Protein AF-A0A7Y5FSD4-F1 (afdb_monomer)

Solvent-accessible surface area (backbone atoms only — not comparable to full-atom values): 26285 Å² total; per-residue (Å²): 136,80,90,86,87,80,88,82,82,87,78,87,91,80,83,97,75,71,78,54,71,58,59,50,54,55,53,53,50,22,48,54,35,43,71,71,60,61,68,80,78,76,93,83,67,94,63,73,66,70,61,39,38,68,50,95,47,48,45,49,39,47,47,38,42,70,96,48,51,89,77,59,47,48,62,44,46,48,51,26,45,54,50,54,48,52,54,46,52,57,46,55,56,41,38,75,76,70,50,58,56,30,84,76,51,87,65,46,49,67,67,57,45,52,48,47,40,50,54,27,46,70,47,45,45,40,69,66,50,31,52,51,47,51,55,52,47,54,50,51,51,49,53,49,32,53,60,59,40,45,66,57,50,53,63,48,50,67,80,33,44,36,44,45,70,55,52,49,50,49,40,45,52,24,45,76,51,72,37,54,55,72,61,33,50,53,50,51,54,53,47,45,63,71,72,46,85,53,44,76,57,43,58,78,79,72,89,78,77,90,82,86,89,82,93,77,93,77,91,80,74,100,80,83,74,90,49,76,62,64,44,49,79,57,56,80,45,69,84,69,78,71,68,91,66,93,72,52,72,64,55,58,49,47,51,54,45,54,63,52,70,77,54,84,87,86,63,67,77,62,55,47,55,64,44,68,78,63,72,78,82,90,85,80,95,86,74,97,84,81,84,88,84,73,78,83,70,91,66,67,64,39,82,44,64,44,48,75,46,76,44,66,32,96,84,59,58,80,88,30,47,75,54,42,76,45,76,46,69,71,47,71,44,64,73,59,73,63,24,38,47,61,44,30,77,73,73,73,51,79,70,42,81,82,74,89,56,54,79,39,58,58,41,82,69,53,74,65,55,52,51,50,48,22,30,52,53,9,53,76,72,74,35,42,57,19,67,50,74,58,87,95,48,76,46,74,47,88,83,40,79,30,42,68,82,73,52,72,66,55,46,52,38,53,60,30,44,42,86,70,41,70,82,52,82,119

pLDDT: mean 70.37, std 24.55, range [22.91, 97.69]

Mean predicted aligned error: 17.43 Å

Sequence (426 aa):
MSINDFELTSEDSGSSTGQTNDNLWYKEKIREVTAEGNLKIPTDEVWGYWKVLNSEEYFERLFLDIDQAEKITNETVANHYEEIKRYLERWRERESTGISFAQTHGGYSVTELAGKLNEAYAELKGKRSREEYINAYLRRRKNKSLKSLDPVIKAVLADKVLTYEEKMMVYEAGVKLGLNITETDRYLQEEMVREGDIRDVSSSGNTVKSAENSTATASYKDDERLTIEDLKDSGMIEEYLEGGGKLTGEAWVEFYKKIRQSFAITGISELKKLTEEKGIKQENETGEKRAASRTKSVLEMVFVKGGIFLMGSTNGEYNEEPVHVVTVSDFMIGKYEVTQELWKSLMGNNPSWFTGDDNLPVERVSWYDAVEFCNKLSEKEGLQKVYCVSGDEIKMDTNANGYRLPTEAEWEYAAKGGSKSKGYKY

Foldseek 3Di:
DDDDDDDDPDDDDDDDDPDPVVVVVLVVVLVVCVVVLADADDDPDPDLLLVQLVDPDLCSLLSHDLVCLVVHDLVSLVRSLVNVVVVLVSVVVVVVVPDDPCVSNVNDDSVVSNVSSVVSSVQCNDNVSVVVSSVVVVVVLLVLLLVLLVVLLCLQCVVLEHALQSLLVQQQSSVVSVHHSVSSVVSSVVVNVVVPNRHYPSAVDDDDDDDDDDDDDDDDDPPDDDDPVNCVVSVVCVVPVPPPDDPDVVVVVVVVVVVVVVDDDDDVVVVVVVVVVVDDDDDDDDDDPDDPDDDPQPFDKDKFAWGKDWFFDPPDPPVSDDTGIDTDHIDIDGPDAAFQLNCCVQVVDQPDPDDDDRRDHGDPDDLVNQLVSQQSSCVVRVWDRQWDDDPPDIDGDPPTPTGDDDDPVRVVCVQCVHPPHNRDDD

Nearest PDB structures (foldseek):
  1y4j-assembly1_A  TM=6.110E-01  e=1.463E-03  Homo sapiens
  1y4j-assembly1_B  TM=6.068E-01  e=2.107E-03  Homo sapiens
  2rn7-assembly1_A  TM=3.816E-01  e=7.490E+00  Shigella flexneri
  8zf0-assembly1_B  TM=4.031E-01  e=7.490E+00  Oryza sativa Japonica Group

Structure (mmCIF, N/CA/C/O backbone):
data_AF-A0A7Y5FSD4-F1
#
_entry.id   AF-A0A7Y5FSD4-F1
#
loop_
_atom_site.group_PDB
_atom_site.id
_atom_site.type_symbol
_atom_site.label_atom_id
_atom_site.label_alt_id
_atom_site.label_comp_id
_atom_site.label_asym_id
_atom_site.label_entity_id
_atom_site.label_seq_id
_atom_site.pdbx_PDB_ins_code
_atom_site.Cartn_x
_atom_site.Cartn_y
_atom_site.Cartn_z
_atom_site.occupancy
_atom_site.B_iso_or_equiv
_atom_site.auth_seq_id
_atom_site.auth_comp_id
_atom_site.auth_asym_id
_atom_site.auth_atom_id
_atom_site.pdbx_PDB_model_num
ATOM 1 N N . MET A 1 1 ? 62.906 -9.315 10.769 1.00 32.06 1 MET A N 1
ATOM 2 C CA . MET A 1 1 ? 62.360 -9.476 12.132 1.00 32.06 1 MET A CA 1
ATOM 3 C C . MET A 1 1 ? 60.853 -9.427 12.017 1.00 32.06 1 MET A C 1
ATOM 5 O O . MET A 1 1 ? 60.355 -8.667 11.201 1.00 32.06 1 MET A O 1
ATOM 9 N N . SER A 1 2 ? 60.195 -10.318 12.743 1.00 23.98 2 SER A N 1
ATOM 10 C CA . SER A 1 2 ? 58.778 -10.674 12.674 1.00 23.98 2 SER A CA 1
ATOM 11 C C . SER A 1 2 ? 57.794 -9.600 13.165 1.00 23.98 2 SER A C 1
ATOM 13 O O . SER A 1 2 ? 58.211 -8.748 13.942 1.00 23.98 2 SER A O 1
ATOM 15 N N . ILE A 1 3 ? 56.500 -9.840 12.870 1.00 23.52 3 ILE A N 1
ATOM 16 C CA . ILE A 1 3 ? 55.326 -9.646 13.764 1.00 23.52 3 ILE A CA 1
ATOM 17 C C . ILE A 1 3 ? 54.916 -8.180 14.048 1.00 23.52 3 ILE A C 1
ATOM 19 O O . ILE A 1 3 ? 55.771 -7.365 14.361 1.00 23.52 3 ILE A O 1
ATOM 23 N N . ASN A 1 4 ? 53.653 -7.729 14.036 1.00 26.17 4 ASN A N 1
ATOM 24 C CA . ASN A 1 4 ? 52.313 -8.215 13.619 1.00 26.17 4 ASN A CA 1
ATOM 25 C C . ASN A 1 4 ? 51.383 -6.950 13.600 1.00 26.17 4 ASN A C 1
ATOM 27 O O . ASN A 1 4 ? 51.872 -5.865 13.914 1.00 26.17 4 ASN A O 1
ATOM 31 N N . ASP A 1 5 ? 50.084 -6.925 13.272 1.00 25.91 5 ASP A N 1
ATOM 32 C CA . ASP A 1 5 ? 49.076 -7.923 12.852 1.00 25.91 5 ASP A CA 1
ATOM 33 C C . ASP A 1 5 ? 47.985 -7.218 12.008 1.00 25.91 5 ASP A C 1
ATOM 35 O O . ASP A 1 5 ? 47.830 -6.001 12.126 1.00 25.91 5 ASP A O 1
ATOM 39 N N . PHE A 1 6 ? 47.187 -7.967 11.232 1.00 24.62 6 PHE A N 1
ATOM 40 C CA . PHE A 1 6 ? 45.804 -7.598 10.860 1.00 24.62 6 PHE A CA 1
ATOM 41 C C . PHE A 1 6 ? 45.067 -8.853 10.362 1.00 24.62 6 PHE A C 1
ATOM 43 O O . PHE A 1 6 ? 45.443 -9.435 9.344 1.00 24.62 6 PHE A O 1
ATOM 50 N N . GLU A 1 7 ? 44.055 -9.307 11.103 1.00 22.91 7 GLU A N 1
ATOM 51 C CA . GLU A 1 7 ? 43.384 -10.584 10.838 1.00 22.91 7 GLU A CA 1
ATOM 52 C C . GLU A 1 7 ? 42.505 -10.525 9.580 1.00 22.91 7 GLU A C 1
ATOM 54 O O . GLU A 1 7 ? 41.536 -9.773 9.498 1.00 22.91 7 GLU A O 1
ATOM 59 N N . LEU A 1 8 ? 42.822 -11.388 8.612 1.00 24.81 8 LEU A N 1
ATOM 60 C CA . LEU A 1 8 ? 41.884 -11.825 7.582 1.00 24.81 8 LEU A CA 1
ATOM 61 C C . LEU A 1 8 ? 40.967 -12.890 8.192 1.00 24.81 8 LEU A C 1
ATOM 63 O O . LEU A 1 8 ? 41.328 -14.065 8.241 1.00 24.81 8 LEU A O 1
ATOM 67 N N . THR A 1 9 ? 39.770 -12.501 8.625 1.00 23.86 9 THR A N 1
ATOM 68 C CA . THR A 1 9 ? 38.694 -13.463 8.892 1.00 23.86 9 THR A CA 1
ATOM 69 C C . THR A 1 9 ? 38.097 -13.925 7.563 1.00 23.86 9 THR A C 1
ATOM 71 O O . THR A 1 9 ? 37.366 -13.185 6.905 1.00 23.86 9 THR A O 1
ATOM 74 N N . SER A 1 10 ? 38.442 -15.144 7.154 1.00 30.23 10 SER A N 1
ATOM 75 C CA . SER A 1 10 ? 37.942 -15.795 5.944 1.00 30.23 10 SER A CA 1
ATOM 76 C C . SER A 1 10 ? 36.748 -16.708 6.250 1.00 30.23 10 SER A C 1
ATOM 78 O O . SER A 1 10 ? 36.936 -17.904 6.464 1.00 30.23 10 SER A O 1
ATOM 80 N N . GLU A 1 11 ? 35.538 -16.155 6.222 1.00 26.77 11 GLU A N 1
ATOM 81 C CA . GLU A 1 11 ? 34.258 -16.870 6.071 1.00 26.77 11 GLU A CA 1
ATOM 82 C C . GLU A 1 11 ? 33.408 -15.978 5.136 1.00 26.77 11 GLU A C 1
ATOM 84 O O . GLU A 1 11 ? 33.302 -14.780 5.366 1.00 26.77 11 GLU A O 1
ATOM 89 N N . ASP A 1 12 ? 32.877 -16.420 3.998 1.00 24.72 12 ASP A N 1
ATOM 90 C CA . ASP A 1 12 ? 32.261 -17.720 3.773 1.00 24.72 12 ASP A CA 1
ATOM 91 C C . ASP A 1 12 ? 32.350 -18.153 2.294 1.00 24.72 12 ASP A C 1
ATOM 93 O O . ASP A 1 12 ? 32.270 -17.338 1.371 1.00 24.72 12 ASP A O 1
ATOM 97 N N . SER A 1 13 ? 32.487 -19.456 2.056 1.00 30.91 13 SER A N 1
ATOM 98 C CA . SER A 1 13 ? 32.487 -20.046 0.713 1.00 30.91 13 SER A CA 1
ATOM 99 C C . SER A 1 13 ? 31.515 -21.217 0.676 1.00 30.91 13 SER A C 1
ATOM 101 O O . SER A 1 13 ? 31.910 -22.366 0.885 1.00 30.91 13 SER A O 1
ATOM 103 N N . GLY A 1 14 ? 30.239 -20.938 0.399 1.00 24.41 14 GLY A N 1
ATOM 104 C CA . GLY A 1 14 ? 29.227 -21.987 0.352 1.00 24.41 14 GLY A CA 1
ATOM 105 C C . GLY A 1 14 ? 27.834 -21.543 -0.094 1.00 24.41 14 GLY A C 1
ATOM 106 O O . GLY A 1 14 ? 27.233 -20.653 0.489 1.00 24.41 14 GLY A O 1
ATOM 107 N N . SER A 1 15 ? 27.285 -22.305 -1.044 1.00 25.31 15 SER A N 1
ATOM 108 C CA . SER A 1 15 ? 25.858 -22.398 -1.391 1.00 25.31 15 SER A CA 1
ATOM 109 C C . SER A 1 15 ? 25.207 -21.265 -2.205 1.00 25.31 15 SER A C 1
ATOM 111 O O . SER A 1 15 ? 25.482 -20.077 -2.075 1.00 25.31 15 SER A O 1
ATOM 113 N N . SER A 1 16 ? 24.308 -21.681 -3.096 1.00 32.62 16 SER A N 1
ATOM 114 C CA . SER A 1 16 ? 23.697 -20.883 -4.159 1.00 32.62 16 SER A CA 1
ATOM 115 C C . SER A 1 16 ? 22.340 -20.288 -3.753 1.00 32.62 16 SER A C 1
ATOM 117 O O . SER A 1 16 ? 21.299 -20.784 -4.181 1.00 32.62 16 SER A O 1
ATOM 119 N N . THR A 1 17 ? 22.346 -19.225 -2.944 1.00 27.30 17 THR A N 1
ATOM 120 C CA . THR A 1 17 ? 21.125 -18.483 -2.539 1.00 27.30 17 THR A CA 1
ATOM 121 C C . THR A 1 17 ? 21.282 -16.953 -2.608 1.00 27.30 17 THR A C 1
ATOM 123 O O . THR A 1 17 ? 20.529 -16.219 -1.983 1.00 27.30 17 THR A O 1
ATOM 126 N N . GLY A 1 18 ? 22.288 -16.443 -3.328 1.00 27.31 18 GLY A N 1
ATOM 127 C CA . GLY A 1 18 ? 22.730 -15.041 -3.220 1.00 27.31 18 GLY A CA 1
ATOM 128 C C . GLY A 1 18 ? 22.039 -13.989 -4.104 1.00 27.31 18 GLY A C 1
ATOM 129 O O . GLY A 1 18 ? 22.472 -12.844 -4.081 1.00 27.31 18 GLY A O 1
ATOM 130 N N . GLN A 1 19 ? 21.025 -14.325 -4.911 1.00 30.83 19 GLN A N 1
ATOM 131 C CA . GLN A 1 19 ? 20.515 -13.402 -5.947 1.00 30.83 19 GLN A CA 1
ATOM 132 C C . GLN A 1 19 ? 19.596 -12.272 -5.449 1.00 30.83 19 GLN A C 1
ATOM 134 O O . GLN A 1 19 ? 19.311 -11.350 -6.211 1.00 30.83 19 GLN A O 1
ATOM 139 N N . THR A 1 20 ? 19.122 -12.316 -4.207 1.00 31.86 20 THR A N 1
ATOM 140 C CA . THR A 1 20 ? 17.939 -11.546 -3.786 1.00 31.86 20 THR A CA 1
ATOM 141 C C . THR A 1 20 ? 18.219 -10.459 -2.754 1.00 31.86 20 THR A C 1
ATOM 143 O O . THR A 1 20 ? 17.771 -9.328 -2.943 1.00 31.86 20 THR A O 1
ATOM 146 N N . ASN A 1 21 ? 19.076 -10.715 -1.761 1.00 35.34 21 ASN A N 1
ATOM 147 C CA . ASN A 1 21 ? 19.629 -9.647 -0.911 1.00 35.34 21 ASN A CA 1
ATOM 148 C C . ASN A 1 21 ? 20.403 -8.598 -1.736 1.00 35.34 21 ASN A C 1
ATOM 150 O O . ASN A 1 21 ? 20.337 -7.405 -1.440 1.00 35.34 21 ASN A O 1
ATOM 154 N N . ASP A 1 22 ? 21.072 -9.027 -2.814 1.00 46.41 22 ASP A N 1
ATOM 155 C CA . ASP A 1 22 ? 21.711 -8.132 -3.787 1.00 46.41 22 ASP A CA 1
ATOM 156 C C . ASP A 1 22 ? 20.706 -7.138 -4.407 1.00 46.41 22 ASP A C 1
ATOM 158 O O . ASP A 1 22 ? 21.026 -5.958 -4.561 1.00 46.41 22 ASP A O 1
ATOM 162 N N . ASN A 1 23 ? 19.486 -7.596 -4.728 1.00 50.53 23 ASN A N 1
ATOM 163 C CA . ASN A 1 23 ? 18.456 -6.798 -5.403 1.00 50.53 23 ASN A CA 1
ATOM 164 C C . ASN A 1 23 ? 17.832 -5.710 -4.521 1.00 50.53 23 ASN A C 1
ATOM 166 O O . ASN A 1 23 ? 17.399 -4.681 -5.040 1.00 50.53 23 ASN A O 1
ATOM 170 N N . LEU A 1 24 ? 17.758 -5.922 -3.206 1.00 55.91 24 LEU A N 1
ATOM 171 C CA . LEU A 1 24 ? 17.240 -4.926 -2.264 1.00 55.91 24 LEU A CA 1
ATOM 172 C C . LEU A 1 24 ? 18.273 -3.825 -1.999 1.00 55.91 24 LEU A C 1
ATOM 174 O O . LEU A 1 24 ? 17.956 -2.640 -2.116 1.00 55.91 24 LEU A O 1
ATOM 178 N N . TRP A 1 25 ? 19.524 -4.217 -1.740 1.00 66.56 25 TRP A N 1
ATOM 179 C CA . TRP A 1 25 ? 20.604 -3.296 -1.382 1.00 66.56 25 TRP A CA 1
ATOM 180 C C . TRP A 1 25 ? 20.858 -2.217 -2.446 1.00 66.56 25 TRP A C 1
ATOM 182 O O . TRP A 1 25 ? 20.934 -1.029 -2.122 1.00 66.56 25 TRP A O 1
ATOM 192 N N . TYR A 1 26 ? 20.950 -2.583 -3.734 1.00 67.44 26 TYR A N 1
ATOM 193 C CA . TYR A 1 26 ? 21.217 -1.565 -4.757 1.00 67.44 26 TYR A CA 1
ATOM 194 C C . TYR A 1 26 ? 20.008 -0.652 -5.005 1.00 67.44 26 TYR A C 1
ATOM 196 O O . TYR A 1 26 ? 20.202 0.513 -5.344 1.00 67.44 26 TYR A O 1
ATOM 204 N N . LYS A 1 27 ? 18.768 -1.133 -4.821 1.00 68.31 27 LYS A N 1
ATOM 205 C CA . LYS A 1 27 ? 17.555 -0.308 -4.976 1.00 68.31 27 LYS A CA 1
ATOM 206 C C . LYS A 1 27 ? 17.466 0.763 -3.895 1.00 68.31 27 LYS A C 1
ATOM 208 O O . LYS A 1 27 ? 17.142 1.910 -4.198 1.00 68.31 27 LYS A O 1
ATOM 213 N N . GLU A 1 28 ? 17.816 0.415 -2.660 1.00 72.19 28 GLU A N 1
ATOM 214 C CA . GLU A 1 28 ? 17.959 1.379 -1.568 1.00 72.19 28 GLU A CA 1
ATOM 215 C C . GLU A 1 28 ? 19.050 2.414 -1.894 1.00 72.19 28 GLU A C 1
ATOM 217 O O . GLU A 1 28 ? 18.795 3.619 -1.844 1.00 72.19 28 GLU A O 1
ATOM 222 N N . LYS A 1 29 ? 20.211 1.971 -2.400 1.00 72.88 29 LYS A N 1
ATOM 223 C CA . LYS A 1 29 ? 21.293 2.878 -2.817 1.00 72.88 29 LYS A CA 1
ATOM 224 C C . LYS A 1 29 ? 20.912 3.814 -3.977 1.00 72.88 29 LYS A C 1
ATOM 226 O O . LYS A 1 29 ? 21.313 4.977 -3.972 1.00 72.88 29 LYS A O 1
ATOM 231 N N . ILE A 1 30 ? 20.128 3.351 -4.957 1.00 76.19 30 ILE A N 1
ATOM 232 C CA . ILE A 1 30 ? 19.598 4.196 -6.047 1.00 76.19 30 ILE A CA 1
ATOM 233 C C . ILE A 1 30 ? 18.683 5.295 -5.487 1.00 76.19 30 ILE A C 1
ATOM 235 O O . ILE A 1 30 ? 18.773 6.445 -5.927 1.00 76.19 30 ILE A O 1
ATOM 239 N N . ARG A 1 31 ? 17.836 4.969 -4.500 1.00 76.50 31 ARG A N 1
ATOM 240 C CA . ARG A 1 31 ? 16.949 5.939 -3.838 1.00 76.50 31 ARG A CA 1
ATOM 241 C C . ARG A 1 31 ? 17.731 7.002 -3.072 1.00 76.50 31 ARG A C 1
ATOM 243 O O . ARG A 1 31 ? 17.445 8.183 -3.260 1.00 76.50 31 ARG A O 1
ATOM 250 N N . GLU A 1 32 ? 18.734 6.606 -2.285 1.00 75.06 32 GLU A N 1
ATOM 251 C CA . GLU A 1 32 ? 19.634 7.538 -1.585 1.00 75.06 32 GLU A CA 1
ATOM 252 C C . GLU A 1 32 ? 20.310 8.511 -2.565 1.00 75.06 32 GLU A C 1
ATOM 254 O O . GLU A 1 32 ? 20.178 9.729 -2.438 1.00 75.06 32 GLU A O 1
ATOM 259 N N . VAL A 1 33 ? 20.973 7.978 -3.598 1.00 73.19 33 VAL A N 1
ATOM 260 C CA . VAL A 1 33 ? 21.689 8.780 -4.604 1.00 73.19 33 VAL A CA 1
ATOM 261 C C . VAL A 1 33 ? 20.747 9.729 -5.350 1.00 73.19 33 VAL A C 1
ATOM 263 O O . VAL A 1 33 ? 21.093 10.890 -5.579 1.00 73.19 33 VAL A O 1
ATOM 266 N N . THR A 1 34 ? 19.548 9.266 -5.719 1.00 71.44 34 THR A N 1
ATOM 267 C CA . THR A 1 34 ? 18.579 10.107 -6.440 1.00 71.44 34 THR A CA 1
ATOM 268 C C . THR A 1 34 ? 17.994 11.201 -5.541 1.00 71.44 34 THR A C 1
ATOM 270 O O . THR A 1 34 ? 17.716 12.296 -6.030 1.00 71.44 34 THR A O 1
ATOM 273 N N . ALA A 1 35 ? 17.856 10.955 -4.233 1.00 72.38 35 ALA A N 1
ATOM 274 C CA . ALA A 1 35 ? 17.400 11.956 -3.268 1.00 72.38 35 ALA A CA 1
ATOM 275 C C . ALA A 1 35 ? 18.436 13.074 -3.029 1.00 72.38 35 ALA A C 1
ATOM 277 O O . ALA A 1 35 ? 18.054 14.237 -2.903 1.00 72.38 35 ALA A O 1
ATOM 278 N N . GLU A 1 36 ? 19.734 12.749 -3.016 1.00 70.38 36 GLU A N 1
ATOM 279 C CA . GLU A 1 36 ? 20.826 13.736 -2.915 1.00 70.38 36 GLU A CA 1
ATOM 280 C C . GLU A 1 36 ? 21.095 14.489 -4.236 1.00 70.38 36 GLU A C 1
ATOM 282 O O . GLU A 1 36 ? 21.743 15.540 -4.250 1.00 70.38 36 GLU A O 1
ATOM 287 N N . GLY A 1 37 ? 20.598 13.964 -5.361 1.00 67.62 37 GLY A N 1
ATOM 288 C CA . GLY A 1 37 ? 20.619 14.607 -6.678 1.00 67.62 37 GLY A CA 1
ATOM 289 C C . GLY A 1 37 ? 21.982 14.652 -7.382 1.00 67.62 37 GLY A C 1
ATOM 290 O O . GLY A 1 37 ? 22.060 15.180 -8.491 1.00 67.62 37 GLY A O 1
ATOM 291 N N . ASN A 1 38 ? 23.045 14.119 -6.768 1.00 73.75 38 ASN A N 1
ATOM 292 C CA . ASN A 1 38 ? 24.377 14.003 -7.367 1.00 73.75 38 ASN A CA 1
ATOM 293 C C . ASN A 1 38 ? 25.076 12.700 -6.949 1.00 73.75 38 ASN A C 1
ATOM 295 O O . ASN A 1 38 ? 25.615 12.604 -5.847 1.00 73.75 38 ASN A O 1
ATOM 299 N N . LEU A 1 39 ? 25.164 11.742 -7.872 1.00 82.44 39 LEU A N 1
ATOM 300 C CA . LEU A 1 39 ? 26.030 10.571 -7.734 1.00 82.44 39 LEU A CA 1
ATOM 301 C C . LEU A 1 39 ? 27.511 10.965 -7.564 1.00 82.44 39 LEU A C 1
ATOM 303 O O . LEU A 1 39 ? 28.040 11.797 -8.302 1.00 82.44 39 LEU A O 1
ATOM 307 N N . LYS A 1 40 ? 28.192 10.306 -6.621 1.00 81.12 40 LYS A N 1
ATOM 308 C CA . LYS A 1 40 ? 29.653 10.319 -6.446 1.00 81.12 40 LYS A CA 1
ATOM 309 C C . LYS A 1 40 ? 30.117 8.893 -6.182 1.00 81.12 40 LYS A C 1
ATOM 311 O O . LYS A 1 40 ? 29.628 8.273 -5.241 1.00 81.12 40 LYS A O 1
ATOM 316 N N . ILE A 1 41 ? 31.046 8.374 -6.983 1.00 78.81 41 ILE A N 1
ATOM 317 C CA . ILE A 1 41 ? 31.529 6.994 -6.835 1.00 78.81 41 ILE A CA 1
ATOM 318 C C . ILE A 1 41 ? 32.926 7.019 -6.196 1.00 78.81 41 ILE A C 1
ATOM 320 O O . ILE A 1 41 ? 33.854 7.541 -6.824 1.00 78.81 41 ILE A O 1
ATOM 324 N N . PRO A 1 42 ? 33.114 6.437 -4.990 1.00 69.12 42 PRO A N 1
ATOM 325 C CA . PRO A 1 42 ? 34.417 6.351 -4.334 1.00 69.12 42 PRO A CA 1
ATOM 326 C C . PRO A 1 42 ? 35.533 5.806 -5.240 1.00 69.12 42 PRO A C 1
ATOM 328 O O . PRO A 1 42 ? 35.314 5.006 -6.154 1.00 69.12 42 PRO A O 1
ATOM 331 N N . THR A 1 43 ? 36.763 6.249 -4.992 1.00 62.91 43 THR A N 1
ATOM 332 C CA . THR A 1 43 ? 37.946 5.873 -5.782 1.00 62.91 43 THR A CA 1
ATOM 333 C C . THR A 1 43 ? 38.464 4.468 -5.475 1.00 62.91 43 THR A C 1
ATOM 335 O O . THR A 1 43 ? 39.005 3.805 -6.367 1.00 62.91 43 THR A O 1
ATOM 338 N N . ASP A 1 44 ? 38.279 4.003 -4.238 1.00 56.28 44 ASP A N 1
ATOM 339 C CA . ASP A 1 44 ? 39.101 2.928 -3.669 1.00 56.28 44 ASP A CA 1
ATOM 340 C C . ASP A 1 44 ? 38.314 1.713 -3.162 1.00 56.28 44 ASP A C 1
ATOM 342 O O . ASP A 1 44 ? 38.917 0.697 -2.824 1.00 56.28 44 ASP A O 1
ATOM 346 N N . GLU A 1 45 ? 36.980 1.757 -3.184 1.00 56.06 45 GLU A N 1
ATOM 347 C CA . GLU A 1 45 ? 36.142 0.661 -2.693 1.00 56.06 45 GLU A CA 1
ATOM 348 C C . GLU A 1 45 ? 35.475 -0.116 -3.839 1.00 56.06 45 GLU A C 1
ATOM 350 O O . GLU A 1 45 ? 34.766 0.446 -4.678 1.00 56.06 45 GLU A O 1
ATOM 355 N N . VAL A 1 46 ? 35.675 -1.439 -3.864 1.00 54.50 46 VAL A N 1
ATOM 356 C CA . VAL A 1 46 ? 35.032 -2.357 -4.823 1.00 54.50 46 VAL A CA 1
ATOM 357 C C . VAL A 1 46 ? 33.613 -2.681 -4.346 1.00 54.50 46 VAL A C 1
ATOM 359 O O . VAL A 1 46 ? 33.306 -3.794 -3.928 1.00 54.50 46 VAL A O 1
ATOM 362 N N . TRP A 1 47 ? 32.738 -1.679 -4.376 1.00 61.56 47 TRP A N 1
ATOM 363 C CA . TRP A 1 47 ? 31.305 -1.872 -4.148 1.00 61.56 47 TRP A CA 1
ATOM 364 C C . TRP A 1 47 ? 30.637 -2.435 -5.406 1.00 61.56 47 TRP A C 1
ATOM 366 O O . TRP A 1 47 ? 31.090 -2.212 -6.533 1.00 61.56 47 TRP A O 1
ATOM 376 N N . GLY A 1 48 ? 29.507 -3.120 -5.223 1.00 68.56 48 GLY A N 1
ATOM 377 C CA . GLY A 1 48 ? 28.730 -3.766 -6.287 1.00 68.56 48 GLY A CA 1
ATOM 378 C C . GLY A 1 48 ? 28.073 -2.829 -7.311 1.00 68.56 48 GLY A C 1
ATOM 379 O O . GLY A 1 48 ? 27.165 -3.266 -8.010 1.00 68.56 48 GLY A O 1
ATOM 380 N N . TYR A 1 49 ? 28.504 -1.566 -7.431 1.00 73.31 49 TYR A N 1
ATOM 381 C CA . TYR A 1 49 ? 27.930 -0.557 -8.333 1.00 73.31 49 TYR A CA 1
ATOM 382 C C . TYR A 1 49 ? 27.820 -1.034 -9.787 1.00 73.31 49 TYR A C 1
ATOM 384 O O . TYR A 1 49 ? 26.859 -0.723 -10.485 1.00 73.31 49 TYR A O 1
ATOM 392 N N . TRP A 1 50 ? 28.782 -1.835 -10.240 1.00 77.75 50 TRP A N 1
ATOM 393 C CA . TRP A 1 50 ? 28.786 -2.424 -11.576 1.00 77.75 50 TRP A CA 1
ATOM 394 C C . TRP A 1 50 ? 27.588 -3.350 -11.848 1.00 77.75 50 TRP A C 1
ATOM 396 O O . TRP A 1 50 ? 27.176 -3.454 -13.001 1.00 77.75 50 TRP A O 1
ATOM 406 N N . LYS A 1 51 ? 27.001 -3.993 -10.822 1.00 81.62 51 LYS A N 1
ATOM 407 C CA . LYS A 1 51 ? 25.834 -4.885 -10.977 1.00 81.62 51 LYS A CA 1
ATOM 408 C C . LYS A 1 51 ? 24.638 -4.122 -11.549 1.00 81.62 51 LYS A C 1
ATOM 410 O O . LYS A 1 51 ? 23.916 -4.641 -12.393 1.00 81.62 51 LYS A O 1
ATOM 415 N N . VAL A 1 52 ? 24.490 -2.859 -11.153 1.00 80.62 52 VAL A N 1
ATOM 416 C CA . VAL A 1 52 ? 23.408 -1.964 -11.578 1.00 80.62 52 VAL A CA 1
ATOM 417 C C . VAL A 1 52 ? 23.463 -1.668 -13.087 1.00 80.62 52 VAL A C 1
ATOM 419 O O . VAL A 1 52 ? 22.427 -1.572 -13.743 1.00 80.62 52 VAL A O 1
ATOM 422 N N . LEU A 1 53 ? 24.661 -1.634 -13.686 1.00 87.12 53 LEU A N 1
ATOM 423 C CA . LEU A 1 53 ? 24.832 -1.490 -15.141 1.00 87.12 53 LEU A CA 1
ATOM 424 C C . LEU A 1 53 ? 24.310 -2.689 -15.944 1.00 87.12 53 LEU A C 1
ATOM 426 O O . LEU A 1 53 ? 24.138 -2.580 -17.159 1.00 87.12 53 LEU A O 1
ATOM 430 N N . ASN A 1 54 ? 24.044 -3.817 -15.283 1.00 85.56 54 ASN A N 1
ATOM 431 C CA . ASN A 1 54 ? 23.464 -4.998 -15.905 1.00 85.56 54 ASN A CA 1
ATOM 432 C C . ASN A 1 54 ? 21.924 -4.997 -15.924 1.00 85.56 54 ASN A C 1
ATOM 434 O O . ASN A 1 54 ? 21.351 -5.885 -16.549 1.00 85.56 54 ASN A O 1
ATOM 438 N N . SER A 1 55 ? 21.260 -4.027 -15.279 1.00 85.62 55 SER A N 1
ATOM 439 C CA . SER A 1 55 ? 19.794 -3.945 -15.251 1.00 85.62 55 SER A CA 1
ATOM 440 C C . SER A 1 55 ? 19.184 -3.900 -16.659 1.00 85.62 55 SER A C 1
ATOM 442 O O . SER A 1 55 ? 19.759 -3.333 -17.597 1.00 85.62 55 SER A O 1
ATOM 444 N N . GLU A 1 56 ? 17.990 -4.467 -16.821 1.00 84.31 56 GLU A N 1
ATOM 445 C CA . GLU A 1 56 ? 17.203 -4.302 -18.048 1.00 84.31 56 GLU A CA 1
ATOM 446 C C . GLU A 1 56 ? 16.702 -2.855 -18.213 1.00 84.31 56 GLU A C 1
ATOM 448 O O . GLU A 1 56 ? 16.470 -2.412 -19.337 1.00 84.31 56 GLU A O 1
ATOM 453 N N . GLU A 1 57 ? 16.619 -2.091 -17.117 1.00 88.12 57 GLU A N 1
ATOM 454 C CA . GLU A 1 57 ? 16.056 -0.743 -17.086 1.00 88.12 57 GLU A CA 1
ATOM 455 C C . GLU A 1 57 ? 17.131 0.352 -17.129 1.00 88.12 57 GLU A C 1
ATOM 457 O O . GLU A 1 57 ? 18.030 0.422 -16.289 1.00 88.12 57 GLU A O 1
ATOM 462 N N . TYR A 1 58 ? 17.024 1.272 -18.094 1.00 92.88 58 TYR A N 1
ATOM 463 C CA . TYR A 1 58 ? 18.036 2.317 -18.306 1.00 92.88 58 TYR A CA 1
ATOM 464 C C . TYR A 1 58 ? 18.166 3.313 -17.145 1.00 92.88 58 TYR A C 1
ATOM 466 O O . TYR A 1 58 ? 19.240 3.880 -16.952 1.00 92.88 58 TYR A O 1
ATOM 474 N N . PHE A 1 59 ? 17.093 3.533 -16.379 1.00 91.06 59 PHE A N 1
ATOM 475 C CA . PHE A 1 59 ? 17.114 4.408 -15.203 1.00 91.06 59 PHE A CA 1
ATOM 476 C C . PHE A 1 59 ? 18.054 3.855 -14.131 1.00 91.06 59 PHE A C 1
ATOM 478 O O . PHE A 1 59 ? 18.960 4.558 -13.680 1.00 91.06 59 PHE A O 1
ATOM 485 N N . GLU A 1 60 ? 17.912 2.567 -13.811 1.00 89.06 60 GLU A N 1
ATOM 486 C CA . GLU A 1 60 ? 18.773 1.899 -12.839 1.00 89.06 60 GLU A CA 1
ATOM 487 C C . GLU A 1 60 ? 20.239 1.998 -13.273 1.00 89.06 60 GLU A C 1
ATOM 489 O O . GLU A 1 60 ? 21.056 2.464 -12.486 1.00 89.06 60 GLU A O 1
ATOM 494 N N . ARG A 1 61 ? 20.564 1.722 -14.549 1.00 91.88 61 ARG A N 1
ATOM 495 C CA . ARG A 1 61 ? 21.937 1.829 -15.097 1.00 91.88 61 ARG A CA 1
ATOM 496 C C . ARG A 1 61 ? 22.611 3.200 -14.906 1.00 91.88 61 ARG A C 1
ATOM 498 O O . ARG A 1 61 ? 23.832 3.278 -15.001 1.00 91.88 61 ARG A O 1
ATOM 505 N N . LEU A 1 62 ? 21.858 4.274 -14.655 1.00 91.50 62 LEU A N 1
ATOM 506 C CA . LEU A 1 62 ? 22.387 5.613 -14.356 1.00 91.50 62 LEU A CA 1
ATOM 507 C C . LEU A 1 62 ? 22.260 6.009 -12.874 1.00 91.50 62 LEU A C 1
ATOM 509 O O . LEU A 1 62 ? 22.455 7.174 -12.537 1.00 91.50 62 LEU A O 1
ATOM 513 N N . PHE A 1 63 ? 21.941 5.069 -11.981 1.00 88.69 63 PHE A N 1
ATOM 514 C CA . PHE A 1 63 ? 21.580 5.332 -10.583 1.00 88.69 63 PHE A CA 1
ATOM 515 C C . PHE A 1 63 ? 20.484 6.400 -10.470 1.00 88.69 63 PHE A C 1
ATOM 517 O O . PHE A 1 63 ? 20.620 7.380 -9.738 1.00 88.69 63 PHE A O 1
ATOM 524 N N . LEU A 1 64 ? 19.420 6.225 -11.256 1.00 87.25 64 LEU A N 1
ATOM 525 C CA . LEU A 1 64 ? 18.254 7.096 -11.285 1.00 87.25 64 LEU A CA 1
ATOM 526 C C . LEU A 1 64 ? 17.011 6.323 -10.847 1.00 87.25 64 LEU A C 1
ATOM 528 O O . LEU A 1 64 ? 16.712 5.257 -11.380 1.00 87.25 64 LEU A O 1
ATOM 532 N N . ASP A 1 65 ? 16.257 6.896 -9.918 1.00 84.81 65 ASP A N 1
ATOM 533 C CA . ASP A 1 65 ? 14.956 6.387 -9.493 1.00 84.81 65 ASP A CA 1
ATOM 534 C C . ASP A 1 65 ? 13.842 6.864 -10.444 1.00 84.81 65 ASP A C 1
ATOM 536 O O . ASP A 1 65 ? 13.609 8.067 -10.605 1.00 84.81 65 ASP A O 1
ATOM 540 N N . ILE A 1 66 ? 13.147 5.922 -11.091 1.00 81.12 66 ILE A N 1
ATOM 541 C CA . ILE A 1 66 ? 12.049 6.229 -12.017 1.00 81.12 66 ILE A CA 1
ATOM 542 C C . ILE A 1 66 ? 10.811 6.776 -11.295 1.00 81.12 66 ILE A C 1
ATOM 544 O O . ILE A 1 66 ? 10.102 7.604 -11.869 1.00 81.12 66 ILE A O 1
ATOM 548 N N . ASP A 1 67 ? 10.605 6.421 -10.023 1.00 76.69 67 ASP A N 1
ATOM 549 C CA . ASP A 1 67 ? 9.518 6.966 -9.199 1.00 76.69 67 ASP A CA 1
ATOM 550 C C . ASP A 1 67 ? 9.756 8.462 -8.886 1.00 76.69 67 ASP A C 1
ATOM 552 O O . ASP A 1 67 ? 8.847 9.190 -8.492 1.00 76.69 67 ASP A O 1
ATOM 556 N N . GLN A 1 68 ? 10.979 8.958 -9.124 1.00 80.06 68 GLN A N 1
ATOM 557 C CA . GLN A 1 68 ? 11.380 10.360 -8.973 1.00 80.06 68 GLN A CA 1
ATOM 558 C C . GLN A 1 68 ? 11.680 11.052 -10.315 1.00 80.06 68 GLN A C 1
ATOM 560 O O . GLN A 1 68 ? 12.273 12.135 -10.337 1.00 80.06 68 GLN A O 1
ATOM 565 N N . ALA A 1 69 ? 11.246 10.473 -11.441 1.00 82.50 69 ALA A N 1
ATOM 566 C CA . ALA A 1 69 ? 11.563 10.945 -12.791 1.00 82.50 69 ALA A CA 1
ATOM 567 C C . ALA A 1 69 ? 11.220 12.419 -13.080 1.00 82.50 69 ALA A C 1
ATOM 569 O O . ALA A 1 69 ? 11.890 13.049 -13.904 1.00 82.50 69 ALA A O 1
ATOM 570 N N . GLU A 1 70 ? 10.225 12.987 -12.394 1.00 81.31 70 GLU A N 1
ATOM 571 C CA . GLU A 1 70 ? 9.857 14.405 -12.503 1.00 81.31 70 GLU A CA 1
ATOM 572 C C . GLU A 1 70 ? 10.945 15.354 -11.973 1.00 81.31 70 GLU A C 1
ATOM 574 O O . GLU A 1 70 ? 11.115 16.455 -12.500 1.00 81.31 70 GLU A O 1
ATOM 579 N N . LYS A 1 71 ? 11.712 14.920 -10.962 1.00 84.00 71 LYS A N 1
ATOM 580 C CA . LYS A 1 71 ? 12.807 15.692 -10.348 1.00 84.00 71 LYS A CA 1
ATOM 581 C C . LYS A 1 71 ? 14.106 15.609 -11.151 1.00 84.00 71 LYS A C 1
ATOM 583 O O . LYS A 1 71 ? 14.951 16.497 -11.061 1.00 84.00 71 LYS A O 1
ATOM 588 N N . ILE A 1 72 ? 14.289 14.537 -11.923 1.00 87.06 72 ILE A N 1
ATOM 589 C CA . ILE A 1 72 ? 15.526 14.277 -12.664 1.00 87.06 72 ILE A CA 1
ATOM 590 C C . ILE A 1 72 ? 15.641 15.286 -13.814 1.00 87.06 72 ILE A C 1
ATOM 592 O O . ILE A 1 72 ? 14.733 15.443 -14.627 1.00 87.06 72 ILE A O 1
ATOM 596 N N . THR A 1 73 ? 16.781 15.959 -13.958 1.00 90.81 73 THR A N 1
ATOM 597 C CA . THR A 1 73 ? 17.022 16.922 -15.052 1.00 90.81 73 THR A CA 1
ATOM 598 C C . THR A 1 73 ? 17.913 16.317 -16.145 1.00 90.81 73 THR A C 1
ATOM 600 O O . THR A 1 73 ? 18.444 15.221 -15.973 1.00 90.81 73 THR A O 1
ATOM 603 N N . ASN A 1 74 ? 18.084 16.993 -17.288 1.00 93.56 74 ASN A N 1
ATOM 604 C CA . ASN A 1 74 ? 19.089 16.574 -18.282 1.00 93.56 74 ASN A CA 1
ATOM 605 C C . ASN A 1 74 ? 20.514 16.638 -17.688 1.00 93.56 74 ASN A C 1
ATOM 607 O O . ASN A 1 74 ? 21.368 15.830 -18.038 1.00 93.56 74 ASN A O 1
ATOM 611 N N . GLU A 1 75 ? 20.757 17.590 -16.780 1.00 92.38 75 GLU A N 1
ATOM 612 C CA . GLU A 1 75 ? 22.030 17.767 -16.076 1.00 92.38 75 GLU A CA 1
ATOM 613 C C . GLU A 1 75 ? 22.290 16.613 -15.100 1.00 92.38 75 GLU A C 1
ATOM 615 O O . GLU A 1 75 ? 23.364 16.024 -15.141 1.00 92.38 75 GLU A O 1
ATOM 620 N N . THR A 1 76 ? 21.287 16.196 -14.318 1.00 91.44 76 THR A N 1
ATOM 621 C CA . THR A 1 76 ? 21.368 15.013 -13.439 1.00 91.44 76 THR A CA 1
ATOM 622 C C . THR A 1 76 ? 21.782 13.766 -14.229 1.00 91.44 76 THR A C 1
ATOM 624 O O . THR A 1 76 ? 22.719 13.067 -13.848 1.00 91.44 76 THR A O 1
ATOM 627 N N . VAL A 1 77 ? 21.135 13.527 -15.378 1.00 93.62 77 VAL A N 1
ATOM 628 C CA . VAL A 1 77 ? 21.435 12.397 -16.274 1.00 93.62 77 VAL A CA 1
ATOM 629 C C . VAL A 1 77 ? 22.875 12.460 -16.803 1.00 93.62 77 VAL A C 1
ATOM 631 O O . VAL A 1 77 ? 23.570 11.445 -16.809 1.00 93.62 77 VAL A O 1
ATOM 634 N N . ALA A 1 78 ? 23.341 13.640 -17.226 1.00 94.81 78 ALA A N 1
ATOM 635 C CA . ALA A 1 78 ? 24.703 13.832 -17.726 1.00 94.81 78 ALA A CA 1
ATOM 636 C C . ALA A 1 78 ? 25.771 13.677 -16.628 1.00 94.81 78 ALA A C 1
ATOM 638 O O . ALA A 1 78 ? 26.791 13.028 -16.860 1.00 94.81 78 ALA A O 1
ATOM 639 N N . ASN A 1 79 ? 25.523 14.216 -15.431 1.00 92.75 79 ASN A N 1
ATOM 640 C CA . ASN A 1 79 ? 26.435 14.128 -14.290 1.00 92.75 79 ASN A CA 1
ATOM 641 C C . ASN A 1 79 ? 26.619 12.672 -13.841 1.00 92.75 79 ASN A C 1
ATOM 643 O O . ASN A 1 79 ? 27.751 12.223 -13.664 1.00 92.75 79 ASN A O 1
ATOM 647 N N . HIS A 1 80 ? 25.522 11.916 -13.721 1.00 92.50 80 HIS A N 1
ATOM 648 C CA . HIS A 1 80 ? 25.575 10.499 -13.356 1.00 92.50 80 HIS A CA 1
ATOM 649 C C . HIS A 1 80 ? 26.299 9.669 -14.426 1.00 92.50 80 HIS A C 1
ATOM 651 O O . HIS A 1 80 ? 27.173 8.869 -14.096 1.00 92.50 80 HIS A O 1
ATOM 657 N N . TYR A 1 81 ? 25.998 9.900 -15.709 1.00 95.00 81 TYR A N 1
ATOM 658 C CA . TYR A 1 81 ? 26.686 9.237 -16.819 1.00 95.00 81 TYR A CA 1
ATOM 659 C C . TYR A 1 81 ? 28.205 9.470 -16.792 1.00 95.00 81 TYR A C 1
ATOM 661 O O . TYR A 1 81 ? 28.967 8.505 -16.862 1.00 95.00 81 TYR A O 1
ATOM 669 N N . GLU A 1 82 ? 28.663 10.720 -16.652 1.00 94.69 82 GLU A N 1
ATOM 670 C CA . GLU A 1 82 ? 30.099 11.028 -16.620 1.00 94.69 82 GLU A CA 1
ATOM 671 C C . GLU A 1 82 ? 30.798 10.460 -15.373 1.00 94.69 82 GLU A C 1
ATOM 673 O O . GLU A 1 82 ? 31.935 10.000 -15.471 1.00 94.69 82 GLU A O 1
ATOM 678 N N . GLU A 1 83 ? 30.135 10.412 -14.215 1.00 91.75 83 GLU A N 1
ATOM 679 C CA . GLU A 1 83 ? 30.720 9.830 -13.001 1.00 91.75 83 GLU A CA 1
ATOM 680 C C . GLU A 1 83 ? 30.892 8.302 -13.106 1.00 91.75 83 GLU A C 1
ATOM 682 O O . GLU A 1 83 ? 31.960 7.768 -12.784 1.00 91.75 83 GLU A O 1
ATOM 687 N N . ILE A 1 84 ? 29.896 7.590 -13.646 1.00 91.31 84 ILE A N 1
ATOM 688 C CA . ILE A 1 84 ? 29.990 6.139 -13.891 1.00 91.31 84 ILE A CA 1
ATOM 689 C C . ILE A 1 84 ? 31.015 5.838 -14.992 1.00 91.31 84 ILE A C 1
ATOM 691 O O . ILE A 1 84 ? 31.811 4.904 -14.875 1.00 91.31 84 ILE A O 1
ATOM 695 N N . LYS A 1 85 ? 31.054 6.658 -16.046 1.00 93.19 85 LYS A N 1
ATOM 696 C CA . LYS A 1 85 ? 32.039 6.553 -17.126 1.00 93.19 85 LYS A CA 1
ATOM 697 C C . LYS A 1 85 ? 33.467 6.694 -16.596 1.00 93.19 85 LYS A C 1
ATOM 699 O O . LYS A 1 85 ? 34.295 5.837 -16.896 1.00 93.19 85 LYS A O 1
ATOM 704 N N . ARG A 1 86 ? 33.735 7.677 -15.727 1.00 91.38 86 ARG A N 1
ATOM 705 C CA . ARG A 1 86 ? 35.031 7.821 -15.036 1.00 91.38 86 ARG A CA 1
ATOM 706 C C . ARG A 1 86 ? 35.380 6.600 -14.190 1.00 91.38 86 ARG A C 1
ATOM 708 O O . ARG A 1 86 ? 36.541 6.206 -14.155 1.00 91.38 86 ARG A O 1
ATOM 715 N N . TYR A 1 87 ? 34.413 5.998 -13.495 1.00 88.56 87 TYR A N 1
ATOM 716 C CA . TYR A 1 87 ? 34.639 4.756 -12.746 1.00 88.56 87 TYR A CA 1
ATOM 717 C C . TYR A 1 87 ? 35.077 3.606 -13.671 1.00 88.56 87 TYR A C 1
ATOM 719 O O . TYR A 1 87 ? 36.056 2.921 -13.369 1.00 88.56 87 TYR A O 1
ATOM 727 N N . LEU A 1 88 ? 34.424 3.436 -14.825 1.00 89.31 88 LEU A N 1
ATOM 728 C CA . LEU A 1 88 ? 34.816 2.430 -15.820 1.00 89.31 88 LEU A CA 1
ATOM 729 C C . LEU A 1 88 ? 36.185 2.743 -16.453 1.00 89.31 88 LEU A C 1
ATOM 731 O O . LEU A 1 88 ? 36.986 1.835 -16.658 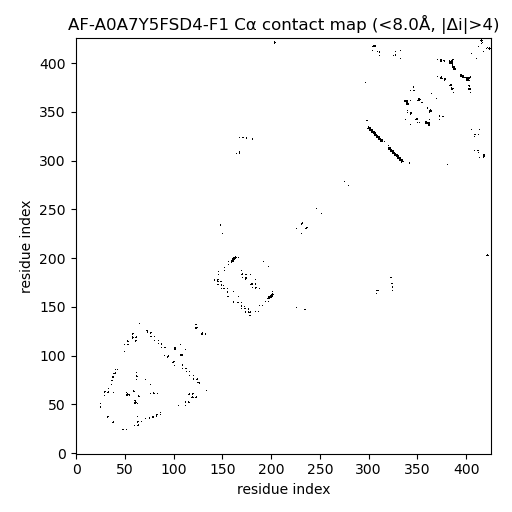1.00 89.31 88 LEU A O 1
ATOM 735 N N . GLU A 1 89 ? 36.499 4.012 -16.724 1.00 89.69 89 GLU A N 1
ATOM 736 C CA . GLU A 1 89 ? 37.810 4.441 -17.238 1.00 89.69 89 GLU A CA 1
ATOM 737 C C . GLU A 1 89 ? 38.948 4.114 -16.253 1.00 89.69 89 GLU A C 1
ATOM 739 O O . GLU A 1 89 ? 39.916 3.465 -16.655 1.00 89.69 89 GLU A O 1
ATOM 744 N N . ARG A 1 90 ? 38.784 4.420 -14.953 1.00 87.56 90 ARG A N 1
ATOM 745 C CA . ARG A 1 90 ? 39.732 4.015 -13.888 1.00 87.56 90 ARG A CA 1
ATOM 746 C C . ARG A 1 90 ? 39.961 2.499 -13.855 1.00 87.56 90 ARG A C 1
ATOM 748 O O . ARG A 1 90 ? 41.063 2.043 -13.555 1.00 87.56 90 ARG A O 1
ATOM 755 N N . TRP A 1 91 ? 38.940 1.701 -14.171 1.00 85.81 91 TRP A N 1
ATOM 756 C CA . TRP A 1 91 ? 39.085 0.248 -14.259 1.00 85.81 91 TRP A CA 1
ATOM 757 C C . TRP A 1 91 ? 39.867 -0.217 -15.488 1.00 85.81 91 TRP A C 1
ATOM 759 O O . TRP A 1 91 ? 40.693 -1.114 -15.340 1.00 85.81 91 TRP A O 1
ATOM 769 N N . ARG A 1 92 ? 39.719 0.420 -16.661 1.00 85.50 92 ARG A N 1
ATOM 770 C CA . ARG A 1 92 ? 40.573 0.116 -17.833 1.00 85.50 92 ARG A CA 1
ATOM 771 C C . ARG A 1 92 ? 42.056 0.355 -17.535 1.00 85.50 92 ARG A C 1
ATOM 773 O O . ARG A 1 92 ? 42.906 -0.420 -17.967 1.00 85.50 92 ARG A O 1
ATOM 780 N N . GLU A 1 93 ? 42.368 1.406 -16.778 1.00 84.81 93 GLU A N 1
ATOM 781 C CA . GLU A 1 93 ? 43.737 1.690 -16.332 1.00 84.81 93 GLU A CA 1
ATOM 782 C C . GLU A 1 93 ? 44.268 0.584 -15.403 1.00 84.81 93 GLU A C 1
ATOM 784 O O . GLU A 1 93 ? 45.388 0.112 -15.599 1.00 84.81 93 GLU A O 1
ATOM 789 N N . ARG A 1 94 ? 43.453 0.091 -14.457 1.00 82.19 94 ARG A N 1
ATOM 790 C CA . ARG A 1 94 ? 43.800 -1.046 -13.576 1.00 82.19 94 ARG A CA 1
ATOM 791 C C . ARG A 1 94 ? 43.941 -2.380 -14.327 1.00 82.19 94 ARG A C 1
ATOM 793 O O . ARG A 1 94 ? 44.804 -3.183 -13.979 1.00 82.19 94 ARG A O 1
ATOM 800 N N . GLU A 1 95 ? 43.179 -2.606 -15.397 1.00 81.69 95 GLU A N 1
ATOM 801 C CA . GLU A 1 95 ? 43.391 -3.775 -16.266 1.00 81.69 95 GLU A CA 1
ATOM 802 C C . GLU A 1 95 ? 44.761 -3.721 -16.962 1.00 81.69 95 GLU A C 1
ATOM 804 O O . GLU A 1 95 ? 45.436 -4.746 -17.073 1.00 81.69 95 GLU A O 1
ATOM 809 N N . SER A 1 96 ? 45.237 -2.528 -17.343 1.00 76.94 96 SER A N 1
ATOM 810 C CA . SER A 1 96 ? 46.574 -2.356 -17.934 1.00 76.94 96 SER A CA 1
ATOM 811 C C . SER A 1 96 ? 47.733 -2.640 -16.963 1.00 76.94 96 SER A C 1
ATOM 813 O O . SER A 1 96 ? 48.837 -2.951 -17.410 1.00 76.94 96 SER A O 1
ATOM 815 N N . THR A 1 97 ? 47.488 -2.601 -15.645 1.00 80.25 97 THR A N 1
ATOM 816 C CA . THR A 1 97 ? 48.465 -2.988 -14.610 1.00 80.25 97 THR A CA 1
ATOM 817 C C . THR A 1 97 ? 48.350 -4.456 -14.178 1.00 80.25 97 THR A C 1
ATOM 819 O O . THR A 1 97 ? 49.078 -4.891 -13.285 1.00 80.25 97 THR A O 1
ATOM 822 N N . GLY A 1 98 ? 47.493 -5.245 -14.841 1.00 79.25 98 GLY A N 1
ATOM 823 C CA . GLY A 1 98 ? 47.369 -6.694 -14.651 1.00 79.25 98 GLY A CA 1
ATOM 824 C C . GLY A 1 98 ? 46.236 -7.144 -13.722 1.00 79.25 98 GLY A C 1
ATOM 825 O O . GLY A 1 98 ? 46.116 -8.341 -13.469 1.00 79.25 98 GLY A O 1
ATOM 826 N N . ILE A 1 99 ? 45.394 -6.230 -13.228 1.00 77.69 99 ILE A N 1
ATOM 827 C CA . ILE A 1 99 ? 44.239 -6.564 -12.379 1.00 77.69 99 ILE A CA 1
ATOM 828 C C . ILE A 1 99 ? 43.001 -6.730 -13.267 1.00 77.69 99 ILE A C 1
ATOM 830 O O . ILE A 1 99 ? 42.430 -5.744 -13.721 1.00 77.69 99 ILE A O 1
ATOM 834 N N . SER A 1 100 ? 42.567 -7.968 -13.518 1.00 80.62 100 SER A N 1
ATOM 835 C CA . SER A 1 100 ? 41.405 -8.226 -14.381 1.00 80.62 100 SER A CA 1
ATOM 836 C C . SER A 1 100 ? 40.088 -7.776 -13.737 1.00 80.62 100 SER A C 1
ATOM 838 O O . SER A 1 100 ? 39.733 -8.215 -12.636 1.00 80.62 100 SER A O 1
ATOM 840 N N . PHE A 1 101 ? 39.314 -6.966 -14.466 1.00 80.19 101 PHE A N 1
ATOM 841 C CA . PHE A 1 101 ? 37.961 -6.588 -14.060 1.00 80.19 101 PHE A CA 1
ATOM 842 C C . PHE A 1 101 ? 37.044 -7.816 -14.047 1.00 80.19 101 PHE A C 1
ATOM 844 O O . PHE A 1 101 ? 36.399 -8.094 -13.042 1.00 80.19 101 PHE A O 1
ATOM 851 N N . ALA A 1 102 ? 37.073 -8.632 -15.106 1.00 80.75 102 ALA A N 1
ATOM 852 C CA . ALA A 1 102 ? 36.233 -9.826 -15.229 1.00 80.75 102 ALA A CA 1
ATOM 853 C C . ALA A 1 102 ? 36.422 -10.834 -14.077 1.00 80.75 102 ALA A C 1
ATOM 855 O O . ALA A 1 102 ? 35.444 -11.409 -13.604 1.00 80.75 102 ALA A O 1
ATOM 856 N N . GLN A 1 103 ? 37.651 -11.015 -13.577 1.00 77.12 103 GLN A N 1
ATOM 857 C CA . GLN A 1 103 ? 37.922 -11.898 -12.430 1.00 77.12 103 GLN A CA 1
ATOM 858 C C . GLN A 1 103 ? 37.350 -11.375 -11.104 1.00 77.12 103 GLN A C 1
ATOM 860 O O . GLN A 1 103 ? 37.082 -12.165 -10.204 1.00 77.12 103 GLN A O 1
ATOM 865 N N . THR A 1 104 ? 37.168 -10.060 -10.976 1.00 72.94 104 THR A N 1
ATOM 866 C CA . THR A 1 104 ? 36.683 -9.405 -9.750 1.00 72.94 104 THR A CA 1
ATOM 867 C C . THR A 1 104 ? 35.208 -8.985 -9.831 1.00 72.94 104 THR A C 1
ATOM 869 O O . THR A 1 104 ? 34.585 -8.743 -8.803 1.00 72.94 104 THR A O 1
ATOM 872 N N . HIS A 1 105 ? 34.635 -8.929 -11.038 1.00 76.94 105 HIS A N 1
ATOM 873 C CA . HIS A 1 105 ? 33.303 -8.391 -11.345 1.00 76.94 105 HIS A CA 1
ATOM 874 C C . HIS A 1 105 ? 32.453 -9.418 -12.117 1.00 76.94 105 HIS A C 1
ATOM 876 O O . HIS A 1 105 ? 31.858 -9.115 -13.148 1.00 76.94 105 HIS A O 1
ATOM 882 N N . GLY A 1 106 ? 32.427 -10.671 -11.647 1.00 74.69 106 GLY A N 1
ATOM 883 C CA . GLY A 1 106 ? 31.469 -11.693 -12.100 1.00 74.69 106 GLY A CA 1
ATOM 884 C C . GLY A 1 106 ? 31.546 -12.098 -13.580 1.00 74.69 106 GLY A C 1
ATOM 885 O O . GLY A 1 106 ? 30.548 -12.559 -14.123 1.00 74.69 106 GLY A O 1
ATOM 886 N N . GLY A 1 107 ? 32.694 -11.924 -14.239 1.00 80.25 107 GLY A N 1
ATOM 887 C CA . GLY A 1 107 ? 32.907 -12.279 -15.648 1.00 80.25 107 GLY A CA 1
ATOM 888 C C . GLY A 1 107 ? 32.590 -11.179 -16.670 1.00 80.25 107 GLY A C 1
ATOM 889 O O . GLY A 1 107 ? 32.920 -11.351 -17.842 1.00 80.25 107 GLY A O 1
ATOM 890 N N . TYR A 1 108 ? 32.013 -10.047 -16.255 1.00 81.62 108 TYR A N 1
ATOM 891 C CA . TYR A 1 108 ? 31.710 -8.926 -17.153 1.00 81.62 108 TYR A CA 1
ATOM 892 C C . TYR A 1 108 ? 32.979 -8.200 -17.616 1.00 81.62 108 TYR A C 1
ATOM 894 O O . TYR A 1 108 ? 33.990 -8.176 -16.916 1.00 81.62 108 TYR A O 1
ATOM 902 N N . SER A 1 109 ? 32.923 -7.554 -18.785 1.00 87.81 109 SER A N 1
ATOM 903 C CA . SER A 1 109 ? 34.017 -6.700 -19.273 1.00 87.81 109 SER A CA 1
ATOM 904 C C . SER A 1 109 ? 33.693 -5.211 -19.134 1.00 87.81 109 SER A C 1
ATOM 906 O O . SER A 1 109 ? 32.553 -4.786 -19.326 1.00 87.81 109 SER A O 1
ATOM 908 N N . VAL A 1 110 ? 34.715 -4.382 -18.892 1.00 88.31 110 VAL A N 1
ATOM 909 C CA . VAL A 1 110 ? 34.558 -2.915 -18.822 1.00 88.31 110 VAL A CA 1
ATOM 910 C C . VAL A 1 110 ? 33.984 -2.341 -20.128 1.00 88.31 110 VAL A C 1
ATOM 912 O O . VAL A 1 110 ? 33.239 -1.363 -20.120 1.00 88.31 110 VAL A O 1
ATOM 915 N N . THR A 1 111 ? 34.300 -2.961 -21.270 1.00 90.31 111 THR A N 1
ATOM 916 C CA . THR A 1 111 ? 33.766 -2.573 -22.585 1.00 90.31 111 THR A CA 1
ATOM 917 C C . THR A 1 111 ? 32.275 -2.865 -22.725 1.00 90.31 111 THR A C 1
ATOM 919 O O . THR A 1 111 ? 31.555 -2.018 -23.247 1.00 90.31 111 THR A O 1
ATOM 922 N N . GLU A 1 112 ? 31.801 -4.009 -22.234 1.00 90.94 112 GLU A N 1
ATOM 923 C CA . GLU A 1 112 ? 30.376 -4.356 -22.241 1.00 90.94 112 GLU A CA 1
ATOM 924 C C . GLU A 1 112 ? 29.565 -3.403 -21.355 1.00 90.94 112 GLU A C 1
ATOM 926 O O . GLU A 1 112 ? 28.583 -2.818 -21.814 1.00 90.94 112 GLU A O 1
ATOM 931 N N . LEU A 1 113 ? 30.013 -3.177 -20.114 1.00 91.56 113 LEU A N 1
ATOM 932 C CA . LEU A 1 113 ? 29.328 -2.277 -19.182 1.00 91.56 113 LEU A CA 1
ATOM 933 C C . LEU A 1 113 ? 29.314 -0.825 -19.685 1.00 91.56 113 LEU A C 1
ATOM 935 O O . LEU A 1 113 ? 28.302 -0.139 -19.553 1.00 91.56 113 LEU A O 1
ATOM 939 N N . ALA A 1 114 ? 30.390 -0.370 -20.339 1.00 93.50 114 ALA A N 1
ATOM 940 C CA . ALA A 1 114 ? 30.413 0.931 -21.008 1.00 93.50 114 ALA A CA 1
ATOM 941 C C . ALA A 1 114 ? 29.414 1.005 -22.180 1.00 93.50 114 ALA A C 1
ATOM 943 O O . ALA A 1 114 ? 28.820 2.055 -22.408 1.00 93.50 114 ALA A O 1
ATOM 944 N N . GLY A 1 115 ? 29.184 -0.100 -22.899 1.00 95.56 115 GLY A N 1
ATOM 945 C CA . GLY A 1 115 ? 28.116 -0.205 -23.898 1.00 95.56 115 GLY A CA 1
ATOM 946 C C . GLY A 1 115 ? 26.732 0.006 -23.278 1.00 95.56 115 GLY A C 1
ATOM 947 O O . GLY A 1 115 ? 26.011 0.916 -23.689 1.00 95.56 115 GLY A O 1
ATOM 948 N N . LYS A 1 116 ? 26.407 -0.753 -22.222 1.00 95.62 116 LYS A N 1
ATOM 949 C CA . LYS A 1 116 ? 25.121 -0.656 -21.503 1.00 95.62 116 LYS A CA 1
ATOM 950 C C . LYS A 1 116 ? 24.872 0.729 -20.891 1.00 95.62 116 LYS A C 1
ATOM 952 O O . LYS A 1 116 ? 23.725 1.181 -20.868 1.00 95.62 116 LYS A O 1
ATOM 957 N N . LEU A 1 117 ? 25.934 1.401 -20.434 1.00 96.06 117 LEU A N 1
ATOM 958 C CA . LEU A 1 117 ? 25.917 2.787 -19.954 1.00 96.06 117 LEU A CA 1
ATOM 959 C C . LEU A 1 117 ? 25.612 3.787 -21.086 1.00 96.06 117 LEU A C 1
ATOM 961 O O . LEU A 1 117 ? 24.774 4.674 -20.923 1.00 96.06 117 LEU A O 1
ATOM 965 N N . ASN A 1 118 ? 26.269 3.633 -22.240 1.00 97.25 118 ASN A N 1
ATOM 966 C CA . ASN A 1 118 ? 26.065 4.496 -23.406 1.00 97.25 118 ASN A CA 1
ATOM 967 C C . ASN A 1 118 ? 24.640 4.383 -23.968 1.00 97.25 118 ASN A C 1
ATOM 969 O O . ASN A 1 118 ? 24.065 5.399 -24.354 1.00 97.25 118 ASN A O 1
ATOM 973 N N . GLU A 1 119 ? 24.062 3.176 -23.990 1.00 96.88 119 GLU A N 1
ATOM 974 C CA . GLU A 1 119 ? 22.652 2.943 -24.341 1.00 96.88 119 GLU A CA 1
ATOM 975 C C . GLU A 1 119 ? 21.709 3.726 -23.419 1.00 96.88 119 GLU A C 1
ATOM 977 O O . GLU A 1 119 ? 20.884 4.507 -23.894 1.00 96.88 119 GLU A O 1
ATOM 982 N N . ALA A 1 120 ? 21.876 3.574 -22.100 1.00 96.38 120 ALA A N 1
ATOM 983 C CA . ALA A 1 120 ? 21.038 4.248 -21.113 1.00 96.38 120 ALA A CA 1
ATOM 984 C C . ALA A 1 120 ? 21.122 5.774 -21.225 1.00 96.38 120 ALA A C 1
ATOM 986 O O . ALA A 1 120 ? 20.104 6.464 -21.225 1.00 96.38 120 ALA A O 1
ATOM 987 N N . TYR A 1 121 ? 22.331 6.318 -21.385 1.00 97.31 121 TYR A N 1
ATOM 988 C CA . TYR A 1 121 ? 22.501 7.750 -21.605 1.00 97.31 121 TYR A CA 1
ATOM 989 C C . TYR A 1 121 ? 21.898 8.210 -22.938 1.00 97.31 121 TYR A C 1
ATOM 991 O O . TYR A 1 121 ? 21.270 9.268 -22.995 1.00 97.31 121 TYR A O 1
ATOM 999 N N . ALA A 1 122 ? 22.033 7.427 -24.013 1.00 96.50 122 ALA A N 1
ATOM 1000 C CA . ALA A 1 122 ? 21.455 7.770 -25.309 1.00 96.50 122 ALA A CA 1
ATOM 1001 C C . ALA A 1 122 ? 19.927 7.916 -25.249 1.00 96.50 122 ALA A C 1
ATOM 1003 O O . ALA A 1 122 ? 19.413 8.871 -25.839 1.00 96.50 122 ALA A O 1
ATOM 1004 N N . GLU A 1 123 ? 19.245 7.042 -24.505 1.00 96.19 123 GLU A N 1
ATOM 1005 C CA . GLU A 1 123 ? 17.795 7.097 -24.299 1.00 96.19 123 GLU A CA 1
ATOM 1006 C C . GLU A 1 123 ? 17.385 8.234 -23.344 1.00 96.19 123 GLU A C 1
ATOM 1008 O O . GLU A 1 123 ? 16.464 9.000 -23.631 1.00 96.19 123 GLU A O 1
ATOM 1013 N N . LEU A 1 124 ? 18.079 8.397 -22.210 1.00 95.31 124 LEU A N 1
ATOM 1014 C CA . LEU A 1 124 ? 17.599 9.233 -21.101 1.00 95.31 124 LEU A CA 1
ATOM 1015 C C . LEU A 1 124 ? 18.112 10.687 -21.097 1.00 95.31 124 LEU A C 1
ATOM 1017 O O . LEU A 1 124 ? 17.557 11.519 -20.375 1.00 95.31 124 LEU A O 1
ATOM 1021 N N . LYS A 1 125 ? 19.136 11.033 -21.895 1.00 94.56 125 LYS A N 1
ATOM 1022 C CA . LYS A 1 125 ? 19.765 12.380 -21.933 1.00 94.56 125 LYS A CA 1
ATOM 1023 C C . LYS A 1 125 ? 18.817 13.541 -22.244 1.00 94.56 125 LYS A C 1
ATOM 1025 O O . LYS A 1 125 ? 19.099 14.682 -21.884 1.00 94.56 125 LYS A O 1
ATOM 1030 N N . GLY A 1 126 ? 17.737 13.282 -22.980 1.00 92.88 126 GLY A N 1
ATOM 1031 C CA . GLY A 1 126 ? 16.772 14.295 -23.384 1.00 92.88 126 GLY A CA 1
ATOM 1032 C C . GLY A 1 126 ? 15.473 14.144 -22.610 1.00 92.88 126 GLY A C 1
ATOM 1033 O O . GLY A 1 126 ? 14.873 13.076 -22.647 1.00 92.88 126 GLY A O 1
ATOM 1034 N N . LYS A 1 127 ? 14.980 15.227 -21.993 1.00 91.69 127 LYS A N 1
ATOM 1035 C CA . LYS A 1 127 ? 13.669 15.257 -21.317 1.00 91.69 127 LYS A CA 1
ATOM 1036 C C . LYS A 1 127 ? 12.570 14.520 -22.100 1.00 91.69 127 LYS A C 1
ATOM 1038 O O . LYS A 1 127 ? 11.914 13.658 -21.532 1.00 91.69 127 LYS A O 1
ATOM 1043 N N . ARG A 1 128 ? 12.433 14.796 -23.404 1.00 91.75 128 ARG A N 1
ATOM 1044 C CA . ARG A 1 128 ? 11.425 14.156 -24.264 1.00 91.75 128 ARG A CA 1
ATOM 1045 C C . ARG A 1 128 ? 11.645 12.648 -24.452 1.00 91.75 128 ARG A C 1
ATOM 1047 O O . ARG A 1 128 ? 10.691 11.896 -24.317 1.00 91.75 128 ARG A O 1
ATOM 1054 N N . SER A 1 129 ? 12.862 12.200 -24.773 1.00 91.50 129 SER A N 1
ATOM 1055 C CA . SER A 1 129 ? 13.126 10.766 -24.983 1.00 91.50 129 SER A CA 1
ATOM 1056 C C . SER A 1 129 ? 12.982 9.986 -23.675 1.00 91.50 129 SER A C 1
ATOM 1058 O O . SER A 1 129 ? 12.423 8.897 -23.657 1.00 91.50 129 SER A O 1
ATOM 1060 N N . ARG A 1 130 ? 13.359 10.602 -22.550 1.00 92.62 130 ARG A N 1
ATOM 1061 C CA . ARG A 1 130 ? 13.108 10.081 -21.207 1.00 92.62 130 ARG A CA 1
ATOM 1062 C C . ARG A 1 130 ? 11.614 9.988 -20.877 1.00 92.62 130 ARG A C 1
ATOM 1064 O O . ARG A 1 130 ? 11.184 8.970 -20.353 1.00 92.62 130 ARG A O 1
ATOM 1071 N N . GLU A 1 131 ? 10.814 11.008 -21.192 1.00 90.69 131 GLU A N 1
ATOM 1072 C CA . GLU A 1 131 ? 9.346 10.962 -21.061 1.00 90.69 131 GLU A CA 1
ATOM 1073 C C . GLU A 1 131 ? 8.735 9.855 -21.936 1.00 90.69 131 GLU A C 1
ATOM 1075 O O . GLU A 1 131 ? 7.875 9.107 -21.472 1.00 90.69 131 GLU A O 1
ATOM 1080 N N . GLU A 1 132 ? 9.195 9.707 -23.180 1.00 90.56 132 GLU A N 1
ATOM 1081 C CA . GLU A 1 132 ? 8.775 8.633 -24.089 1.00 90.56 132 GLU A CA 1
ATOM 1082 C C . GLU A 1 132 ? 9.152 7.244 -23.525 1.00 90.56 132 GLU A C 1
ATOM 1084 O O . GLU A 1 132 ? 8.293 6.356 -23.493 1.00 90.56 132 GLU A O 1
ATOM 1089 N N . TYR A 1 133 ? 10.361 7.082 -22.965 1.00 90.56 133 TYR A N 1
ATOM 1090 C CA . TYR A 1 133 ? 10.801 5.863 -22.276 1.00 90.56 133 TYR A CA 1
ATOM 1091 C C . TYR A 1 133 ? 9.941 5.529 -21.057 1.00 90.56 133 TYR A C 1
ATOM 1093 O O . TYR A 1 133 ? 9.445 4.409 -20.963 1.00 90.56 133 TYR A O 1
ATOM 1101 N N . ILE A 1 134 ? 9.727 6.479 -20.134 1.00 87.31 134 ILE A N 1
ATOM 1102 C CA . ILE A 1 134 ? 8.914 6.264 -18.922 1.00 87.31 134 ILE A CA 1
ATOM 1103 C C . ILE A 1 134 ? 7.518 5.783 -19.323 1.00 87.31 134 ILE A C 1
ATOM 1105 O O . ILE A 1 134 ? 7.034 4.771 -18.820 1.00 87.31 134 ILE A O 1
ATOM 1109 N N . ASN A 1 135 ? 6.892 6.455 -20.292 1.00 84.31 135 ASN A N 1
ATOM 1110 C CA . ASN A 1 135 ? 5.581 6.066 -20.802 1.00 84.31 135 ASN A CA 1
ATOM 1111 C C . ASN A 1 135 ? 5.587 4.656 -21.419 1.00 84.31 135 ASN A C 1
ATOM 1113 O O . ASN A 1 135 ? 4.645 3.890 -21.207 1.00 84.31 135 ASN A O 1
ATOM 1117 N N . ALA A 1 136 ? 6.626 4.286 -22.172 1.00 83.88 136 ALA A N 1
ATOM 1118 C CA . ALA A 1 136 ? 6.764 2.947 -22.742 1.00 83.88 136 ALA A CA 1
ATOM 1119 C C . ALA A 1 136 ? 7.019 1.871 -21.669 1.00 83.88 136 ALA A C 1
ATOM 1121 O O . ALA A 1 136 ? 6.418 0.797 -21.722 1.00 83.88 136 ALA A O 1
ATOM 1122 N N . TYR A 1 137 ? 7.860 2.154 -20.673 1.00 82.81 137 TYR A N 1
ATOM 1123 C CA . TYR A 1 137 ? 8.130 1.278 -19.534 1.00 82.81 137 TYR A CA 1
ATOM 1124 C C . TYR A 1 137 ? 6.875 1.043 -18.691 1.00 82.81 137 TYR A C 1
ATOM 1126 O O . TYR A 1 137 ? 6.480 -0.108 -18.521 1.00 82.81 137 TYR A O 1
ATOM 1134 N N . LEU A 1 138 ? 6.189 2.102 -18.248 1.00 77.94 138 LEU A N 1
ATOM 1135 C CA . LEU A 1 138 ? 4.968 1.983 -17.446 1.00 77.94 138 LEU A CA 1
ATOM 1136 C C . LEU A 1 138 ? 3.881 1.190 -18.189 1.00 77.94 138 LEU A C 1
ATOM 1138 O O . LEU A 1 138 ? 3.221 0.345 -17.589 1.00 77.94 138 LEU A O 1
ATOM 1142 N N . ARG A 1 139 ? 3.753 1.365 -19.515 1.00 79.88 139 ARG A N 1
ATOM 1143 C CA . ARG A 1 139 ? 2.875 0.527 -20.357 1.00 79.88 139 ARG A CA 1
ATOM 1144 C C . ARG A 1 139 ? 3.310 -0.941 -20.391 1.00 79.88 139 ARG A C 1
ATOM 1146 O O . ARG A 1 139 ? 2.453 -1.813 -20.282 1.00 79.88 139 ARG A O 1
ATOM 1153 N N . ARG A 1 140 ? 4.609 -1.238 -20.538 1.00 81.69 140 ARG A N 1
ATOM 1154 C CA . ARG A 1 140 ? 5.136 -2.619 -20.510 1.00 81.69 140 ARG A CA 1
ATOM 1155 C C . ARG A 1 140 ? 4.900 -3.279 -19.150 1.00 81.69 140 ARG A C 1
ATOM 1157 O O . ARG A 1 140 ? 4.353 -4.378 -19.121 1.00 81.69 140 ARG A O 1
ATOM 1164 N N . ARG A 1 141 ? 5.231 -2.589 -18.050 1.00 74.12 141 ARG A N 1
ATOM 1165 C CA . ARG A 1 141 ? 4.985 -3.029 -16.667 1.00 74.12 141 ARG A CA 1
ATOM 1166 C C . ARG A 1 141 ? 3.505 -3.327 -16.452 1.00 74.12 141 ARG A C 1
ATOM 1168 O O . ARG A 1 141 ? 3.168 -4.465 -16.157 1.00 74.12 141 ARG A O 1
ATOM 1175 N N . LYS A 1 142 ? 2.625 -2.360 -16.729 1.00 76.50 142 LYS A N 1
ATOM 1176 C CA . LYS A 1 142 ? 1.166 -2.525 -16.660 1.00 76.50 142 LYS A CA 1
ATOM 1177 C C . LYS A 1 142 ? 0.677 -3.730 -17.462 1.00 76.50 142 LYS A C 1
ATOM 1179 O O . LYS A 1 142 ? -0.081 -4.536 -16.942 1.00 76.50 142 LYS A O 1
ATOM 1184 N N . ASN A 1 143 ? 1.127 -3.894 -18.706 1.00 76.00 143 ASN A N 1
ATOM 1185 C CA . ASN A 1 143 ? 0.725 -5.032 -19.536 1.00 76.00 143 ASN A CA 1
ATOM 1186 C C . ASN A 1 143 ? 1.237 -6.380 -18.993 1.00 76.00 143 ASN A C 1
ATOM 1188 O O . ASN A 1 143 ? 0.547 -7.382 -19.160 1.00 76.00 143 ASN A O 1
ATOM 1192 N N . LYS A 1 144 ? 2.411 -6.425 -18.343 1.00 73.69 144 LYS A N 1
ATOM 1193 C CA . LYS A 1 144 ? 2.893 -7.618 -17.623 1.00 73.69 144 LYS A CA 1
ATOM 1194 C C . LYS A 1 144 ? 1.987 -7.911 -16.423 1.00 73.69 144 LYS A C 1
ATOM 1196 O O . LYS A 1 144 ? 1.471 -9.016 -16.327 1.00 73.69 144 LYS A O 1
ATOM 1201 N N . SER A 1 145 ? 1.712 -6.910 -15.588 1.00 74.38 145 SER A N 1
ATOM 1202 C CA . SER A 1 145 ? 0.828 -7.028 -14.423 1.00 74.38 145 SER A CA 1
ATOM 1203 C C . SER A 1 145 ? -0.590 -7.481 -14.792 1.00 74.38 145 SER A C 1
ATOM 1205 O O . SER A 1 145 ? -1.128 -8.373 -14.149 1.00 74.38 145 SER A O 1
ATOM 1207 N N . LEU A 1 146 ? -1.182 -6.936 -15.861 1.00 77.12 146 LEU A N 1
ATOM 1208 C CA . LEU A 1 146 ? -2.507 -7.349 -16.343 1.00 77.12 146 LEU A CA 1
ATOM 1209 C C . LEU A 1 146 ? -2.518 -8.807 -16.832 1.00 77.12 146 LEU A C 1
ATOM 1211 O O . LEU A 1 146 ? -3.448 -9.542 -16.519 1.00 77.12 146 LEU A O 1
ATOM 1215 N N . LYS A 1 147 ? -1.461 -9.260 -17.522 1.00 74.62 147 LYS A N 1
ATOM 1216 C CA . LYS A 1 147 ? -1.308 -10.676 -17.898 1.00 74.62 147 LYS A CA 1
ATOM 1217 C C . LYS A 1 147 ? -1.158 -11.596 -16.684 1.00 74.62 147 LYS A C 1
ATOM 1219 O O . LYS A 1 147 ? -1.750 -12.666 -16.680 1.00 74.62 147 LYS A O 1
ATOM 1224 N N . SER A 1 148 ? -0.409 -11.187 -15.659 1.00 70.75 148 SER A N 1
ATOM 1225 C CA . SER A 1 148 ? -0.290 -11.954 -14.408 1.00 70.75 148 SER A CA 1
ATOM 1226 C C . SER A 1 148 ? -1.590 -11.972 -13.588 1.00 70.75 148 SER A C 1
ATOM 1228 O O . SER A 1 148 ? -1.774 -12.865 -12.767 1.00 70.75 148 SER A O 1
ATOM 1230 N N . LEU A 1 149 ? -2.502 -11.018 -13.810 1.00 76.38 149 LEU A N 1
ATOM 1231 C CA . LEU A 1 149 ? -3.821 -10.964 -13.168 1.00 76.38 149 LEU A CA 1
ATOM 1232 C C . LEU A 1 149 ? -4.872 -11.842 -13.875 1.00 76.38 149 LEU A C 1
ATOM 1234 O O . LEU A 1 149 ? -5.826 -12.296 -13.242 1.00 76.38 149 LEU A O 1
ATOM 1238 N N . ASP A 1 150 ? -4.689 -12.104 -15.170 1.00 76.56 150 ASP A N 1
ATOM 1239 C CA . ASP A 1 150 ? -5.596 -12.875 -16.029 1.00 76.56 150 ASP A CA 1
ATOM 1240 C C . ASP A 1 150 ? -6.047 -14.236 -15.435 1.00 76.56 150 ASP A C 1
ATOM 1242 O O . ASP A 1 150 ? -7.252 -14.506 -15.436 1.00 76.56 150 ASP A O 1
ATOM 1246 N N . PRO A 1 151 ? -5.163 -15.057 -14.819 1.00 70.75 151 PRO A N 1
ATOM 1247 C CA . PRO A 1 151 ? -5.558 -16.294 -14.135 1.00 70.75 151 PRO A CA 1
ATOM 1248 C C . PRO A 1 151 ? -6.556 -16.088 -12.989 1.00 70.75 151 PRO A C 1
ATOM 1250 O O . PRO A 1 151 ? -7.452 -16.907 -12.790 1.00 70.75 151 PRO A O 1
ATOM 1253 N N . VAL A 1 152 ? -6.401 -14.999 -12.227 1.00 73.75 152 VAL A N 1
ATOM 1254 C CA . VAL A 1 152 ? -7.239 -14.684 -11.059 1.00 73.75 152 VAL A CA 1
ATOM 1255 C C . VAL A 1 152 ? -8.629 -14.257 -11.514 1.00 73.75 152 VAL A C 1
ATOM 1257 O O . VAL A 1 152 ? -9.626 -14.725 -10.969 1.00 73.75 152 VAL A O 1
ATOM 1260 N N . ILE A 1 153 ? -8.701 -13.417 -12.550 1.00 79.50 153 ILE A N 1
ATOM 1261 C CA . ILE A 1 153 ? -9.973 -12.970 -13.126 1.00 79.50 153 ILE A CA 1
ATOM 1262 C C . ILE A 1 153 ? -10.725 -14.149 -13.745 1.00 79.50 153 ILE A C 1
ATOM 1264 O O . ILE A 1 153 ? -11.899 -14.331 -13.442 1.00 79.50 153 ILE A O 1
ATOM 1268 N N . LYS A 1 154 ? -10.058 -15.003 -14.530 1.00 75.75 154 LYS A N 1
ATOM 1269 C CA . LYS A 1 154 ? -10.682 -16.209 -15.100 1.00 75.75 154 LYS A CA 1
ATOM 1270 C C . LYS A 1 154 ? -11.229 -17.156 -14.034 1.00 75.75 154 LYS A C 1
ATOM 1272 O O . LYS A 1 154 ? -12.326 -17.677 -14.202 1.00 75.75 154 LYS A O 1
ATOM 1277 N N . ALA A 1 155 ? -10.503 -17.349 -12.930 1.00 70.94 155 ALA A N 1
ATOM 1278 C CA . ALA A 1 155 ? -10.980 -18.162 -11.813 1.00 70.94 155 ALA A CA 1
ATOM 1279 C C . ALA A 1 155 ? -12.237 -17.567 -11.152 1.00 70.94 155 ALA A C 1
ATOM 1281 O O . ALA A 1 155 ? -13.173 -18.302 -10.864 1.00 70.94 155 ALA A O 1
ATOM 1282 N N . VAL A 1 156 ? -12.274 -16.246 -10.958 1.00 74.31 156 VAL A N 1
ATOM 1283 C CA . VAL A 1 156 ? -13.411 -15.519 -10.366 1.00 74.31 156 VAL A CA 1
ATOM 1284 C C . VAL A 1 156 ? -14.630 -15.447 -11.297 1.00 74.31 156 VAL A C 1
ATOM 1286 O O . VAL A 1 156 ? -15.765 -15.487 -10.835 1.00 74.31 156 VAL A O 1
ATOM 1289 N N . LEU A 1 157 ? -14.429 -15.348 -12.612 1.00 80.31 157 LEU A N 1
ATOM 1290 C CA . LEU A 1 157 ? -15.524 -15.263 -13.586 1.00 80.31 157 LEU A CA 1
ATOM 1291 C C . LEU A 1 157 ? -16.075 -16.634 -14.022 1.00 80.31 157 LEU A C 1
ATOM 1293 O O . LEU A 1 157 ? -17.100 -16.677 -14.707 1.00 80.31 157 LEU A O 1
ATOM 1297 N N . ALA A 1 158 ? -15.440 -17.740 -13.615 1.00 74.19 158 ALA A N 1
ATOM 1298 C CA . ALA A 1 158 ? -15.779 -19.101 -14.038 1.00 74.19 158 ALA A CA 1
ATOM 1299 C C . ALA A 1 158 ? -17.248 -19.478 -13.767 1.00 74.19 158 ALA A C 1
ATOM 1301 O O . ALA A 1 158 ? -17.922 -20.016 -14.645 1.00 74.19 158 ALA A O 1
ATOM 1302 N N . ASP A 1 159 ? -17.768 -19.134 -12.587 1.00 76.56 159 ASP A N 1
ATOM 1303 C CA . ASP A 1 159 ? -19.146 -19.431 -12.173 1.00 76.56 159 ASP A CA 1
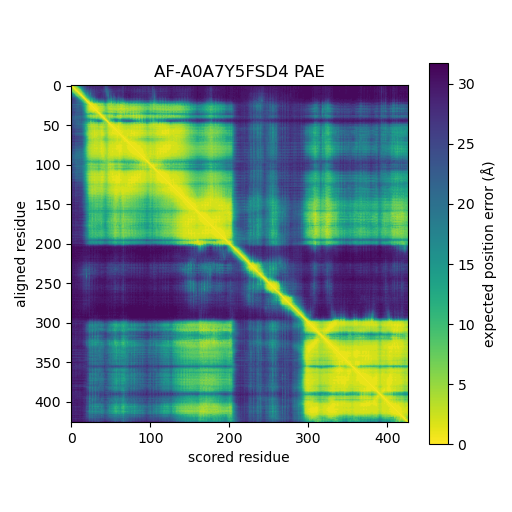ATOM 1304 C C . ASP A 1 159 ? -20.181 -18.405 -12.682 1.00 76.56 159 ASP A C 1
ATOM 1306 O O . ASP A 1 159 ? -21.355 -18.444 -12.306 1.00 76.56 159 ASP A O 1
ATOM 1310 N N . LYS A 1 160 ? -19.757 -17.478 -13.558 1.00 81.75 160 LYS A N 1
ATOM 1311 C CA . LYS A 1 160 ? -20.567 -16.413 -14.181 1.00 81.75 160 LYS A CA 1
ATOM 1312 C C . LYS A 1 160 ? -21.308 -15.499 -13.187 1.00 81.75 160 LYS A C 1
ATOM 1314 O O . LYS A 1 160 ? -22.216 -14.760 -13.570 1.00 81.75 160 LYS A O 1
ATOM 1319 N N . VAL A 1 161 ? -20.902 -15.488 -11.919 1.00 80.00 161 VAL A N 1
ATOM 1320 C CA . VAL A 1 161 ? -21.405 -14.595 -10.868 1.00 80.00 161 VAL A CA 1
ATOM 1321 C C . VAL A 1 161 ? -20.207 -13.975 -10.163 1.00 80.00 161 VAL A C 1
ATOM 1323 O O . VAL A 1 161 ? -19.392 -14.705 -9.623 1.00 80.00 161 VAL A O 1
ATOM 1326 N N . LEU A 1 162 ? -20.113 -12.644 -10.149 1.00 79.69 162 LEU A N 1
ATOM 1327 C CA . LEU A 1 162 ? -19.042 -11.926 -9.452 1.00 79.69 162 LEU A CA 1
ATOM 1328 C C . LEU A 1 162 ? -19.553 -11.426 -8.097 1.00 79.69 162 LEU A C 1
ATOM 1330 O O . LEU A 1 162 ? -20.397 -10.525 -8.053 1.00 79.69 162 LEU A O 1
ATOM 1334 N N . THR A 1 163 ? -19.050 -11.989 -6.998 1.00 78.38 163 THR A N 1
ATOM 1335 C CA . THR A 1 163 ? -19.355 -11.531 -5.631 1.00 78.38 163 THR A CA 1
ATOM 1336 C C . THR A 1 163 ? -18.496 -10.338 -5.200 1.00 78.38 163 THR A C 1
ATOM 1338 O O . THR A 1 163 ? -17.543 -9.940 -5.875 1.00 78.38 163 THR A O 1
ATOM 1341 N N . TYR A 1 164 ? -18.844 -9.727 -4.063 1.00 71.81 164 TYR A N 1
ATOM 1342 C CA . TYR A 1 164 ? -18.083 -8.608 -3.501 1.00 71.81 164 TYR A CA 1
ATOM 1343 C C . TYR A 1 164 ? -16.694 -9.055 -3.044 1.00 71.81 164 TYR A C 1
ATOM 1345 O O . TYR A 1 164 ? -15.698 -8.417 -3.375 1.00 71.81 164 TYR A O 1
ATOM 1353 N N . GLU A 1 165 ? -16.629 -10.187 -2.349 1.00 67.06 165 GLU A N 1
ATOM 1354 C CA . GLU A 1 165 ? -15.405 -10.802 -1.855 1.00 67.06 165 GLU A CA 1
ATOM 1355 C C . GLU A 1 165 ? -14.445 -11.130 -3.006 1.00 67.06 165 GLU A C 1
ATOM 1357 O O . GLU A 1 165 ? -13.280 -10.742 -2.959 1.00 67.06 165 GLU A O 1
ATOM 1362 N N . GLU A 1 166 ? -14.933 -11.760 -4.076 1.00 75.38 166 GLU A N 1
ATOM 1363 C CA . GLU A 1 166 ? -14.129 -12.071 -5.266 1.00 75.38 166 GLU A CA 1
ATOM 1364 C C . GLU A 1 166 ? -13.648 -10.808 -5.991 1.00 75.38 166 GLU A C 1
ATOM 1366 O O . GLU A 1 166 ? -12.488 -10.731 -6.401 1.00 75.38 166 GLU A O 1
ATOM 1371 N N . LYS A 1 167 ? -14.494 -9.773 -6.093 1.00 80.00 167 LYS A N 1
ATOM 1372 C CA . LYS A 1 167 ? -14.085 -8.479 -6.653 1.00 80.00 167 LYS A CA 1
ATOM 1373 C C . LYS A 1 167 ? -12.975 -7.825 -5.821 1.00 80.00 167 LYS A C 1
ATOM 1375 O O . LYS A 1 167 ? -12.018 -7.303 -6.393 1.00 80.00 167 LYS A O 1
ATOM 1380 N N . MET A 1 168 ? -13.054 -7.897 -4.489 1.00 74.00 168 MET A N 1
ATOM 1381 C CA . MET A 1 168 ? -11.975 -7.432 -3.609 1.00 74.00 168 MET A CA 1
ATOM 1382 C C . MET A 1 168 ? -10.696 -8.274 -3.765 1.00 74.00 168 MET A C 1
ATOM 1384 O O . MET A 1 168 ? -9.609 -7.703 -3.748 1.00 74.00 168 MET A O 1
ATOM 1388 N N . MET A 1 169 ? -10.790 -9.592 -3.991 1.00 68.88 169 MET A N 1
ATOM 1389 C CA . MET A 1 169 ? -9.616 -10.437 -4.275 1.00 68.88 169 MET A CA 1
ATOM 1390 C C . MET A 1 169 ? -8.922 -10.049 -5.588 1.00 68.88 169 MET A C 1
ATOM 1392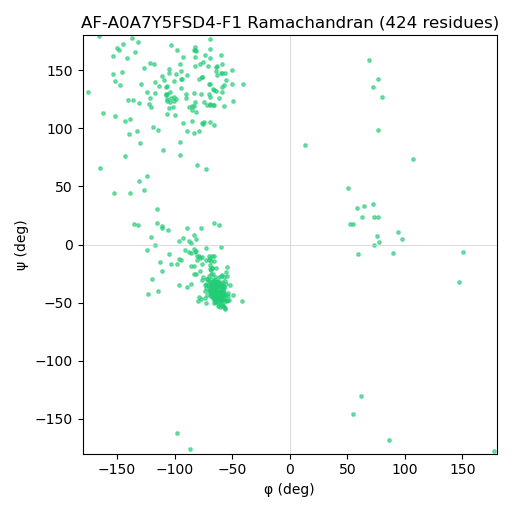 O O . MET A 1 169 ? -7.694 -9.966 -5.625 1.00 68.88 169 MET A O 1
ATOM 1396 N N . VAL A 1 170 ? -9.681 -9.764 -6.655 1.00 78.00 170 VAL A N 1
ATOM 1397 C CA . VAL A 1 170 ? -9.118 -9.264 -7.925 1.00 78.00 170 VAL A CA 1
ATOM 1398 C C . VAL A 1 170 ? -8.408 -7.924 -7.708 1.00 78.00 170 VAL A C 1
ATOM 1400 O O . VAL A 1 170 ? -7.308 -7.723 -8.220 1.00 78.00 170 VAL A O 1
ATOM 1403 N N . TYR A 1 171 ? -8.990 -7.026 -6.908 1.00 79.75 171 TYR A N 1
ATOM 1404 C CA . TYR A 1 171 ? -8.360 -5.758 -6.531 1.00 79.75 171 TYR A CA 1
ATOM 1405 C C . TYR A 1 171 ? -7.067 -5.947 -5.729 1.00 79.75 171 TYR A C 1
ATOM 1407 O O . TYR A 1 171 ? -6.066 -5.298 -6.029 1.00 79.75 171 TYR A O 1
ATOM 1415 N N . GLU A 1 172 ? -7.054 -6.851 -4.750 1.00 71.00 172 GLU A N 1
ATOM 1416 C CA . GLU A 1 172 ? -5.872 -7.135 -3.931 1.00 71.00 172 GLU A CA 1
ATOM 1417 C C . GLU A 1 172 ? -4.736 -7.728 -4.778 1.00 71.00 172 GLU A C 1
ATOM 1419 O O . GLU A 1 172 ? -3.580 -7.319 -4.655 1.00 71.00 172 GLU A O 1
ATOM 1424 N N . ALA A 1 173 ? -5.070 -8.648 -5.688 1.00 71.19 173 ALA A N 1
ATOM 1425 C CA . ALA A 1 173 ? -4.132 -9.211 -6.652 1.00 71.19 173 ALA A CA 1
ATOM 1426 C C . ALA A 1 173 ? -3.589 -8.139 -7.614 1.00 71.19 173 ALA A C 1
ATOM 1428 O O . ALA A 1 173 ? -2.383 -8.090 -7.852 1.00 71.19 173 ALA A O 1
ATOM 1429 N N . GLY A 1 174 ? -4.442 -7.238 -8.113 1.00 69.94 174 GLY A N 1
ATOM 1430 C CA . GLY A 1 174 ? -4.025 -6.111 -8.951 1.00 69.94 174 GLY A CA 1
ATOM 1431 C C . GLY A 1 174 ? -3.030 -5.187 -8.245 1.00 69.94 174 GLY A C 1
ATOM 1432 O O . GLY A 1 174 ? -1.966 -4.901 -8.796 1.00 69.94 174 GLY A O 1
ATOM 1433 N N . VAL A 1 175 ? -3.319 -4.799 -6.997 1.00 64.62 175 VAL A N 1
ATOM 1434 C CA . VAL A 1 175 ? -2.426 -3.968 -6.167 1.00 64.62 175 VAL A CA 1
ATOM 1435 C C . VAL A 1 175 ? -1.083 -4.656 -5.919 1.00 64.62 175 VAL A C 1
ATOM 1437 O O . VAL A 1 175 ? -0.040 -4.030 -6.104 1.00 64.62 175 VAL A O 1
ATOM 1440 N N . LYS A 1 176 ? -1.077 -5.956 -5.595 1.00 61.41 176 LYS A N 1
ATOM 1441 C CA . LYS A 1 176 ? 0.160 -6.751 -5.442 1.00 61.41 176 LYS A CA 1
ATOM 1442 C C . LYS A 1 176 ? 0.978 -6.837 -6.733 1.00 61.41 176 LYS A C 1
ATOM 1444 O O . LYS A 1 176 ? 2.201 -6.836 -6.686 1.00 61.41 176 LYS A O 1
ATOM 1449 N N . LEU A 1 177 ? 0.319 -6.838 -7.891 1.00 65.88 177 LEU A N 1
ATOM 1450 C CA . LEU A 1 177 ? 0.965 -6.776 -9.206 1.00 65.88 177 LEU A CA 1
ATOM 1451 C C . LEU A 1 177 ? 1.362 -5.341 -9.618 1.00 65.88 177 LEU A C 1
ATOM 1453 O O . LEU A 1 177 ? 1.864 -5.132 -10.725 1.00 65.88 177 LEU A O 1
ATOM 1457 N N . GLY A 1 178 ? 1.177 -4.343 -8.748 1.00 62.75 178 GLY A N 1
ATOM 1458 C CA . GLY A 1 178 ? 1.555 -2.950 -8.987 1.00 62.75 178 GLY A CA 1
ATOM 1459 C C . GLY A 1 178 ? 0.613 -2.182 -9.918 1.00 62.75 178 GLY A C 1
ATOM 1460 O O . GLY A 1 178 ? 1.053 -1.224 -10.552 1.00 62.75 178 GLY A O 1
ATOM 1461 N N . LEU A 1 179 ? -0.647 -2.611 -10.028 1.00 70.06 179 LEU A N 1
ATOM 1462 C CA . LEU A 1 179 ? -1.737 -1.870 -10.669 1.00 70.06 179 LEU A CA 1
ATOM 1463 C C . LEU A 1 179 ? -2.504 -1.069 -9.615 1.00 70.06 179 LEU A C 1
ATOM 1465 O O . LEU A 1 179 ? -2.651 -1.513 -8.478 1.00 70.06 179 LEU A O 1
ATOM 1469 N N . ASN A 1 180 ? -3.074 0.075 -9.992 1.00 73.88 180 ASN A N 1
ATOM 1470 C CA . ASN A 1 180 ? -4.056 0.731 -9.123 1.00 73.88 180 ASN A CA 1
ATOM 1471 C C . ASN A 1 180 ? -5.467 0.125 -9.289 1.00 73.88 180 ASN A C 1
ATOM 1473 O O . ASN A 1 180 ? -5.746 -0.622 -10.235 1.00 73.88 180 ASN A O 1
ATOM 1477 N N . ILE A 1 181 ? -6.379 0.462 -8.371 1.00 75.94 181 ILE A N 1
ATOM 1478 C CA . ILE A 1 181 ? -7.759 -0.055 -8.360 1.00 75.94 181 ILE A CA 1
ATOM 1479 C C . ILE A 1 181 ? -8.501 0.268 -9.666 1.00 75.94 181 ILE A C 1
ATOM 1481 O O . ILE A 1 181 ? -9.146 -0.610 -10.230 1.00 75.94 181 ILE A O 1
ATOM 1485 N N . THR A 1 182 ? -8.358 1.482 -10.203 1.00 77.62 182 THR A N 1
ATOM 1486 C CA . THR A 1 182 ? -9.007 1.914 -11.455 1.00 77.62 182 THR A CA 1
ATOM 1487 C C . THR A 1 182 ? -8.506 1.134 -12.672 1.00 77.62 182 THR A C 1
ATOM 1489 O O . THR A 1 182 ? -9.271 0.806 -13.580 1.00 77.62 182 THR A O 1
ATOM 1492 N N . GLU A 1 183 ? -7.213 0.812 -12.718 1.00 81.06 183 GLU A N 1
ATOM 1493 C CA . GLU A 1 183 ? -6.639 -0.018 -13.778 1.00 81.06 183 GLU A CA 1
ATOM 1494 C C . GLU A 1 183 ? -7.116 -1.464 -13.706 1.00 81.06 183 GLU A C 1
ATOM 1496 O O . GLU A 1 183 ? -7.347 -2.069 -14.757 1.00 81.06 183 GLU A O 1
ATOM 1501 N N . THR A 1 184 ? -7.272 -1.963 -12.479 1.00 79.62 184 THR A N 1
ATOM 1502 C CA . THR A 1 184 ? -7.693 -3.323 -12.151 1.00 79.62 184 THR A CA 1
ATOM 1503 C C . THR A 1 184 ? -9.183 -3.533 -12.430 1.00 79.62 184 THR A C 1
ATOM 1505 O O . THR A 1 184 ? -9.527 -4.453 -13.168 1.00 79.62 184 THR A O 1
ATOM 1508 N N . ASP A 1 185 ? -10.067 -2.652 -11.940 1.00 85.94 185 ASP A N 1
ATOM 1509 C CA . ASP A 1 185 ? -11.509 -2.705 -12.233 1.00 85.94 185 ASP A CA 1
ATOM 1510 C C . ASP A 1 185 ? -11.765 -2.586 -13.730 1.00 85.94 185 ASP A C 1
ATOM 1512 O O . ASP A 1 185 ? -12.479 -3.411 -14.281 1.00 85.94 185 ASP A O 1
ATOM 1516 N N . ARG A 1 186 ? -11.121 -1.645 -14.434 1.00 87.06 186 ARG A N 1
ATOM 1517 C CA . ARG A 1 186 ? -11.299 -1.525 -15.888 1.00 87.06 186 ARG A CA 1
ATOM 1518 C C . ARG A 1 186 ? -10.935 -2.819 -16.626 1.00 87.06 186 ARG A C 1
ATOM 1520 O O . ARG A 1 186 ? -11.642 -3.179 -17.560 1.00 87.06 186 ARG A O 1
ATOM 1527 N N . TYR A 1 187 ? -9.870 -3.520 -16.228 1.00 90.38 187 TYR A N 1
ATOM 1528 C CA . TYR A 1 187 ? -9.521 -4.803 -16.850 1.00 90.38 187 TYR A CA 1
ATOM 1529 C C . TYR A 1 187 ? -10.516 -5.913 -16.487 1.00 90.38 187 TYR A C 1
ATOM 1531 O O . TYR A 1 187 ? -10.936 -6.652 -17.371 1.00 90.38 187 TYR A O 1
ATOM 1539 N N . LEU A 1 188 ? -10.975 -5.968 -15.233 1.00 88.62 188 LEU A N 1
ATOM 1540 C CA . LEU A 1 188 ? -12.047 -6.869 -14.806 1.00 88.62 188 LEU A CA 1
ATOM 1541 C C . LEU A 1 188 ? -13.346 -6.626 -15.598 1.00 88.62 188 LEU A C 1
ATOM 1543 O O . LEU A 1 188 ? -13.918 -7.580 -16.109 1.00 88.62 188 LEU A O 1
ATOM 1547 N N . GLN A 1 189 ? -13.777 -5.372 -15.775 1.00 88.38 189 GLN A N 1
ATOM 1548 C CA . GLN A 1 189 ? -14.946 -5.023 -16.595 1.00 88.38 189 GLN A CA 1
ATOM 1549 C C . GLN A 1 189 ? -14.753 -5.419 -18.069 1.00 88.38 189 GLN A C 1
ATOM 1551 O O . GLN A 1 189 ? -15.679 -5.928 -18.698 1.00 88.38 189 GLN A O 1
ATOM 1556 N N . GLU A 1 190 ? -13.557 -5.211 -18.631 1.00 90.25 190 GLU A N 1
ATOM 1557 C CA . GLU A 1 190 ? -13.229 -5.651 -19.992 1.00 90.25 190 GLU A CA 1
ATOM 1558 C C . GLU A 1 190 ? -13.320 -7.181 -20.145 1.00 90.25 190 GLU A C 1
ATOM 1560 O O . GLU A 1 190 ? -13.895 -7.650 -21.127 1.00 90.25 190 GLU A O 1
ATOM 1565 N N . GLU A 1 191 ? -12.810 -7.957 -19.183 1.00 89.19 191 GLU A N 1
ATOM 1566 C CA . GLU A 1 191 ? -12.921 -9.423 -19.181 1.00 89.19 191 GLU A CA 1
ATOM 1567 C C . GLU A 1 191 ? -14.354 -9.911 -18.937 1.00 89.19 191 GLU A C 1
ATOM 1569 O O . GLU A 1 191 ? -14.815 -10.812 -19.631 1.00 89.19 191 GLU A O 1
ATOM 1574 N N . MET A 1 192 ? -15.123 -9.267 -18.053 1.00 89.38 192 MET A N 1
ATOM 1575 C CA . MET A 1 192 ? -16.547 -9.582 -17.857 1.00 89.38 192 MET A CA 1
ATOM 1576 C C . MET A 1 192 ? -17.362 -9.427 -19.150 1.00 89.38 192 MET A C 1
ATOM 1578 O O . MET A 1 192 ? -18.273 -10.213 -19.412 1.00 89.38 192 MET A O 1
ATOM 1582 N N . VAL A 1 193 ? -17.021 -8.434 -19.979 1.00 87.75 193 VAL A N 1
ATOM 1583 C CA . VAL A 1 193 ? -17.631 -8.232 -21.303 1.00 87.75 193 VAL A CA 1
ATOM 1584 C C . VAL A 1 193 ? -17.145 -9.270 -22.325 1.00 87.75 193 VAL A C 1
ATOM 1586 O O . VAL A 1 193 ? -17.937 -9.678 -23.173 1.00 87.75 193 VAL A O 1
ATOM 1589 N N . ARG A 1 194 ? -15.881 -9.720 -22.256 1.00 87.19 194 ARG A N 1
ATOM 1590 C CA . ARG A 1 194 ? -15.325 -10.779 -23.129 1.00 87.19 194 ARG A CA 1
ATOM 1591 C C . ARG A 1 194 ? -15.934 -12.150 -22.832 1.00 87.19 194 ARG A C 1
ATOM 1593 O O . ARG A 1 194 ? -16.306 -12.860 -23.761 1.00 87.19 194 ARG A O 1
ATOM 1600 N N . GLU A 1 195 ? -16.056 -12.491 -21.553 1.00 83.25 195 GLU A N 1
ATOM 1601 C CA . GLU A 1 195 ? -16.616 -13.755 -21.065 1.00 83.25 195 GLU A CA 1
ATOM 1602 C C . GLU A 1 195 ? -18.122 -13.890 -21.320 1.00 83.25 195 GLU A C 1
ATOM 1604 O O . GLU A 1 195 ? -18.621 -15.007 -21.483 1.00 83.25 195 GLU A O 1
ATOM 1609 N N . GLY A 1 196 ? -18.850 -12.770 -21.343 1.00 82.06 196 GLY A N 1
ATOM 1610 C CA . GLY A 1 196 ? -20.301 -12.744 -21.509 1.00 82.06 196 GLY A CA 1
ATOM 1611 C C . GLY A 1 196 ? -21.071 -13.308 -20.307 1.00 82.06 196 GLY A C 1
ATOM 1612 O O . GLY A 1 196 ? -20.542 -14.053 -19.480 1.00 82.06 196 GLY A O 1
ATOM 1613 N N . ASP A 1 197 ? -22.345 -12.921 -20.213 1.00 81.06 197 ASP A N 1
ATOM 1614 C CA . ASP A 1 197 ? -23.330 -13.406 -19.232 1.00 81.06 197 ASP A CA 1
ATOM 1615 C C . ASP A 1 197 ? -22.919 -13.338 -17.742 1.00 81.06 197 ASP A C 1
ATOM 1617 O O . ASP A 1 197 ? -23.564 -13.954 -16.891 1.00 81.06 197 ASP A O 1
ATOM 1621 N N . ILE A 1 198 ? -21.900 -12.540 -17.389 1.00 83.94 198 ILE A N 1
ATOM 1622 C CA . ILE A 1 198 ? -21.499 -12.326 -15.992 1.00 83.94 198 ILE A CA 1
ATOM 1623 C C . ILE A 1 198 ? -22.566 -11.530 -15.241 1.00 83.94 198 ILE A C 1
ATOM 1625 O O . ILE A 1 198 ? -22.850 -10.368 -15.544 1.00 83.94 198 ILE A O 1
ATOM 1629 N N . ARG A 1 199 ? -23.096 -12.127 -14.176 1.00 82.25 199 ARG A N 1
ATOM 1630 C CA . ARG A 1 199 ? -23.951 -11.452 -13.205 1.00 82.25 199 ARG A CA 1
ATOM 1631 C C . ARG A 1 199 ? -23.107 -10.847 -12.084 1.00 82.25 199 ARG A C 1
ATOM 1633 O O . ARG A 1 199 ? -22.782 -11.521 -11.108 1.00 82.25 199 ARG A O 1
ATOM 1640 N N . ASP A 1 200 ? -22.812 -9.556 -12.184 1.00 81.00 200 ASP A N 1
ATOM 1641 C CA . ASP A 1 200 ? -22.236 -8.799 -11.069 1.00 81.00 200 ASP A CA 1
ATOM 1642 C C . ASP A 1 200 ? -23.255 -8.681 -9.916 1.00 81.00 200 ASP A C 1
ATOM 1644 O O . ASP A 1 200 ? -24.358 -8.152 -10.087 1.00 81.00 200 ASP A O 1
ATOM 1648 N N . VAL A 1 201 ? -22.894 -9.208 -8.742 1.00 78.88 201 VAL A N 1
ATOM 1649 C CA . VAL A 1 201 ? -23.605 -9.011 -7.466 1.00 78.88 201 VAL A CA 1
ATOM 1650 C C . VAL A 1 201 ? -22.708 -8.369 -6.398 1.00 78.88 201 VAL A C 1
ATOM 1652 O O . VAL A 1 201 ? -23.131 -8.219 -5.253 1.00 78.88 201 VAL A O 1
ATOM 1655 N N . SER A 1 202 ? -21.489 -7.962 -6.770 1.00 64.50 202 SER A N 1
ATOM 1656 C CA . SER A 1 202 ? -20.522 -7.262 -5.919 1.00 64.50 202 SER A CA 1
ATOM 1657 C C . SER A 1 202 ? -21.006 -5.869 -5.522 1.00 64.50 202 SER A C 1
ATOM 1659 O O . SER A 1 202 ? -20.768 -5.402 -4.410 1.00 64.50 202 SER A O 1
ATOM 1661 N N . SER A 1 203 ? -21.734 -5.208 -6.423 1.00 60.66 203 SER A N 1
ATOM 1662 C CA . SER A 1 203 ? -22.410 -3.952 -6.140 1.00 60.66 203 SER A CA 1
ATOM 1663 C C . SER A 1 203 ? -23.796 -4.235 -5.560 1.00 60.66 203 SER A C 1
ATOM 1665 O O . SER A 1 203 ? -24.667 -4.813 -6.215 1.00 60.66 203 SER A O 1
ATOM 1667 N N . SER A 1 204 ? -24.030 -3.796 -4.320 1.00 40.38 204 SER A N 1
ATOM 1668 C CA . SER A 1 204 ? -25.318 -3.908 -3.629 1.00 40.38 204 SER A CA 1
ATOM 1669 C C . SER A 1 204 ? -26.365 -2.933 -4.199 1.00 40.38 204 SER A C 1
ATOM 1671 O O . SER A 1 204 ? -26.865 -2.041 -3.519 1.00 40.38 204 SER A O 1
ATOM 1673 N N . GLY A 1 205 ? -26.730 -3.152 -5.467 1.00 35.44 205 GLY A N 1
ATOM 1674 C CA . GLY A 1 205 ? -27.829 -2.494 -6.165 1.00 35.44 205 GLY A CA 1
ATOM 1675 C C . GLY A 1 205 ? -27.417 -1.455 -7.207 1.00 35.44 205 GLY A C 1
ATOM 1676 O O . GLY A 1 205 ? -27.688 -0.274 -7.017 1.00 35.44 205 GLY A O 1
ATOM 1677 N N . ASN A 1 206 ? -26.897 -1.888 -8.361 1.00 27.03 206 ASN A N 1
ATOM 1678 C CA . ASN A 1 206 ? -27.201 -1.208 -9.628 1.00 27.03 206 ASN A CA 1
ATOM 1679 C C . ASN A 1 206 ? -27.135 -2.159 -10.832 1.00 27.03 206 ASN A C 1
ATOM 1681 O O . ASN A 1 206 ? -26.072 -2.588 -11.265 1.00 27.03 206 ASN A O 1
ATOM 1685 N N . THR A 1 207 ? -28.296 -2.450 -11.421 1.00 27.22 207 THR A N 1
ATOM 1686 C CA . THR A 1 207 ? -28.405 -3.148 -12.709 1.00 27.22 207 THR A CA 1
ATOM 1687 C C . THR A 1 207 ? -27.916 -2.251 -13.843 1.00 27.22 207 THR A C 1
ATOM 1689 O O . THR A 1 207 ? -28.655 -1.365 -14.283 1.00 27.22 207 THR A O 1
ATOM 1692 N N . VAL A 1 208 ? -26.722 -2.518 -14.374 1.00 25.59 208 VAL A N 1
ATOM 1693 C CA . VAL A 1 208 ? -26.340 -2.040 -15.708 1.00 25.59 208 VAL A CA 1
ATOM 1694 C C . VAL A 1 208 ? -26.915 -3.014 -16.733 1.00 25.59 208 VAL A C 1
ATOM 1696 O O . VAL A 1 208 ? -26.706 -4.222 -16.655 1.00 25.59 208 VAL A O 1
ATOM 1699 N N . LYS A 1 209 ? -27.725 -2.492 -17.656 1.00 25.30 209 LYS A N 1
ATOM 1700 C CA . LYS A 1 209 ? -28.402 -3.300 -18.675 1.00 25.30 209 LYS A CA 1
ATOM 1701 C C . LYS A 1 209 ? -27.428 -3.715 -19.775 1.00 25.30 209 LYS A C 1
ATOM 1703 O O . LYS A 1 209 ? -26.594 -2.922 -20.199 1.00 25.30 209 LYS A O 1
ATOM 1708 N N . SER A 1 210 ? -27.635 -4.930 -20.266 1.00 28.64 210 SER A N 1
ATOM 1709 C CA . SER A 1 210 ? -27.054 -5.503 -21.481 1.00 28.64 210 SER A CA 1
ATOM 1710 C C . SER A 1 210 ? -26.989 -4.530 -22.666 1.00 28.64 210 SER A C 1
ATOM 1712 O O . SER A 1 210 ? -27.984 -3.875 -22.988 1.00 28.64 210 SER A O 1
ATOM 1714 N N . ALA A 1 211 ? -25.870 -4.558 -23.390 1.00 26.77 211 ALA A N 1
ATOM 1715 C CA . ALA A 1 211 ? -25.786 -4.134 -24.783 1.00 26.77 211 ALA A CA 1
ATOM 1716 C C . ALA A 1 211 ? -25.264 -5.318 -25.613 1.00 26.77 211 ALA A C 1
ATOM 1718 O O . ALA A 1 211 ? -24.201 -5.862 -25.327 1.00 26.77 211 ALA A O 1
ATOM 1719 N N . GLU A 1 212 ? -26.056 -5.753 -26.590 1.00 26.69 212 GLU A N 1
ATOM 1720 C CA . GLU A 1 212 ? -25.798 -6.947 -27.400 1.00 26.69 212 GLU A CA 1
ATOM 1721 C C . GLU A 1 212 ? -24.802 -6.692 -28.549 1.00 26.69 212 GLU A C 1
ATOM 1723 O O . GLU A 1 212 ? -24.604 -5.558 -28.985 1.00 26.69 212 GLU A O 1
ATOM 1728 N N . ASN A 1 213 ? -24.318 -7.797 -29.131 1.00 25.62 213 ASN A N 1
ATOM 1729 C CA . ASN A 1 213 ? -23.678 -7.925 -30.450 1.00 25.62 213 ASN A CA 1
ATOM 1730 C C . ASN A 1 213 ? -22.214 -7.466 -30.612 1.00 25.62 213 ASN A C 1
ATOM 1732 O O . ASN A 1 213 ? -21.932 -6.363 -31.072 1.00 25.62 213 ASN A O 1
ATOM 1736 N N . SER A 1 214 ? -21.297 -8.439 -30.556 1.00 25.56 214 SER A N 1
ATOM 1737 C CA . SER A 1 214 ? -20.662 -8.893 -31.807 1.00 25.56 214 SER A CA 1
ATOM 1738 C C . SER A 1 214 ? -20.218 -10.360 -31.712 1.00 25.56 214 SER A C 1
ATOM 1740 O O . SER A 1 214 ? -19.767 -10.822 -30.669 1.00 25.56 214 SER A O 1
ATOM 1742 N N . THR A 1 215 ? -20.390 -11.120 -32.795 1.00 28.03 215 THR A N 1
ATOM 1743 C CA . THR A 1 215 ? -20.076 -12.555 -32.847 1.00 28.03 215 THR A CA 1
ATOM 1744 C C . THR A 1 215 ? -18.603 -12.803 -33.169 1.00 28.03 215 THR A C 1
ATOM 1746 O O . THR A 1 215 ? -18.166 -12.502 -34.281 1.00 28.03 215 THR A O 1
ATOM 1749 N N . ALA A 1 216 ? -17.877 -13.459 -32.264 1.00 23.17 216 ALA A N 1
ATOM 1750 C CA . ALA A 1 216 ? -16.581 -14.071 -32.549 1.00 23.17 216 ALA A CA 1
ATOM 1751 C C . ALA A 1 216 ? -16.550 -15.502 -31.988 1.00 23.17 216 ALA A C 1
ATOM 1753 O O . ALA A 1 216 ? -16.320 -15.722 -30.803 1.00 23.17 216 ALA A O 1
ATOM 1754 N N . THR A 1 217 ? -16.806 -16.496 -32.840 1.00 23.44 217 THR A N 1
ATOM 1755 C CA . THR A 1 217 ? -16.704 -17.913 -32.464 1.00 23.44 217 THR A CA 1
ATOM 1756 C C . THR A 1 217 ? -15.239 -18.332 -32.363 1.00 23.44 217 THR A C 1
ATOM 1758 O O . THR A 1 217 ? -14.590 -18.550 -33.388 1.00 23.44 217 THR A O 1
ATOM 1761 N N . ALA A 1 218 ? -14.739 -18.497 -31.141 1.00 24.27 218 ALA A N 1
ATOM 1762 C CA . ALA A 1 218 ? -13.446 -19.108 -30.856 1.00 24.27 218 ALA A CA 1
ATOM 1763 C C . ALA A 1 218 ? -13.663 -20.424 -30.092 1.00 24.27 218 ALA A C 1
ATOM 1765 O O . ALA A 1 218 ? -13.885 -20.422 -28.887 1.00 24.27 218 ALA A O 1
ATOM 1766 N N . SER A 1 219 ? -13.621 -21.560 -30.793 1.00 23.00 219 SER A N 1
ATOM 1767 C CA . SER A 1 219 ? -13.629 -22.875 -30.143 1.00 23.00 219 SER A CA 1
ATOM 1768 C C . SER A 1 219 ? -12.222 -23.225 -29.659 1.00 23.00 219 SER A C 1
ATOM 1770 O O . SER A 1 219 ? -11.342 -23.466 -30.491 1.00 23.00 219 SER A O 1
ATOM 1772 N N . TYR A 1 220 ? -12.024 -23.320 -28.347 1.00 24.02 220 TYR A N 1
ATOM 1773 C CA . TYR A 1 220 ? -10.814 -23.882 -27.743 1.00 24.02 220 TYR A CA 1
ATOM 1774 C C . TYR A 1 220 ? -11.163 -25.068 -26.836 1.00 24.02 220 TYR A C 1
ATOM 1776 O O . TYR A 1 220 ? -12.319 -25.250 -26.459 1.00 24.02 220 TYR A O 1
ATOM 1784 N N . LYS A 1 221 ? -10.186 -25.957 -26.629 1.00 23.48 221 LYS A N 1
ATOM 1785 C CA . LYS A 1 221 ? -10.371 -27.306 -26.068 1.00 23.48 221 LYS A CA 1
ATOM 1786 C C . LYS A 1 221 ? -10.123 -27.327 -24.556 1.00 23.48 221 LYS A C 1
ATOM 1788 O O . LYS A 1 221 ? -9.336 -26.528 -24.066 1.00 23.48 221 LYS A O 1
ATOM 1793 N N . ASP A 1 222 ? -10.725 -28.298 -23.870 1.00 25.58 222 ASP A N 1
ATOM 1794 C CA . ASP A 1 222 ? -10.806 -28.471 -22.403 1.00 25.58 222 ASP A CA 1
ATOM 1795 C C . ASP A 1 222 ? -9.480 -28.664 -21.605 1.00 25.58 222 ASP A C 1
ATOM 1797 O O . ASP A 1 222 ? -9.525 -29.125 -20.464 1.00 25.58 222 ASP A O 1
ATOM 1801 N N . ASP A 1 223 ? -8.300 -28.341 -22.150 1.00 27.30 223 ASP A N 1
ATOM 1802 C CA . ASP A 1 223 ? -6.997 -28.826 -21.639 1.00 27.30 223 ASP A CA 1
ATOM 1803 C C . ASP A 1 223 ? -6.027 -27.753 -21.080 1.00 27.30 223 ASP A C 1
ATOM 1805 O O . ASP A 1 223 ? -4.846 -28.037 -20.888 1.00 27.30 223 ASP A O 1
ATOM 1809 N N . GLU A 1 224 ? -6.489 -26.545 -20.732 1.00 31.33 224 GLU A N 1
ATOM 1810 C CA . GLU A 1 224 ? -5.659 -25.535 -20.036 1.00 31.33 224 GLU A CA 1
ATOM 1811 C C . GLU A 1 224 ? -6.099 -25.324 -18.578 1.00 31.33 224 GLU A C 1
ATOM 1813 O O . GLU A 1 224 ? -6.809 -24.384 -18.221 1.00 31.33 224 GLU A O 1
ATOM 1818 N N . ARG A 1 225 ? -5.643 -26.225 -17.697 1.00 32.06 225 ARG A N 1
ATOM 1819 C CA . ARG A 1 225 ? -5.642 -26.004 -16.243 1.00 32.06 225 ARG A CA 1
ATOM 1820 C C . ARG A 1 225 ? -4.323 -25.362 -15.826 1.00 32.06 225 ARG A C 1
ATOM 1822 O O . ARG A 1 225 ? -3.276 -25.952 -16.068 1.00 32.06 225 ARG A O 1
ATOM 1829 N N . LEU A 1 226 ? -4.401 -24.232 -15.122 1.00 32.19 226 LEU A N 1
ATOM 1830 C CA . LEU A 1 2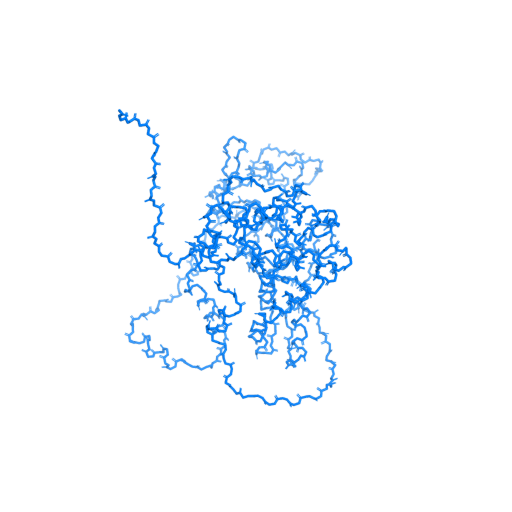26 ? -3.256 -23.570 -14.488 1.00 32.19 226 LEU A CA 1
ATOM 1831 C C . LEU A 1 226 ? -2.417 -24.557 -13.667 1.00 32.19 226 LEU A C 1
ATOM 1833 O O . LEU A 1 226 ? -2.924 -25.223 -12.757 1.00 32.19 226 LEU A O 1
ATOM 1837 N N . THR A 1 227 ? -1.131 -24.631 -13.986 1.00 36.25 227 THR A N 1
ATOM 1838 C CA . THR A 1 227 ? -0.140 -25.448 -13.292 1.00 36.25 227 THR A CA 1
ATOM 1839 C C . THR A 1 227 ? 0.648 -24.613 -12.279 1.00 36.25 227 THR A C 1
ATOM 1841 O O . THR A 1 227 ? 0.601 -23.384 -12.261 1.00 36.25 227 THR A O 1
ATOM 1844 N N . ILE A 1 228 ? 1.398 -25.288 -11.404 1.00 34.38 228 ILE A N 1
ATOM 1845 C CA . ILE A 1 228 ? 2.300 -24.620 -10.451 1.00 34.38 228 ILE A CA 1
ATOM 1846 C C . ILE A 1 228 ? 3.464 -23.923 -11.178 1.00 34.38 228 ILE A C 1
ATOM 1848 O O . ILE A 1 228 ? 3.997 -22.946 -10.659 1.00 34.38 228 ILE A O 1
ATOM 1852 N N . GLU A 1 229 ? 3.833 -24.383 -12.374 1.00 38.34 229 GLU A N 1
ATOM 1853 C CA . GLU A 1 229 ? 4.900 -23.778 -13.175 1.00 38.34 229 GLU A CA 1
ATOM 1854 C C . GLU A 1 229 ? 4.441 -22.445 -13.788 1.00 38.34 229 GLU A C 1
ATOM 1856 O O . GLU A 1 229 ? 5.154 -21.453 -13.662 1.00 38.34 229 GLU A O 1
ATOM 1861 N N . ASP A 1 230 ? 3.193 -22.357 -14.270 1.00 38.38 230 ASP A N 1
ATOM 1862 C CA . ASP A 1 230 ? 2.599 -21.099 -14.766 1.00 38.38 230 ASP A CA 1
ATOM 1863 C C . ASP A 1 230 ? 2.546 -19.994 -13.686 1.00 38.38 230 ASP A C 1
ATOM 1865 O O . ASP A 1 230 ? 2.576 -18.799 -13.988 1.00 38.38 230 ASP A O 1
ATOM 1869 N N . LEU A 1 231 ? 2.479 -20.385 -12.406 1.00 33.81 231 LEU A N 1
ATOM 1870 C CA . LEU A 1 231 ? 2.495 -19.474 -11.253 1.00 33.81 231 LEU A CA 1
ATOM 1871 C C . LEU A 1 231 ? 3.909 -19.091 -10.781 1.00 33.81 231 LEU A C 1
ATOM 1873 O O . LEU A 1 231 ? 4.057 -18.095 -10.073 1.00 33.81 231 LEU A O 1
ATOM 1877 N N . LYS A 1 232 ? 4.944 -19.853 -11.158 1.00 38.69 232 LYS A N 1
ATOM 1878 C CA . LYS A 1 232 ? 6.350 -19.458 -10.965 1.00 38.69 232 LYS A CA 1
ATOM 1879 C C . LYS A 1 232 ? 6.764 -18.471 -12.051 1.00 38.69 232 LYS A C 1
ATOM 1881 O O . LYS A 1 232 ? 7.246 -17.389 -11.732 1.00 38.69 232 LYS A O 1
ATOM 1886 N N . ASP A 1 233 ? 6.475 -18.800 -13.310 1.00 40.03 233 ASP A N 1
ATOM 1887 C CA . ASP A 1 233 ? 6.835 -17.996 -14.485 1.00 40.03 233 ASP A CA 1
ATOM 1888 C C . ASP A 1 233 ? 6.145 -16.614 -14.506 1.00 40.03 233 ASP A C 1
ATOM 1890 O O . ASP A 1 233 ? 6.615 -15.676 -15.155 1.00 40.03 233 ASP A O 1
ATOM 1894 N N . SER A 1 234 ? 5.048 -16.446 -13.756 1.00 39.78 234 SER A N 1
ATOM 1895 C CA . SER A 1 234 ? 4.369 -15.158 -13.558 1.00 39.78 234 SER A CA 1
ATOM 1896 C C . SER A 1 234 ? 5.049 -14.227 -12.539 1.00 39.78 234 SER A C 1
ATOM 1898 O O . SER A 1 234 ? 4.664 -13.056 -12.445 1.00 39.78 234 SER A O 1
ATOM 1900 N N . GLY A 1 235 ? 6.040 -14.722 -11.783 1.00 35.91 235 GLY A N 1
ATOM 1901 C CA . GLY A 1 235 ? 6.739 -14.009 -10.707 1.00 35.91 235 GLY A CA 1
ATOM 1902 C C . GLY A 1 235 ? 5.968 -13.917 -9.382 1.00 35.91 235 GLY A C 1
ATOM 1903 O O . GLY A 1 235 ? 6.461 -13.316 -8.433 1.00 35.91 235 GLY A O 1
ATOM 1904 N N . MET A 1 236 ? 4.772 -14.513 -9.273 1.00 36.53 236 MET A N 1
ATOM 1905 C CA . MET A 1 236 ? 3.902 -14.375 -8.088 1.00 36.53 236 MET A CA 1
ATOM 1906 C C . MET A 1 236 ? 4.420 -15.082 -6.820 1.00 36.53 236 MET A C 1
ATOM 1908 O O . MET A 1 236 ? 3.846 -14.899 -5.747 1.00 36.53 236 MET A O 1
ATOM 1912 N N . ILE A 1 237 ? 5.465 -15.907 -6.934 1.00 35.84 237 ILE A N 1
ATOM 1913 C CA . ILE A 1 237 ? 5.976 -16.760 -5.846 1.00 35.84 237 ILE A CA 1
ATOM 1914 C C . ILE A 1 237 ? 7.357 -16.296 -5.338 1.00 35.84 237 ILE A C 1
ATOM 1916 O O . ILE A 1 237 ? 7.710 -16.583 -4.194 1.00 35.84 237 ILE A O 1
ATOM 1920 N N . GLU A 1 238 ? 8.132 -15.559 -6.142 1.00 37.66 238 GLU A N 1
ATOM 1921 C CA . GLU A 1 238 ? 9.560 -15.311 -5.873 1.00 37.66 238 GLU A CA 1
ATOM 1922 C C . GLU A 1 238 ? 9.809 -14.464 -4.613 1.00 37.66 238 GLU A C 1
ATOM 1924 O O . GLU A 1 238 ? 10.668 -14.815 -3.809 1.00 37.66 238 GLU A O 1
ATOM 1929 N N . GLU A 1 239 ? 9.004 -13.426 -4.363 1.00 35.72 239 GLU A N 1
ATOM 1930 C CA . GLU A 1 239 ? 9.165 -12.530 -3.199 1.00 35.72 239 GLU A CA 1
ATOM 1931 C C . GLU A 1 239 ? 8.758 -13.183 -1.854 1.00 35.72 239 GLU A C 1
ATOM 1933 O O . GLU A 1 239 ? 9.080 -12.678 -0.780 1.00 35.72 239 GLU A O 1
ATOM 1938 N N . TYR A 1 240 ? 8.075 -14.337 -1.886 1.00 40.09 240 TYR A N 1
ATOM 1939 C CA . TYR A 1 240 ? 7.542 -15.01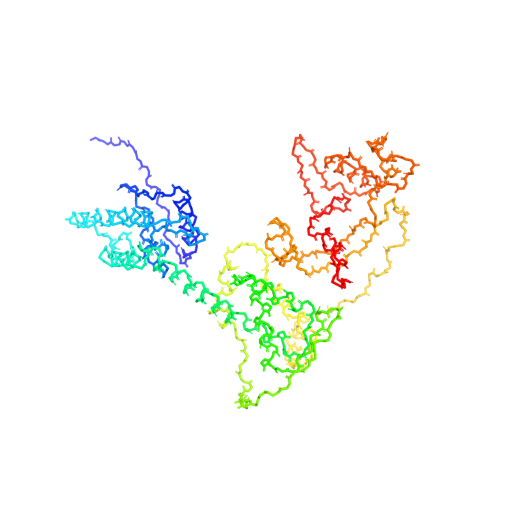1 -0.691 1.00 40.09 240 TYR A CA 1
ATOM 1940 C C . TYR A 1 240 ? 8.317 -16.258 -0.248 1.00 40.09 240 TYR A C 1
ATOM 1942 O O . TYR A 1 240 ? 8.060 -16.772 0.844 1.00 40.09 240 TYR A O 1
ATOM 1950 N N . LEU A 1 241 ? 9.286 -16.739 -1.033 1.00 35.50 241 LEU A N 1
ATOM 1951 C CA . LEU A 1 241 ? 10.130 -17.879 -0.641 1.00 35.50 241 LEU A CA 1
ATOM 1952 C C . LEU A 1 241 ? 11.210 -17.515 0.394 1.00 35.50 241 LEU A C 1
ATOM 1954 O O . LEU A 1 241 ? 11.824 -18.407 0.977 1.00 35.50 241 LEU A O 1
ATOM 1958 N N . GLU A 1 242 ? 11.416 -16.224 0.657 1.00 37.47 242 GLU A N 1
ATOM 1959 C CA . GLU A 1 242 ? 12.590 -15.722 1.386 1.00 37.47 242 GLU A CA 1
ATOM 1960 C C . GLU A 1 242 ? 12.269 -15.132 2.765 1.00 37.47 242 GLU A C 1
ATOM 1962 O O . GLU A 1 242 ? 13.151 -14.972 3.605 1.00 37.47 242 GLU A O 1
ATOM 1967 N N . GLY A 1 243 ? 10.992 -14.846 3.035 1.00 32.84 243 GLY A N 1
ATOM 1968 C CA . GLY A 1 243 ? 10.571 -14.024 4.173 1.00 32.84 243 GLY A CA 1
ATOM 1969 C C . GLY A 1 243 ? 10.666 -14.660 5.567 1.00 32.84 243 GLY A C 1
ATOM 1970 O O . GLY A 1 243 ? 10.327 -13.989 6.537 1.00 32.84 243 GLY A O 1
ATOM 1971 N N . GLY A 1 244 ? 11.057 -15.935 5.704 1.00 33.16 244 GLY A N 1
ATOM 1972 C CA . GLY A 1 244 ? 11.337 -16.616 6.989 1.00 33.16 244 GLY A CA 1
ATOM 1973 C C . GLY A 1 244 ? 10.197 -16.712 8.029 1.00 33.16 244 GLY A C 1
ATOM 1974 O O . GLY A 1 244 ? 10.337 -17.410 9.035 1.00 33.16 244 GLY A O 1
ATOM 1975 N N . GLY A 1 245 ? 9.066 -16.038 7.811 1.00 29.42 245 GLY A N 1
ATOM 1976 C CA . GLY A 1 245 ? 7.922 -15.934 8.713 1.00 29.42 245 GLY A CA 1
ATOM 1977 C C . GLY A 1 245 ? 6.757 -16.814 8.266 1.00 29.42 245 GLY A C 1
ATOM 1978 O O . GLY A 1 245 ? 6.357 -16.808 7.105 1.00 29.42 245 GLY A O 1
ATOM 1979 N N . LYS A 1 246 ? 6.194 -17.593 9.195 1.00 33.62 246 LYS A N 1
ATOM 1980 C CA . LYS A 1 246 ? 5.172 -18.605 8.891 1.00 33.62 246 LYS A CA 1
ATOM 1981 C C . LYS A 1 246 ? 3.850 -18.009 8.384 1.00 33.62 246 LYS A C 1
ATOM 1983 O O . LYS A 1 246 ? 2.970 -17.696 9.179 1.00 33.62 246 LYS A O 1
ATOM 1988 N N . LEU A 1 247 ? 3.640 -18.089 7.076 1.00 32.47 247 LEU A N 1
ATOM 1989 C CA . LEU A 1 247 ? 2.371 -18.544 6.505 1.00 32.47 247 LEU A CA 1
ATOM 1990 C C . LEU A 1 247 ? 2.685 -19.803 5.697 1.00 32.47 247 LEU A C 1
ATOM 1992 O O . LEU A 1 247 ? 3.279 -19.737 4.626 1.00 32.47 247 LEU A O 1
ATOM 1996 N N . THR A 1 248 ? 2.391 -20.975 6.266 1.00 35.00 248 THR A N 1
ATOM 1997 C CA . THR A 1 248 ? 2.751 -22.257 5.646 1.00 35.00 248 THR A CA 1
ATOM 1998 C C . THR A 1 248 ? 2.012 -22.439 4.321 1.00 35.00 248 THR A C 1
ATOM 2000 O O . THR A 1 248 ? 0.896 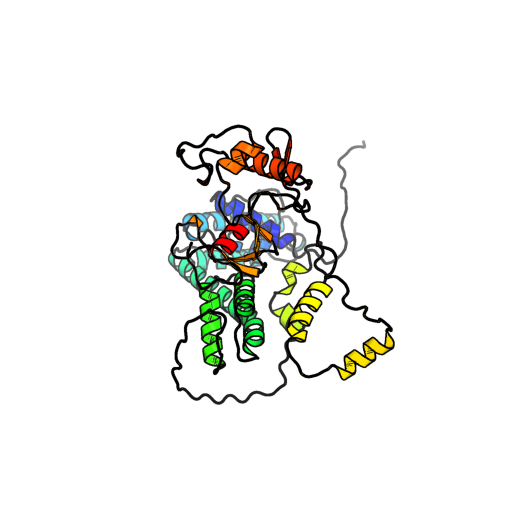-21.947 4.153 1.00 35.00 248 THR A O 1
ATOM 2003 N N . GLY A 1 249 ? 2.583 -23.212 3.388 1.00 33.31 249 GLY A N 1
ATOM 2004 C CA . GLY A 1 249 ? 1.884 -23.580 2.146 1.00 33.31 249 GLY A CA 1
ATOM 2005 C C . GLY A 1 249 ? 0.529 -24.256 2.402 1.00 33.31 249 GLY A C 1
ATOM 2006 O O . GLY A 1 249 ? -0.381 -24.155 1.589 1.00 33.31 249 GLY A O 1
ATOM 2007 N N . GLU A 1 250 ? 0.352 -24.861 3.580 1.00 36.38 250 GLU A N 1
ATOM 2008 C CA . GLU A 1 250 ? -0.928 -25.374 4.071 1.00 36.38 250 GLU A CA 1
ATOM 2009 C C . GLU A 1 250 ? -1.988 -24.275 4.246 1.00 36.38 250 GLU A C 1
ATOM 2011 O O . GLU A 1 250 ? -3.144 -24.531 3.943 1.00 36.38 250 GLU A O 1
ATOM 2016 N N . ALA A 1 251 ? -1.635 -23.051 4.656 1.00 39.22 251 ALA A N 1
ATOM 2017 C CA . ALA A 1 251 ? -2.583 -21.941 4.792 1.00 39.22 251 ALA A CA 1
ATOM 2018 C C . ALA A 1 251 ? -3.093 -21.439 3.428 1.00 39.22 251 ALA A C 1
ATOM 2020 O O . ALA A 1 251 ? -4.291 -21.205 3.271 1.00 39.22 251 ALA A O 1
ATOM 2021 N N . TRP A 1 252 ? -2.216 -21.353 2.421 1.00 42.47 252 TRP A N 1
ATOM 2022 C CA . TRP A 1 252 ? -2.613 -21.059 1.036 1.00 42.47 252 TRP A CA 1
ATOM 2023 C C . TRP A 1 252 ? -3.413 -22.207 0.411 1.00 42.47 252 TRP A C 1
ATOM 2025 O O . TRP A 1 252 ? -4.403 -21.971 -0.278 1.00 42.47 252 TRP A O 1
ATOM 2035 N N . VAL A 1 253 ? -3.049 -23.459 0.702 1.00 39.91 253 VAL A N 1
ATOM 2036 C CA . VAL A 1 253 ? -3.818 -24.636 0.279 1.00 39.91 253 VAL A CA 1
ATOM 2037 C C . VAL A 1 253 ? -5.175 -24.712 0.990 1.00 39.91 253 VAL A C 1
ATOM 2039 O O . VAL A 1 253 ? -6.140 -25.117 0.356 1.00 39.91 253 VAL A O 1
ATOM 2042 N N . GLU A 1 254 ? -5.308 -24.296 2.253 1.00 42.88 254 GLU A N 1
ATOM 2043 C CA . GLU A 1 254 ? -6.602 -24.186 2.948 1.00 42.88 254 GLU A CA 1
ATOM 2044 C C . GLU A 1 254 ? -7.440 -22.995 2.454 1.00 42.88 254 GLU A C 1
ATOM 2046 O O . GLU A 1 254 ? -8.658 -23.120 2.341 1.00 42.88 254 GLU A O 1
ATOM 2051 N N . PHE A 1 255 ? -6.821 -21.875 2.069 1.00 42.91 255 PHE A N 1
ATOM 2052 C CA . PHE A 1 255 ? -7.493 -20.780 1.358 1.00 42.91 255 PHE A CA 1
ATOM 2053 C C . PHE A 1 255 ? -8.070 -21.271 0.017 1.00 42.91 255 PHE A C 1
ATOM 2055 O O . PHE A 1 255 ? -9.268 -21.134 -0.235 1.00 42.91 255 PHE A O 1
ATOM 2062 N N . TYR A 1 256 ? -7.263 -21.971 -0.786 1.00 43.47 256 TYR A N 1
ATOM 2063 C CA . TYR A 1 256 ? -7.704 -22.552 -2.058 1.00 43.47 256 TYR A CA 1
ATOM 2064 C C . TYR A 1 256 ? -8.706 -23.710 -1.874 1.00 43.47 256 TYR A C 1
ATOM 2066 O O . TYR A 1 256 ? -9.635 -23.858 -2.664 1.00 43.47 256 TYR A O 1
ATOM 2074 N N . LYS A 1 257 ? -8.590 -24.519 -0.809 1.00 42.59 257 LYS A N 1
ATOM 2075 C CA . LYS A 1 257 ? -9.592 -25.539 -0.439 1.00 42.59 257 LYS A CA 1
ATOM 2076 C C . LYS A 1 257 ? -10.906 -24.917 0.019 1.00 42.59 257 LYS A C 1
ATOM 2078 O O . LYS A 1 257 ? -11.940 -25.495 -0.287 1.00 42.59 257 LYS A O 1
ATOM 2083 N N . LYS A 1 258 ? -10.896 -23.773 0.715 1.00 40.66 258 LYS A N 1
ATOM 2084 C CA . LYS A 1 258 ? -12.118 -23.032 1.070 1.00 40.66 258 LYS A CA 1
ATOM 2085 C C . LYS A 1 258 ? -12.836 -22.523 -0.173 1.00 40.66 258 LYS A C 1
ATOM 2087 O O . LYS A 1 258 ? -14.028 -22.775 -0.298 1.00 40.66 258 LYS A O 1
ATOM 2092 N N . ILE A 1 259 ? -12.105 -21.922 -1.118 1.00 38.91 259 ILE A N 1
ATOM 2093 C CA . ILE A 1 259 ? -12.635 -21.576 -2.450 1.00 38.91 259 ILE A CA 1
ATOM 2094 C C . ILE A 1 259 ? -13.260 -22.826 -3.103 1.00 38.91 259 ILE A C 1
ATOM 2096 O O . ILE A 1 259 ? -14.388 -22.791 -3.584 1.00 38.91 259 ILE A O 1
ATOM 2100 N N . ARG A 1 260 ? -12.582 -23.978 -3.021 1.00 36.16 260 ARG A N 1
ATOM 2101 C CA . ARG A 1 260 ? -13.025 -25.242 -3.633 1.00 36.16 260 ARG A CA 1
ATOM 2102 C C . ARG A 1 260 ? -14.094 -26.037 -2.863 1.00 36.16 260 ARG A C 1
ATOM 2104 O O . ARG A 1 260 ? -14.603 -27.012 -3.405 1.00 36.16 260 ARG A O 1
ATOM 2111 N N . GLN A 1 261 ? -14.428 -25.684 -1.622 1.00 37.28 261 GLN A N 1
ATOM 2112 C CA . GLN A 1 261 ? -15.518 -26.322 -0.863 1.00 37.28 261 GLN A CA 1
ATOM 2113 C C . GLN A 1 261 ? -16.890 -25.728 -1.214 1.00 37.28 261 GLN A C 1
ATOM 2115 O O . GLN A 1 261 ? -17.907 -26.379 -0.976 1.00 37.28 261 GLN A O 1
ATOM 2120 N N . SER A 1 262 ? -16.912 -24.538 -1.818 1.00 34.78 262 SER A N 1
ATOM 2121 C CA . SER A 1 262 ? -18.122 -23.848 -2.278 1.00 34.78 262 SER A CA 1
ATOM 2122 C C . SER A 1 262 ? -18.678 -24.392 -3.601 1.00 34.78 262 SER A C 1
ATOM 2124 O O . SER A 1 262 ? -19.870 -24.248 -3.862 1.00 34.78 262 SER A O 1
ATOM 2126 N N . PHE A 1 263 ? -17.841 -25.046 -4.417 1.00 30.48 263 PHE A N 1
ATOM 2127 C CA . PHE A 1 263 ? -18.181 -25.469 -5.779 1.00 30.48 263 PHE A CA 1
ATOM 2128 C C . PHE A 1 263 ? -18.048 -26.987 -5.960 1.00 30.48 263 PHE A C 1
ATOM 2130 O O . PHE A 1 263 ? -17.025 -27.600 -5.650 1.00 30.48 263 PHE A O 1
ATOM 2137 N N . ALA A 1 264 ? -19.121 -27.619 -6.437 1.00 34.31 264 ALA A N 1
ATOM 2138 C CA . ALA A 1 264 ? -19.195 -29.065 -6.632 1.00 34.31 264 ALA A CA 1
ATOM 2139 C C . ALA A 1 264 ? -18.549 -29.513 -7.960 1.00 34.31 264 ALA A C 1
ATOM 2141 O O . ALA A 1 264 ? -18.494 -28.730 -8.898 1.00 34.31 264 ALA A O 1
ATOM 2142 N N . ILE A 1 265 ? -18.210 -30.818 -8.061 1.00 27.06 265 ILE A N 1
ATOM 2143 C CA . ILE A 1 265 ? -17.703 -31.541 -9.264 1.00 27.06 265 ILE A CA 1
ATOM 2144 C C . ILE A 1 265 ? -16.190 -31.309 -9.523 1.00 27.06 265 ILE A C 1
ATOM 2146 O O . ILE A 1 265 ? -15.728 -30.183 -9.581 1.00 27.06 265 ILE A O 1
ATOM 2150 N N . THR A 1 266 ? -15.295 -32.298 -9.688 1.00 34.19 266 THR A N 1
ATOM 2151 C CA . THR A 1 266 ? -15.296 -33.763 -9.453 1.00 34.19 266 THR A CA 1
ATOM 2152 C C . THR A 1 266 ? -13.881 -34.184 -9.017 1.00 34.19 266 THR A C 1
ATOM 2154 O O . THR A 1 266 ? -12.901 -33.590 -9.457 1.00 34.19 266 THR A O 1
ATOM 2157 N N . GLY A 1 267 ? -13.756 -35.218 -8.173 1.00 36.72 267 GLY A N 1
ATOM 2158 C CA . GLY A 1 267 ? -12.460 -35.693 -7.635 1.00 36.72 267 GLY A CA 1
ATOM 2159 C C . GLY A 1 267 ? -12.535 -36.339 -6.241 1.00 36.72 267 GLY A C 1
ATOM 2160 O O . GLY A 1 267 ? -11.567 -36.910 -5.744 1.00 36.72 267 GLY A O 1
ATOM 2161 N N . ILE A 1 268 ? -13.715 -36.292 -5.612 1.00 37.47 268 ILE A N 1
ATOM 2162 C CA . ILE A 1 268 ? -13.991 -36.815 -4.262 1.00 37.47 268 ILE A CA 1
ATOM 2163 C C . ILE A 1 268 ? -13.638 -38.310 -4.113 1.00 37.47 268 ILE A C 1
ATOM 2165 O O . ILE A 1 268 ? -13.232 -38.736 -3.034 1.00 37.47 268 ILE A O 1
ATOM 2169 N N . SER A 1 269 ? -13.760 -39.114 -5.173 1.00 38.25 269 SER A N 1
ATOM 2170 C CA . SER A 1 269 ? -13.496 -40.562 -5.154 1.00 38.25 269 SER A CA 1
ATOM 2171 C C . SER A 1 269 ? -12.032 -40.935 -4.901 1.00 38.25 269 SER A C 1
ATOM 2173 O O . SER A 1 269 ? -11.764 -41.971 -4.298 1.00 38.25 269 SER A O 1
ATOM 2175 N N . GLU A 1 270 ? -11.088 -40.102 -5.336 1.00 38.59 270 GLU A N 1
ATOM 2176 C CA . GLU A 1 270 ? -9.648 -40.371 -5.215 1.00 38.59 270 GLU A CA 1
ATOM 2177 C C . GLU A 1 270 ? -9.092 -39.842 -3.886 1.00 38.59 270 GLU A C 1
ATOM 2179 O O . GLU A 1 270 ? -8.319 -40.518 -3.208 1.00 38.59 270 GLU A O 1
ATOM 2184 N N . LEU A 1 271 ? -9.599 -38.690 -3.432 1.00 35.25 271 LEU A N 1
ATOM 2185 C CA . LEU A 1 271 ? -9.297 -38.141 -2.106 1.00 35.25 271 LEU A CA 1
ATOM 2186 C C . LEU A 1 271 ? -9.900 -38.964 -0.955 1.00 35.25 271 LEU A C 1
ATOM 2188 O O . LEU A 1 271 ? -9.276 -39.055 0.104 1.00 35.25 271 LEU A O 1
ATOM 2192 N N . LYS A 1 272 ? -11.067 -39.603 -1.145 1.00 36.91 272 LYS A N 1
ATOM 2193 C CA . LYS A 1 272 ? -11.641 -40.521 -0.142 1.00 36.91 272 LYS A CA 1
ATOM 2194 C C . LYS A 1 272 ? -10.766 -41.752 0.094 1.00 36.91 272 LYS A C 1
ATOM 2196 O O . LYS A 1 272 ? -10.499 -42.065 1.248 1.00 36.91 272 LYS A O 1
ATOM 2201 N N . LYS A 1 273 ? -10.222 -42.374 -0.963 1.00 41.53 273 LYS A N 1
ATOM 2202 C CA . LYS A 1 273 ? -9.238 -43.466 -0.816 1.00 41.53 273 LYS A CA 1
ATOM 2203 C C . LYS A 1 273 ? -8.046 -43.050 0.054 1.00 41.53 273 LYS A C 1
ATOM 2205 O O . LYS A 1 273 ? -7.720 -43.733 1.017 1.00 41.53 273 LYS A O 1
ATOM 2210 N N . LEU A 1 274 ? -7.461 -41.884 -0.230 1.00 34.56 274 LEU A N 1
ATOM 2211 C CA . LEU A 1 274 ? -6.299 -41.353 0.498 1.00 34.56 274 LEU A CA 1
ATOM 2212 C C . LEU A 1 274 ? -6.579 -40.946 1.958 1.00 34.56 274 LEU A C 1
ATOM 2214 O O . LEU A 1 274 ? -5.637 -40.823 2.742 1.00 34.56 274 LEU A O 1
ATOM 2218 N N . THR A 1 275 ? -7.841 -40.710 2.332 1.00 34.16 275 THR A N 1
ATOM 2219 C CA . THR A 1 275 ? -8.235 -40.364 3.712 1.00 34.16 275 THR A CA 1
ATOM 2220 C C . THR A 1 275 ? -8.705 -41.576 4.516 1.00 34.16 275 THR A C 1
ATOM 2222 O O . THR A 1 275 ? -8.373 -41.671 5.698 1.00 34.16 275 THR A O 1
ATOM 2225 N N . GLU A 1 276 ? -9.369 -42.548 3.887 1.00 40.47 276 GLU A N 1
ATOM 2226 C CA . GLU A 1 276 ? -9.688 -43.843 4.506 1.00 40.47 276 GLU A CA 1
ATOM 2227 C C . GLU A 1 276 ? -8.411 -44.638 4.843 1.00 40.47 276 GLU A C 1
ATOM 2229 O O . GLU A 1 276 ? -8.327 -45.224 5.921 1.00 40.47 276 GLU A O 1
ATOM 2234 N N . GLU A 1 277 ? -7.365 -44.555 4.010 1.00 38.28 277 GLU A N 1
ATOM 2235 C CA . GLU A 1 277 ? -6.039 -45.141 4.289 1.00 38.28 277 GLU A CA 1
ATOM 2236 C C . GLU A 1 277 ? -5.250 -44.439 5.416 1.00 38.28 277 GLU A C 1
ATOM 2238 O O . GLU A 1 277 ? -4.257 -44.989 5.895 1.00 38.28 277 GLU A O 1
ATOM 2243 N N . LYS A 1 278 ? -5.664 -43.241 5.867 1.00 37.19 278 LYS A N 1
ATOM 2244 C CA . LYS A 1 278 ? -4.942 -42.447 6.888 1.00 37.19 278 LYS A CA 1
ATOM 2245 C C . LYS A 1 278 ? -5.698 -42.200 8.199 1.00 37.19 278 LYS A C 1
ATOM 2247 O O . LYS A 1 278 ? -5.127 -41.616 9.114 1.00 37.19 278 LYS A O 1
ATOM 2252 N N . GLY A 1 279 ? -6.928 -42.697 8.338 1.00 33.94 279 GLY A N 1
ATOM 2253 C CA . GLY A 1 279 ? -7.528 -42.989 9.649 1.00 33.94 279 GLY A CA 1
ATOM 2254 C C . GLY A 1 279 ? -7.794 -41.804 10.592 1.00 33.94 279 GLY A C 1
ATOM 2255 O O . GLY A 1 279 ? -7.722 -41.986 11.807 1.00 33.94 279 GLY A O 1
ATOM 2256 N N . ILE A 1 280 ? -8.127 -40.615 10.078 1.00 34.19 280 ILE A N 1
ATOM 2257 C CA . ILE A 1 280 ? -8.489 -39.446 10.905 1.00 34.19 280 ILE A CA 1
ATOM 2258 C C . ILE A 1 280 ? -10.017 -39.286 10.941 1.00 34.19 280 ILE A C 1
ATOM 2260 O O . ILE A 1 280 ? -10.659 -39.161 9.900 1.00 34.19 280 ILE A O 1
ATOM 2264 N N . LYS A 1 281 ? -10.605 -39.282 12.145 1.00 32.81 281 LYS A N 1
ATOM 2265 C CA . LYS A 1 281 ? -12.042 -39.039 12.368 1.00 32.81 281 LYS A CA 1
ATOM 2266 C C . LYS A 1 281 ? -12.301 -37.562 12.673 1.00 32.81 281 LYS A C 1
ATOM 2268 O O . LYS A 1 281 ? -11.520 -36.944 13.389 1.00 32.81 281 LYS A O 1
ATOM 2273 N N . GLN A 1 282 ? -13.412 -37.027 12.171 1.00 29.59 282 GLN A N 1
ATOM 2274 C CA . GLN A 1 282 ? -13.936 -35.718 12.577 1.00 29.59 282 GLN A CA 1
ATOM 2275 C C . GLN A 1 282 ? -14.679 -35.829 13.919 1.00 29.59 282 GLN A C 1
ATOM 2277 O O . GLN A 1 282 ? -15.403 -36.801 14.139 1.00 29.59 282 GLN A O 1
ATOM 2282 N N . GLU A 1 283 ? -14.542 -34.816 14.776 1.00 30.09 283 GLU A N 1
ATOM 2283 C CA . GLU A 1 283 ? -15.440 -34.572 15.912 1.00 30.09 283 GLU A CA 1
ATOM 2284 C C . GLU A 1 283 ? -16.285 -33.319 15.643 1.00 30.09 283 GLU A C 1
ATOM 2286 O O . GLU A 1 283 ? -15.804 -32.346 15.059 1.00 30.09 283 GLU A O 1
ATOM 2291 N N . ASN A 1 284 ? -17.559 -33.366 16.041 1.00 29.69 284 ASN A N 1
ATOM 2292 C CA . ASN A 1 284 ? -18.576 -32.385 15.660 1.00 29.69 284 ASN A CA 1
ATOM 2293 C C . ASN A 1 284 ? -18.833 -31.320 16.740 1.00 29.69 284 ASN A C 1
ATOM 2295 O O . ASN A 1 284 ? -18.857 -31.609 17.932 1.00 29.69 284 ASN A O 1
ATOM 2299 N N . GLU A 1 285 ? -19.146 -30.114 16.267 1.00 37.06 285 GLU A N 1
ATOM 2300 C CA . GLU A 1 285 ? -20.144 -29.165 16.791 1.00 37.06 285 GLU A CA 1
ATOM 2301 C C . GLU A 1 285 ? -20.736 -29.406 18.204 1.00 37.06 285 GLU A C 1
ATOM 2303 O O . GLU A 1 285 ? -21.864 -29.877 18.350 1.00 37.06 285 GLU A O 1
ATOM 2308 N N . THR A 1 286 ? -20.067 -28.925 19.259 1.00 30.08 286 THR A N 1
ATOM 2309 C CA . THR A 1 286 ? -20.733 -28.577 20.537 1.00 30.08 286 THR A CA 1
ATOM 2310 C C . THR A 1 286 ? -20.121 -27.327 21.187 1.00 30.08 286 THR A C 1
ATOM 2312 O O . THR A 1 286 ? -19.369 -27.431 22.155 1.00 30.08 286 THR A O 1
ATOM 2315 N N . GLY A 1 287 ? -20.441 -26.132 20.666 1.00 29.12 287 GLY A N 1
ATOM 2316 C CA . GLY A 1 287 ? -19.928 -24.846 21.185 1.00 29.12 287 GLY A CA 1
ATOM 2317 C C . GLY A 1 287 ? -20.980 -23.841 21.691 1.00 29.12 287 GLY A C 1
ATOM 2318 O O . GLY A 1 287 ? -20.713 -23.084 22.622 1.00 29.12 287 GLY A O 1
ATOM 2319 N N . GLU A 1 288 ? -22.199 -23.838 21.145 1.00 33.03 288 GLU A N 1
ATOM 2320 C CA . GLU A 1 288 ? -23.142 -22.703 21.262 1.00 33.03 288 GLU A CA 1
ATOM 2321 C C . GLU A 1 288 ? -23.897 -22.546 22.603 1.00 33.03 288 GLU A C 1
ATOM 2323 O O . GLU A 1 288 ? -24.875 -21.805 22.690 1.00 33.03 288 GLU A O 1
ATOM 2328 N N . LYS A 1 289 ? -23.490 -23.221 23.686 1.00 32.12 289 LYS A N 1
ATOM 2329 C CA . LYS A 1 289 ? -24.211 -23.165 24.979 1.00 32.12 289 LYS A CA 1
ATOM 2330 C C . LYS A 1 289 ? -23.316 -22.881 26.183 1.00 32.12 289 LYS A C 1
ATOM 2332 O O . LYS A 1 289 ? -23.349 -23.619 27.165 1.00 32.12 289 LYS A O 1
ATOM 2337 N N . ARG A 1 290 ? -22.546 -21.782 26.139 1.00 33.25 290 ARG A N 1
ATOM 2338 C CA . ARG A 1 290 ? -21.797 -21.277 27.313 1.00 33.25 290 ARG A CA 1
ATOM 2339 C C . ARG A 1 290 ? -21.514 -19.761 27.331 1.00 33.25 290 ARG A C 1
ATOM 2341 O O . ARG A 1 290 ? -20.430 -19.336 27.706 1.00 33.25 290 ARG A O 1
ATOM 2348 N N . ALA A 1 291 ? -22.511 -18.935 27.000 1.00 37.91 291 ALA A N 1
ATOM 2349 C CA . ALA A 1 291 ? -22.413 -17.468 27.097 1.00 37.91 291 ALA A CA 1
ATOM 2350 C C . ALA A 1 291 ? -23.692 -16.794 27.650 1.00 37.91 291 ALA A C 1
ATOM 2352 O O . ALA A 1 291 ? -24.148 -15.782 27.130 1.00 37.91 291 ALA A O 1
ATOM 2353 N N . ALA A 1 292 ? -24.284 -17.351 28.714 1.00 37.38 292 ALA A N 1
ATOM 2354 C CA . ALA A 1 292 ? -25.517 -16.840 29.328 1.00 37.38 292 ALA A CA 1
ATOM 2355 C C . ALA A 1 292 ? -25.351 -16.534 30.830 1.00 37.38 292 ALA A C 1
ATOM 2357 O O . ALA A 1 292 ? -26.028 -17.113 31.672 1.00 37.38 292 ALA A O 1
ATOM 2358 N N . SER A 1 293 ? -24.420 -15.632 31.159 1.00 38.59 293 SER A N 1
ATOM 2359 C CA . SER A 1 293 ? -24.376 -14.908 32.443 1.00 38.59 293 SER A CA 1
ATOM 2360 C C . SER A 1 293 ? -23.427 -13.708 32.334 1.00 38.59 293 SER A C 1
ATOM 2362 O O . SER A 1 293 ? -22.369 -13.679 32.961 1.00 38.59 293 SER A O 1
ATOM 2364 N N . ARG A 1 294 ? -23.777 -12.722 31.499 1.00 46.16 294 ARG A N 1
ATOM 2365 C CA . ARG A 1 294 ? -23.084 -11.427 31.456 1.00 46.16 294 ARG A CA 1
ATOM 2366 C C . ARG A 1 294 ? -23.939 -10.372 32.146 1.00 46.16 294 ARG A C 1
ATOM 2368 O O . ARG A 1 294 ? -25.072 -10.128 31.737 1.00 46.16 294 ARG A O 1
ATOM 2375 N N . THR A 1 295 ? -23.367 -9.730 33.160 1.00 43.69 295 THR A N 1
ATOM 2376 C CA . THR A 1 295 ? -23.794 -8.406 33.620 1.00 43.69 295 THR A CA 1
ATOM 2377 C C . THR A 1 295 ? -23.880 -7.484 32.401 1.00 43.69 295 THR A C 1
ATOM 2379 O O . THR A 1 295 ? -23.023 -7.562 31.519 1.00 43.69 295 THR A O 1
ATOM 2382 N N . LYS A 1 296 ? -24.921 -6.648 32.314 1.00 52.00 296 LYS A N 1
ATOM 2383 C CA . LYS A 1 296 ? -25.084 -5.704 31.200 1.00 52.00 296 LYS A CA 1
ATOM 2384 C C . LYS A 1 296 ? -23.842 -4.803 31.135 1.00 52.00 296 LYS A C 1
ATOM 2386 O O . LYS A 1 296 ? -23.560 -4.119 32.116 1.00 52.00 296 LYS A O 1
ATOM 2391 N N . SER A 1 297 ? -23.116 -4.841 30.014 1.00 65.94 297 SER A N 1
ATOM 2392 C CA . SER A 1 297 ? -21.951 -3.975 29.792 1.00 65.94 297 SER A CA 1
ATOM 2393 C C . SER A 1 297 ? -22.360 -2.504 29.871 1.00 65.94 297 SER A C 1
ATOM 2395 O O . SER A 1 297 ? -23.500 -2.146 29.556 1.00 65.94 297 SER A O 1
ATOM 2397 N N . VAL A 1 298 ? -21.435 -1.674 30.346 1.00 82.50 298 VAL A N 1
ATOM 2398 C CA . VAL A 1 298 ? -21.649 -0.245 30.582 1.00 82.50 298 VAL A CA 1
ATOM 2399 C C . VAL A 1 298 ? -21.665 0.538 29.261 1.00 82.50 298 VAL A C 1
ATOM 2401 O O . VAL A 1 298 ? -22.352 1.552 29.170 1.00 82.50 298 VAL A O 1
ATOM 2404 N N . LEU A 1 299 ? -20.967 0.051 28.228 1.00 89.31 299 LEU A N 1
ATOM 2405 C CA . LEU A 1 299 ? -20.942 0.635 26.885 1.00 89.31 299 LEU A CA 1
ATOM 2406 C C . LEU A 1 299 ? -21.741 -0.245 25.906 1.00 89.31 299 LEU A C 1
ATOM 2408 O O . LEU A 1 299 ? -21.535 -1.456 25.832 1.00 89.31 299 LEU A O 1
ATOM 2412 N N . GLU A 1 300 ? -22.661 0.343 25.132 1.00 92.88 300 GLU A N 1
ATOM 2413 C CA . GLU A 1 300 ? -23.389 -0.409 24.099 1.00 92.88 300 GLU A CA 1
ATOM 2414 C C . GLU A 1 300 ? -22.475 -0.648 22.886 1.00 92.88 300 GLU A C 1
ATOM 2416 O O . GLU A 1 300 ? -22.235 0.252 22.081 1.00 92.88 300 GLU A O 1
ATOM 2421 N N . MET A 1 301 ? -21.966 -1.876 22.762 1.00 95.00 301 MET A N 1
ATOM 2422 C CA . MET A 1 301 ? -21.077 -2.304 21.678 1.00 95.00 301 MET A CA 1
ATOM 2423 C C . MET A 1 301 ? -21.833 -3.101 20.605 1.00 95.00 301 MET A C 1
ATOM 2425 O O . MET A 1 301 ? -22.657 -3.962 20.922 1.00 95.00 301 MET A O 1
ATOM 2429 N N . VAL A 1 302 ? -21.501 -2.879 19.332 1.00 95.19 302 VAL A N 1
ATOM 2430 C CA . VAL A 1 302 ? -22.034 -3.611 18.171 1.00 95.19 302 VAL A CA 1
ATOM 2431 C C . VAL A 1 302 ? -20.962 -4.535 17.602 1.00 95.19 302 VAL A C 1
ATOM 2433 O O . VAL A 1 302 ? -19.816 -4.125 17.431 1.00 95.19 302 VAL A O 1
ATOM 2436 N N . PHE A 1 303 ? -21.338 -5.778 17.288 1.00 94.69 303 PHE A N 1
ATOM 2437 C CA . PHE A 1 303 ? -20.467 -6.717 16.580 1.00 94.69 303 PHE A CA 1
ATOM 2438 C C . PHE A 1 303 ? -20.359 -6.345 15.101 1.00 94.69 303 PHE A C 1
ATOM 2440 O O . PHE A 1 303 ? -21.365 -6.320 14.382 1.00 94.69 303 PHE A O 1
ATOM 2447 N N . VAL A 1 304 ? -19.131 -6.116 14.648 1.00 93.81 304 VAL A N 1
ATOM 2448 C CA . VAL A 1 304 ? -18.785 -5.861 13.255 1.00 93.81 304 VAL A CA 1
ATOM 2449 C C . VAL A 1 304 ? -18.087 -7.104 12.712 1.00 93.81 304 VAL A C 1
ATOM 2451 O O . VAL A 1 304 ? -16.981 -7.455 13.124 1.00 93.81 304 VAL A O 1
ATOM 2454 N N . LYS A 1 305 ? -18.757 -7.791 11.780 1.00 91.75 305 LYS A N 1
ATOM 2455 C CA . LYS A 1 305 ? -18.180 -8.933 11.067 1.00 91.75 305 LYS A CA 1
ATOM 2456 C C . LYS A 1 305 ? -17.077 -8.422 10.140 1.00 91.75 305 LYS A C 1
ATOM 2458 O O . LYS A 1 305 ? -17.366 -7.615 9.249 1.00 91.75 305 LYS A O 1
ATOM 2463 N N . GLY A 1 306 ? -15.858 -8.905 10.354 1.00 85.19 306 GLY A N 1
ATOM 2464 C CA . GLY A 1 306 ? -14.674 -8.576 9.571 1.00 85.19 306 GLY A CA 1
ATOM 2465 C C . GLY A 1 306 ? -14.820 -8.950 8.101 1.00 85.19 306 GLY A C 1
ATOM 2466 O O . GLY A 1 306 ? -15.712 -9.715 7.721 1.00 85.19 306 GLY A O 1
ATOM 2467 N N . GLY A 1 307 ? -13.955 -8.382 7.273 1.00 79.00 307 GLY A N 1
ATOM 2468 C CA . GLY A 1 307 ? -14.041 -8.482 5.825 1.00 79.00 307 GLY A CA 1
ATOM 2469 C C . GLY A 1 307 ? -12.958 -7.671 5.129 1.00 79.00 307 GLY A C 1
ATOM 2470 O O . GLY A 1 307 ? -12.097 -7.067 5.771 1.00 79.00 307 GLY A O 1
ATOM 2471 N N . ILE A 1 308 ? -13.017 -7.682 3.802 1.00 76.81 308 ILE A N 1
ATOM 2472 C CA . ILE A 1 308 ? -12.105 -6.957 2.919 1.00 76.81 308 ILE A CA 1
ATOM 2473 C C . ILE A 1 308 ? -12.869 -5.767 2.339 1.00 76.81 308 ILE A C 1
ATOM 2475 O O . ILE A 1 308 ? -14.025 -5.928 1.955 1.00 76.81 308 ILE A O 1
ATOM 2479 N N . PHE A 1 309 ? -12.259 -4.585 2.280 1.00 77.94 309 PHE A N 1
ATOM 2480 C CA . PHE A 1 309 ? -12.882 -3.400 1.691 1.00 77.94 309 PHE A CA 1
ATOM 2481 C C . PHE A 1 309 ? -11.859 -2.464 1.042 1.00 77.94 309 PHE A C 1
ATOM 2483 O O . PHE A 1 309 ? -10.652 -2.592 1.247 1.00 77.94 309 PHE A O 1
ATOM 2490 N N . LEU A 1 310 ? -12.361 -1.506 0.261 1.00 80.88 310 LEU A N 1
ATOM 2491 C CA . LEU A 1 310 ? -11.573 -0.381 -0.234 1.00 80.88 310 LEU A CA 1
ATOM 2492 C C . LEU A 1 310 ? -11.550 0.742 0.801 1.00 80.88 310 LEU A C 1
ATOM 2494 O O . LEU A 1 310 ? -12.603 1.330 1.074 1.00 80.88 310 LEU A O 1
ATOM 2498 N N . MET A 1 311 ? -10.363 1.045 1.323 1.00 79.62 311 MET A N 1
ATOM 2499 C CA . MET A 1 311 ? -10.103 2.171 2.216 1.00 79.62 311 MET A CA 1
ATOM 2500 C C . MET A 1 311 ? -9.729 3.433 1.417 1.00 79.62 311 MET A C 1
ATOM 2502 O O . MET A 1 311 ? -9.105 3.315 0.359 1.00 79.62 311 MET A O 1
ATOM 2506 N N . GLY A 1 312 ? -10.121 4.618 1.896 1.00 82.38 312 GLY A N 1
ATOM 2507 C CA . GLY A 1 312 ? -9.852 5.913 1.253 1.00 82.38 312 GLY A CA 1
ATOM 2508 C C . GLY A 1 312 ? -10.878 6.349 0.191 1.00 82.38 312 GLY A C 1
ATOM 2509 O O . GLY A 1 312 ? -11.961 5.759 0.052 1.00 82.38 312 GLY A O 1
ATOM 2510 N N . SER A 1 313 ? -10.528 7.397 -0.569 1.00 77.44 313 SER A N 1
ATOM 2511 C CA . SER A 1 313 ? -11.398 8.100 -1.531 1.00 77.44 313 SER A CA 1
ATOM 2512 C C . SER A 1 313 ? -10.622 8.646 -2.741 1.00 77.44 313 SER A C 1
ATOM 2514 O O . SER A 1 313 ? -9.582 9.262 -2.573 1.00 77.44 313 SER A O 1
ATOM 2516 N N . THR A 1 314 ? -11.151 8.505 -3.966 1.00 69.00 314 THR A N 1
ATOM 2517 C CA . THR A 1 314 ? -10.598 9.150 -5.191 1.00 69.00 314 THR A CA 1
ATOM 2518 C C . THR A 1 314 ? -11.104 10.580 -5.420 1.00 69.00 314 THR A C 1
ATOM 2520 O O . THR A 1 314 ? -10.870 11.176 -6.470 1.00 69.00 314 THR A O 1
ATOM 2523 N N . ASN A 1 315 ? -11.938 11.082 -4.507 1.00 72.50 315 ASN A N 1
ATOM 2524 C CA . ASN A 1 315 ? -12.596 12.386 -4.600 1.00 72.50 315 ASN A CA 1
ATOM 2525 C C . ASN A 1 315 ? -12.451 13.168 -3.276 1.00 72.50 315 ASN A C 1
ATOM 2527 O O . ASN A 1 315 ? -13.252 14.069 -3.020 1.00 72.50 315 ASN A O 1
ATOM 2531 N N . GLY A 1 316 ? -11.519 12.748 -2.417 1.00 67.75 316 GLY A N 1
ATOM 2532 C CA . GLY A 1 316 ? -11.278 13.293 -1.082 1.00 67.75 316 GLY A CA 1
ATOM 2533 C C . GLY A 1 316 ? -10.130 14.298 -1.043 1.00 67.75 316 GLY A C 1
ATOM 2534 O O . GLY A 1 316 ? -9.713 14.832 -2.074 1.00 67.75 316 GLY A O 1
ATOM 2535 N N . GLU A 1 317 ? -9.608 14.549 0.154 1.00 70.19 317 GLU A N 1
ATOM 2536 C CA . GLU A 1 317 ? -8.331 15.241 0.335 1.00 70.19 317 GLU A CA 1
ATOM 2537 C C . GLU A 1 317 ? -7.135 14.336 -0.031 1.00 70.19 317 GLU A C 1
ATOM 2539 O O . GLU A 1 317 ? -7.249 13.116 -0.120 1.00 70.19 317 GLU A O 1
ATOM 2544 N N . TYR A 1 318 ? -5.952 14.924 -0.248 1.00 68.06 318 TYR A N 1
ATOM 2545 C CA . TYR A 1 318 ? -4.750 14.196 -0.700 1.00 68.06 318 TYR A CA 1
ATOM 2546 C C . TYR A 1 318 ? -4.308 13.066 0.255 1.00 68.06 318 TYR A C 1
ATOM 2548 O O . TYR A 1 318 ? -3.680 12.104 -0.170 1.00 68.06 318 TYR A O 1
ATOM 2556 N N . ASN A 1 319 ? -4.639 13.165 1.544 1.00 74.25 319 ASN A N 1
ATOM 2557 C CA . ASN A 1 319 ? -4.390 12.134 2.555 1.00 74.25 319 ASN A CA 1
ATOM 2558 C C . ASN A 1 319 ? -5.438 11.002 2.574 1.00 74.25 319 ASN A C 1
ATOM 2560 O O . ASN A 1 319 ? -5.252 10.045 3.317 1.00 74.25 319 ASN A O 1
ATOM 2564 N N . GLU A 1 320 ? -6.510 11.087 1.781 1.00 75.25 320 GLU A N 1
ATOM 2565 C CA . GLU A 1 320 ? -7.463 9.988 1.545 1.00 75.25 320 GLU A CA 1
ATOM 2566 C C . GLU A 1 320 ? -7.070 9.118 0.331 1.00 75.25 320 GLU A C 1
ATOM 2568 O O . GLU A 1 320 ? -7.724 8.109 0.047 1.00 75.25 320 GLU A O 1
ATOM 2573 N N . GLU A 1 321 ? -6.010 9.502 -0.391 1.00 65.81 321 GLU A N 1
ATOM 2574 C CA . GLU A 1 321 ? -5.461 8.789 -1.544 1.00 65.81 321 GLU A CA 1
ATOM 2575 C C . GLU A 1 321 ? -4.147 8.049 -1.203 1.00 65.81 321 GLU A C 1
ATOM 2577 O O . GLU A 1 321 ? -3.372 8.501 -0.358 1.00 65.81 321 GLU A O 1
ATOM 2582 N N . PRO A 1 322 ? -3.832 6.932 -1.890 1.00 71.75 322 PRO A N 1
ATOM 2583 C CA . PRO A 1 322 ? -4.655 6.244 -2.881 1.00 71.75 322 PRO A CA 1
ATOM 2584 C C . PRO A 1 322 ? -5.683 5.305 -2.235 1.00 71.75 322 PRO A C 1
ATOM 2586 O O . PRO A 1 322 ? -5.447 4.717 -1.177 1.00 71.75 322 PRO A O 1
ATOM 2589 N N . VAL A 1 323 ? -6.790 5.066 -2.942 1.00 73.00 323 VAL A N 1
ATOM 2590 C CA . VAL A 1 323 ? -7.726 3.991 -2.582 1.00 73.00 323 VAL A CA 1
ATOM 2591 C C . VAL A 1 323 ? -7.017 2.639 -2.660 1.00 73.00 323 VAL A C 1
ATOM 2593 O O . VAL A 1 323 ? -6.448 2.293 -3.698 1.00 73.00 323 VAL A O 1
ATOM 2596 N N . HIS A 1 324 ? -7.073 1.864 -1.579 1.00 67.75 324 HIS A N 1
ATOM 2597 C CA . HIS A 1 324 ? -6.347 0.600 -1.441 1.00 67.75 324 HIS A CA 1
ATOM 2598 C C . HIS A 1 324 ? -7.179 -0.468 -0.716 1.00 67.75 324 HIS A C 1
ATOM 2600 O O . HIS A 1 324 ? -8.165 -0.167 -0.045 1.00 67.75 324 HIS A O 1
ATOM 2606 N N . VAL A 1 325 ? -6.808 -1.740 -0.887 1.00 70.62 325 VAL A N 1
ATOM 2607 C CA . VAL A 1 325 ? -7.514 -2.872 -0.267 1.00 70.62 325 VAL A CA 1
ATOM 2608 C C . VAL A 1 325 ? -7.024 -3.080 1.164 1.00 70.62 325 VAL A C 1
ATOM 2610 O O . VAL A 1 325 ? -5.822 -3.202 1.393 1.00 70.62 325 VAL A O 1
ATOM 2613 N N . VAL A 1 326 ? -7.955 -3.182 2.113 1.00 75.81 326 VAL A N 1
ATOM 2614 C CA . VAL A 1 326 ? -7.670 -3.465 3.524 1.00 75.81 326 VAL A CA 1
ATOM 2615 C C . VAL A 1 326 ? -8.544 -4.613 4.018 1.00 75.81 326 VAL A C 1
ATOM 2617 O O . VAL A 1 326 ? -9.734 -4.681 3.716 1.00 75.81 326 VAL A O 1
ATOM 2620 N N . THR A 1 327 ? -7.951 -5.516 4.803 1.00 81.94 327 THR A N 1
ATOM 2621 C CA . THR A 1 327 ? -8.666 -6.588 5.510 1.00 81.94 327 THR A CA 1
ATOM 2622 C C . THR A 1 327 ? -8.735 -6.264 6.996 1.00 81.94 327 THR A C 1
ATOM 2624 O O . THR A 1 327 ? -7.706 -6.004 7.617 1.00 81.94 327 THR A O 1
ATOM 2627 N N . VAL A 1 328 ? -9.930 -6.336 7.581 1.00 82.44 328 VAL A N 1
ATOM 2628 C CA . VAL A 1 328 ? -10.148 -6.210 9.029 1.00 82.44 328 VAL A CA 1
ATOM 2629 C C . VAL A 1 328 ? -10.727 -7.504 9.603 1.00 82.44 328 VAL A C 1
ATOM 2631 O O . VAL A 1 328 ? -11.577 -8.151 8.988 1.00 82.44 328 VAL A O 1
ATOM 2634 N N . SER A 1 329 ? -10.258 -7.890 10.790 1.00 88.06 329 SER A N 1
ATOM 2635 C CA . SER A 1 329 ? -10.776 -9.039 11.549 1.00 88.06 329 SER A CA 1
ATOM 2636 C C . SER A 1 329 ? -12.191 -8.778 12.085 1.00 88.06 329 SER A C 1
ATOM 2638 O O . SER A 1 329 ? -12.735 -7.693 11.918 1.00 88.06 329 SER A O 1
ATOM 2640 N N . ASP A 1 330 ? -12.811 -9.763 12.740 1.00 92.50 330 ASP A N 1
ATOM 2641 C CA . ASP A 1 330 ? -14.032 -9.523 13.524 1.00 92.50 330 ASP A CA 1
ATOM 2642 C C . ASP A 1 330 ? -13.718 -8.637 14.743 1.00 92.50 330 ASP A C 1
ATOM 2644 O O . ASP A 1 330 ? -12.765 -8.916 15.473 1.00 92.50 330 ASP A O 1
ATOM 2648 N N . PHE A 1 331 ? -14.534 -7.610 15.003 1.00 94.00 331 PHE A N 1
ATOM 2649 C CA . PHE A 1 331 ? -14.365 -6.720 16.159 1.00 94.00 331 PHE A CA 1
ATOM 2650 C C . PHE A 1 331 ? -15.701 -6.245 16.747 1.00 94.00 331 PHE A C 1
ATOM 2652 O O . PHE A 1 331 ? -16.785 -6.499 16.219 1.00 94.00 331 PHE A O 1
ATOM 2659 N N . MET A 1 332 ? -15.616 -5.555 17.884 1.00 95.88 332 MET A N 1
ATOM 2660 C CA . MET A 1 332 ? -16.725 -4.833 18.503 1.00 95.88 332 MET A CA 1
ATOM 2661 C C . MET A 1 332 ? -16.405 -3.337 18.460 1.00 95.88 332 MET A C 1
ATOM 2663 O O . MET A 1 332 ? -15.289 -2.955 18.803 1.00 95.88 332 MET A O 1
ATOM 2667 N N . ILE A 1 333 ? -17.373 -2.489 18.114 1.00 96.94 333 ILE A N 1
ATOM 2668 C CA . ILE A 1 333 ? -17.229 -1.023 18.170 1.00 96.94 333 ILE A CA 1
ATOM 2669 C C . ILE A 1 333 ? -18.360 -0.401 18.991 1.00 96.94 333 ILE A C 1
ATOM 2671 O O . ILE A 1 333 ? -19.451 -0.971 19.074 1.00 96.94 333 ILE A O 1
ATOM 2675 N N . GLY A 1 334 ? -18.108 0.752 19.615 1.00 96.50 334 GLY A N 1
ATOM 2676 C CA . GLY A 1 334 ? -19.152 1.519 20.293 1.00 96.50 334 GLY A CA 1
ATOM 2677 C C . GLY A 1 334 ? -20.252 1.905 19.306 1.00 96.50 334 GLY A C 1
ATOM 2678 O O . GLY A 1 334 ? -19.966 2.386 18.213 1.00 96.50 334 GLY A O 1
ATOM 2679 N N . LYS A 1 335 ? -21.514 1.673 19.673 1.00 95.12 335 LYS A N 1
ATOM 2680 C CA . LYS A 1 335 ? -22.675 2.030 18.840 1.00 95.12 335 LYS A CA 1
ATOM 2681 C C . LYS A 1 335 ? -22.818 3.540 18.642 1.00 95.12 335 LYS A C 1
ATOM 2683 O O . LYS A 1 335 ? -23.358 3.986 17.635 1.00 95.12 335 LYS A O 1
ATOM 2688 N N . TYR A 1 336 ? -22.369 4.287 19.641 1.00 95.50 336 TYR A N 1
ATOM 2689 C CA . TYR A 1 336 ? -22.350 5.738 19.702 1.00 95.50 336 TYR A CA 1
ATOM 2690 C C . TYR A 1 336 ? -20.981 6.185 20.222 1.00 95.50 336 TYR A C 1
ATOM 2692 O O . TYR A 1 336 ? -20.226 5.386 20.787 1.00 95.50 336 TYR A O 1
ATOM 2700 N N . GLU A 1 337 ? -20.695 7.471 20.067 1.00 97.12 337 GLU A N 1
ATOM 2701 C CA . GLU A 1 337 ? -19.578 8.140 20.729 1.00 97.12 337 GLU A CA 1
ATOM 2702 C C . GLU A 1 337 ? -19.694 8.022 22.262 1.00 97.12 337 GLU A C 1
ATOM 2704 O O . GLU A 1 337 ? -20.783 7.838 22.814 1.00 97.12 337 GLU A O 1
ATOM 2709 N N . VAL A 1 338 ? -18.566 8.116 22.971 1.00 97.06 338 VAL A N 1
ATOM 2710 C CA . VAL A 1 338 ? -18.554 8.046 24.441 1.00 97.06 338 VAL A CA 1
ATOM 2711 C C . VAL A 1 338 ? -19.292 9.257 25.010 1.00 97.06 338 VAL A C 1
ATOM 2713 O O . VAL A 1 338 ? -18.890 10.395 24.784 1.00 97.06 338 VAL A O 1
ATOM 2716 N N . THR A 1 339 ? -20.362 9.015 25.767 1.00 97.00 339 THR A N 1
ATOM 2717 C CA . THR A 1 339 ? -21.182 10.082 26.352 1.00 97.00 339 THR A CA 1
ATOM 2718 C C . THR A 1 339 ? -20.507 10.757 27.546 1.00 97.00 339 THR A C 1
ATOM 2720 O O . THR A 1 339 ? -19.682 10.161 28.249 1.00 97.00 339 THR A O 1
ATOM 2723 N N . GLN A 1 340 ? -20.915 11.993 27.835 1.00 97.19 340 GLN A N 1
ATOM 2724 C CA . GLN A 1 340 ? -20.472 12.728 29.021 1.00 97.19 340 GLN A CA 1
ATOM 2725 C C . GLN A 1 340 ? -20.846 12.011 30.324 1.00 97.19 340 GLN A C 1
ATOM 2727 O O . GLN A 1 340 ? -20.048 12.032 31.260 1.00 97.19 340 GLN A O 1
ATOM 2732 N N . GLU A 1 341 ? -22.002 11.338 30.399 1.00 96.00 341 GLU A N 1
ATOM 2733 C CA . GLU A 1 341 ? -22.366 10.500 31.553 1.00 96.00 341 GLU A CA 1
ATOM 2734 C C . GLU A 1 341 ? -21.335 9.390 31.796 1.00 96.00 341 GLU A C 1
ATOM 2736 O O . GLU A 1 341 ? -20.788 9.251 32.897 1.00 96.00 341 GLU A O 1
ATOM 2741 N N . LEU A 1 342 ? -21.035 8.615 30.747 1.00 95.62 342 LEU A N 1
ATOM 2742 C CA . LEU A 1 342 ? -20.132 7.476 30.834 1.00 95.62 342 LEU A CA 1
ATOM 2743 C C . LEU A 1 342 ? -18.723 7.932 31.216 1.00 95.62 342 LEU A C 1
ATOM 2745 O O . LEU A 1 342 ? -18.119 7.337 32.114 1.00 95.62 342 LEU A O 1
ATOM 2749 N N . TRP A 1 343 ? -18.244 9.017 30.600 1.00 97.12 343 TRP A N 1
ATOM 2750 C CA . TRP A 1 343 ? -16.968 9.644 30.928 1.00 97.12 343 TRP A CA 1
ATOM 2751 C C . TRP A 1 343 ? -16.896 10.063 32.401 1.00 97.12 343 TRP A C 1
ATOM 2753 O O . TRP A 1 343 ? -16.003 9.608 33.120 1.00 97.12 343 TRP A O 1
ATOM 2763 N N . LYS A 1 344 ? -17.873 10.840 32.897 1.00 96.00 344 LYS A N 1
ATOM 2764 C CA . LYS A 1 344 ? -17.961 11.248 34.314 1.00 96.00 344 LYS A CA 1
ATOM 2765 C C . LYS A 1 344 ? -17.915 10.042 35.255 1.00 96.00 344 LYS A C 1
ATOM 2767 O O . LYS A 1 344 ? -17.204 10.077 36.257 1.00 96.00 344 LYS A O 1
ATOM 2772 N N . SER A 1 345 ? -18.619 8.957 34.912 1.00 95.19 345 SER A N 1
ATOM 2773 C CA . SER A 1 345 ? -18.716 7.728 35.723 1.00 95.19 345 SER A CA 1
ATOM 2774 C C . SER A 1 345 ? -17.416 6.911 35.848 1.00 95.19 345 SER A C 1
ATOM 2776 O O . SER A 1 345 ? -17.376 5.932 36.601 1.00 95.19 345 SER A O 1
ATOM 2778 N N . LEU A 1 346 ? -16.389 7.254 35.064 1.00 95.44 346 LEU A N 1
ATOM 2779 C CA . LEU A 1 346 ? -15.114 6.535 34.949 1.00 95.44 346 LEU A CA 1
ATOM 2780 C C . LEU A 1 346 ? -13.907 7.424 35.270 1.00 95.44 346 LEU A C 1
ATOM 2782 O O . LEU A 1 346 ? -12.997 6.990 35.974 1.00 95.44 346 LEU A O 1
ATOM 2786 N N . MET A 1 347 ? -13.916 8.659 34.770 1.00 96.31 347 MET A N 1
ATOM 2787 C CA . MET A 1 347 ? -12.817 9.623 34.883 1.00 96.31 347 MET A CA 1
ATOM 2788 C C . MET A 1 347 ? -13.017 10.622 36.032 1.00 96.31 347 MET A C 1
ATOM 2790 O O . MET A 1 347 ? -12.066 11.271 36.456 1.00 96.31 347 MET A O 1
ATOM 2794 N N . GLY A 1 348 ? -14.242 10.753 36.559 1.00 96.38 348 GLY A N 1
ATOM 2795 C CA . GLY A 1 348 ? -14.561 11.635 37.688 1.00 96.38 348 GLY A CA 1
ATOM 2796 C C . GLY A 1 348 ? -14.645 13.131 37.352 1.00 96.38 348 GLY A C 1
ATOM 2797 O O . GLY A 1 348 ? -14.784 13.946 38.262 1.00 96.38 348 GLY A O 1
ATOM 2798 N N . ASN A 1 349 ? -14.575 13.510 36.073 1.00 95.81 349 ASN A N 1
ATOM 2799 C CA . ASN A 1 349 ? -14.653 14.893 35.595 1.00 95.81 349 ASN A CA 1
ATOM 2800 C C . ASN A 1 349 ? -15.547 15.020 34.341 1.00 95.81 349 ASN A C 1
ATOM 2802 O O . ASN A 1 349 ? -16.069 14.030 33.838 1.00 95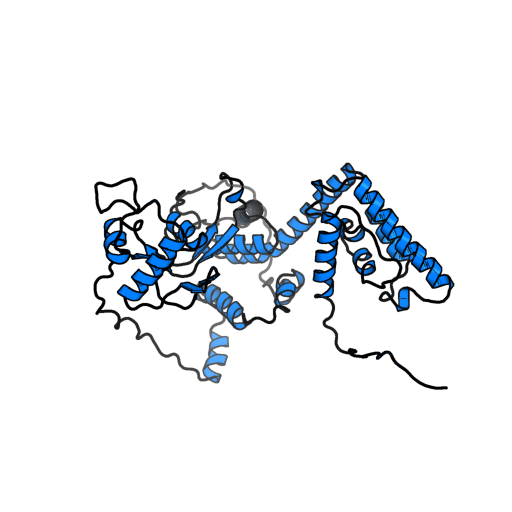.81 349 ASN A O 1
ATOM 2806 N N . ASN A 1 350 ? -15.728 16.243 33.832 1.00 96.44 350 ASN A N 1
ATOM 2807 C CA . ASN A 1 350 ? -16.271 16.495 32.493 1.00 96.44 350 ASN A CA 1
ATOM 2808 C C . ASN A 1 350 ? -15.480 17.637 31.830 1.00 96.44 350 ASN A C 1
ATOM 2810 O O . ASN A 1 350 ? -15.620 18.775 32.280 1.00 96.44 350 ASN A O 1
ATOM 2814 N N . PRO A 1 351 ? -14.638 17.365 30.818 1.00 96.25 351 PRO A N 1
ATOM 2815 C CA . PRO A 1 351 ? -13.851 18.395 30.128 1.00 96.25 351 PRO A CA 1
ATOM 2816 C C . PRO A 1 351 ? -14.643 19.168 29.056 1.00 96.25 351 PRO A C 1
ATOM 2818 O O . PRO A 1 351 ? -14.191 20.226 28.600 1.00 96.25 351 PRO A O 1
ATOM 2821 N N . SER A 1 352 ? -15.817 18.649 28.684 1.00 96.19 352 SER A N 1
ATOM 2822 C CA . SER A 1 352 ? -16.656 19.130 27.586 1.00 96.19 352 SER A CA 1
ATOM 2823 C C . SER A 1 352 ? -17.054 20.601 27.735 1.00 96.19 352 SER A C 1
ATOM 2825 O O . SER A 1 352 ? -17.428 21.070 28.812 1.00 96.19 352 SER A O 1
ATOM 2827 N N . TRP A 1 353 ? -16.991 21.324 26.623 1.00 95.38 353 TRP A N 1
ATOM 2828 C CA . TRP A 1 353 ? -17.520 22.671 26.449 1.00 95.38 353 TRP A CA 1
ATOM 2829 C C . TRP A 1 353 ? -19.037 22.663 26.217 1.00 95.38 353 TRP A C 1
ATOM 2831 O O . TRP A 1 353 ? -19.769 23.444 26.829 1.00 95.38 353 TRP A O 1
ATOM 2841 N N . PHE A 1 354 ? -19.523 21.765 25.359 1.00 94.31 354 PHE A N 1
ATOM 2842 C CA . PHE A 1 354 ? -20.937 21.626 25.029 1.00 94.31 354 PHE A CA 1
ATOM 2843 C C . PHE A 1 354 ? -21.634 20.777 26.092 1.00 94.31 354 PHE A C 1
ATOM 2845 O O . PHE A 1 354 ? -21.615 19.552 26.050 1.00 94.31 354 PHE A O 1
ATOM 2852 N N . THR A 1 355 ? -22.247 21.434 27.073 1.00 90.56 355 THR A N 1
ATOM 2853 C CA . THR A 1 355 ? -22.891 20.780 28.222 1.00 90.56 355 THR A CA 1
ATOM 2854 C C . THR A 1 355 ? -24.391 21.073 28.272 1.00 90.56 355 THR A C 1
ATOM 2856 O O . THR A 1 355 ? -24.854 22.088 27.753 1.00 90.56 355 THR A O 1
ATOM 2859 N N . GLY A 1 356 ? -25.162 20.184 28.906 1.00 79.38 356 GLY A N 1
ATOM 2860 C CA . GLY A 1 356 ? -26.595 20.384 29.165 1.00 79.38 356 GLY A CA 1
ATOM 2861 C C . GLY A 1 356 ? -27.420 19.096 29.150 1.00 79.38 356 GLY A C 1
ATOM 2862 O O . GLY A 1 356 ? -28.363 18.977 29.926 1.00 79.38 356 GLY A O 1
ATOM 2863 N N . ASP A 1 357 ? -27.024 18.125 28.328 1.00 90.56 357 ASP A N 1
ATOM 2864 C CA . ASP A 1 357 ? -27.569 16.764 28.294 1.00 90.56 357 ASP A CA 1
ATOM 2865 C C . ASP A 1 357 ? -26.410 15.772 28.482 1.00 90.56 357 ASP A C 1
ATOM 2867 O O . ASP A 1 357 ? -25.359 15.893 27.852 1.00 90.56 357 ASP A O 1
ATOM 2871 N N . ASP A 1 358 ? -26.588 14.820 29.395 1.00 91.25 358 ASP A N 1
ATOM 2872 C CA . ASP A 1 358 ? -25.594 13.809 29.761 1.00 91.25 358 ASP A CA 1
ATOM 2873 C C . ASP A 1 358 ? -25.345 12.771 28.645 1.00 91.25 358 ASP A C 1
ATOM 2875 O O . ASP A 1 358 ? -24.296 12.121 28.632 1.00 91.25 358 ASP A O 1
ATOM 2879 N N . ASN A 1 359 ? -26.263 12.672 27.674 1.00 94.00 359 ASN A N 1
ATOM 2880 C CA . ASN A 1 359 ? -26.154 11.813 26.490 1.00 94.00 359 ASN A CA 1
ATOM 2881 C C . ASN A 1 359 ? -25.320 12.427 25.352 1.00 94.00 359 ASN A C 1
ATOM 2883 O O . ASN A 1 359 ? -25.071 11.747 24.357 1.00 94.00 359 ASN A O 1
ATOM 2887 N N . LEU A 1 360 ? -24.897 13.693 25.462 1.00 96.25 360 LEU A N 1
ATOM 2888 C CA . LEU A 1 360 ? -23.991 14.301 24.483 1.00 96.25 360 LEU A CA 1
ATOM 2889 C C . LEU A 1 360 ? -22.631 13.583 24.485 1.00 96.25 360 LEU A C 1
ATOM 2891 O O . LEU A 1 360 ? -22.205 13.106 25.544 1.00 96.25 360 LEU A O 1
ATOM 2895 N N . PRO A 1 361 ? -21.919 13.533 23.344 1.00 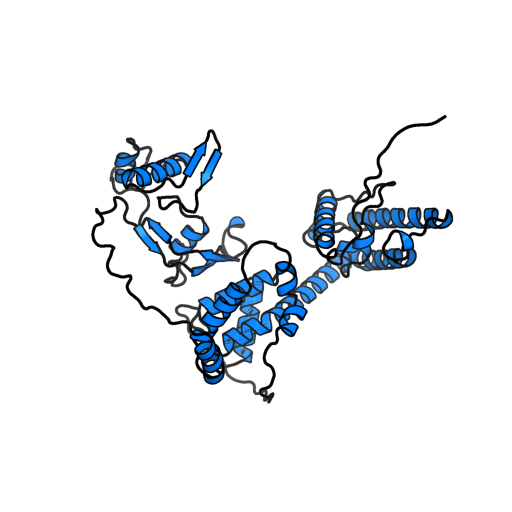97.31 361 PRO A N 1
ATOM 2896 C CA . PRO A 1 361 ? -20.548 13.041 23.312 1.00 97.31 361 PRO A CA 1
ATOM 2897 C C . PRO A 1 361 ? -19.649 13.877 24.229 1.00 97.31 361 PRO A C 1
ATOM 2899 O O . PRO A 1 361 ? -19.861 15.080 24.424 1.00 97.31 361 PRO A O 1
ATOM 2902 N N . VAL A 1 362 ? -18.641 13.230 24.812 1.00 97.69 362 VAL A N 1
ATOM 2903 C CA . VAL A 1 362 ? -17.564 13.923 25.517 1.00 97.69 362 VAL A CA 1
ATOM 2904 C C . VAL A 1 362 ? -16.591 14.519 24.501 1.00 97.69 362 VAL A C 1
ATOM 2906 O O . VAL A 1 362 ? -16.113 13.833 23.600 1.00 97.69 362 VAL A O 1
ATOM 2909 N N . GLU A 1 363 ? -16.276 15.801 24.656 1.00 96.25 363 GLU A N 1
ATOM 2910 C CA . GLU A 1 363 ? -15.278 16.490 23.837 1.00 96.25 363 GLU A CA 1
ATOM 2911 C C . GLU A 1 363 ? -14.285 17.284 24.702 1.00 96.25 363 GLU A C 1
ATOM 2913 O O . GLU A 1 363 ? -14.376 17.295 25.930 1.00 96.25 363 GLU A O 1
ATOM 2918 N N . ARG A 1 364 ? -13.251 17.851 24.064 1.00 96.19 364 ARG A N 1
ATOM 2919 C CA . ARG A 1 364 ? -12.036 18.400 24.712 1.00 96.19 364 ARG A CA 1
ATOM 2920 C C . ARG A 1 364 ? -11.252 17.386 25.555 1.00 96.19 364 ARG A C 1
ATOM 2922 O O . ARG A 1 364 ? -10.574 17.754 26.512 1.00 96.19 364 ARG A O 1
ATOM 2929 N N . VAL A 1 365 ? -11.294 16.125 25.136 1.00 96.19 365 VAL A N 1
ATOM 2930 C CA . VAL A 1 365 ? -10.387 15.057 25.574 1.00 96.19 365 VAL A CA 1
ATOM 2931 C C . VAL A 1 365 ? -9.214 14.950 24.598 1.00 96.19 365 VAL A C 1
ATOM 2933 O O . VAL A 1 365 ? -9.390 15.126 23.392 1.00 96.19 365 VAL A O 1
ATOM 2936 N N . SER A 1 366 ? -8.011 14.676 25.098 1.00 95.50 366 SER A N 1
ATOM 2937 C CA . SER A 1 366 ? -6.872 14.306 24.258 1.00 95.50 366 SER A CA 1
ATOM 2938 C C . SER A 1 366 ? -6.896 12.810 23.927 1.00 95.50 366 SER A C 1
ATOM 2940 O O . SER A 1 366 ? -7.604 12.018 24.554 1.00 95.50 366 SER A O 1
ATOM 2942 N N . TRP A 1 367 ? -6.064 12.399 22.968 1.00 94.81 367 TRP A N 1
ATOM 2943 C CA . TRP A 1 367 ? -5.849 10.981 22.666 1.00 94.81 367 TRP A CA 1
ATOM 2944 C C . TRP A 1 367 ? -5.359 10.191 23.895 1.00 94.81 367 TRP A C 1
ATOM 2946 O O . TRP A 1 367 ? -5.804 9.068 24.124 1.00 94.81 367 TRP A O 1
ATOM 2956 N N . TYR A 1 368 ? -4.514 10.802 24.735 1.00 94.31 368 TYR A N 1
ATOM 2957 C CA . TYR A 1 368 ? -4.021 10.198 25.976 1.00 94.31 368 TYR A CA 1
ATOM 2958 C C . TYR A 1 368 ? -5.142 9.974 27.000 1.00 94.31 368 TYR A C 1
ATOM 2960 O O . TYR A 1 368 ? -5.220 8.898 27.593 1.00 94.31 368 TYR A O 1
ATOM 2968 N N . ASP A 1 369 ? -6.052 10.942 27.158 1.00 95.44 369 ASP A N 1
ATOM 2969 C CA . ASP A 1 369 ? -7.210 10.798 28.051 1.00 95.44 369 ASP A CA 1
ATOM 2970 C C . ASP A 1 369 ? -8.138 9.670 27.563 1.00 95.44 369 ASP A C 1
ATOM 2972 O O . ASP A 1 369 ? -8.659 8.891 28.362 1.00 95.44 369 ASP A O 1
ATOM 2976 N N . ALA A 1 370 ? -8.324 9.542 26.243 1.00 96.56 370 ALA A N 1
ATOM 2977 C CA . ALA A 1 370 ? -9.127 8.479 25.639 1.00 96.56 370 ALA A CA 1
ATOM 2978 C C . ALA A 1 370 ? -8.488 7.083 25.805 1.00 96.56 370 ALA A C 1
ATOM 2980 O O . ALA A 1 370 ? -9.192 6.102 26.060 1.00 96.56 370 ALA A O 1
ATOM 2981 N N . VAL A 1 371 ? -7.156 6.989 25.730 1.00 95.06 371 VAL A N 1
ATOM 2982 C CA . VAL A 1 371 ? -6.382 5.778 26.057 1.00 95.06 371 VAL A CA 1
ATOM 2983 C C . VAL A 1 371 ? -6.540 5.394 27.532 1.00 95.06 371 VAL A C 1
ATOM 2985 O O . VAL A 1 371 ? -6.792 4.223 27.839 1.00 95.06 371 VAL A O 1
ATOM 2988 N N . GLU A 1 372 ? -6.456 6.359 28.454 1.00 95.56 372 GLU A N 1
ATOM 2989 C CA . GLU A 1 372 ? -6.674 6.103 29.882 1.00 95.56 372 GLU A CA 1
ATOM 2990 C C . GLU A 1 372 ? -8.119 5.646 30.153 1.00 95.56 372 GLU A C 1
ATOM 2992 O O . GLU A 1 372 ? -8.332 4.662 30.868 1.00 95.56 372 GLU A O 1
ATOM 2997 N N . PHE A 1 373 ? -9.107 6.290 29.523 1.00 97.12 373 PHE A N 1
ATOM 2998 C CA . PHE A 1 373 ? -10.515 5.894 29.584 1.00 97.12 373 PHE A CA 1
ATOM 2999 C C . PHE A 1 373 ? -10.731 4.444 29.121 1.00 97.12 373 PHE A C 1
ATOM 3001 O O . PHE A 1 373 ? -11.382 3.671 29.827 1.00 97.12 373 PHE A O 1
ATOM 3008 N N . CYS A 1 374 ? -10.145 4.039 27.987 1.00 96.94 374 CYS A N 1
ATOM 3009 C CA . CYS A 1 374 ? -10.238 2.666 27.476 1.00 96.94 374 CYS A CA 1
ATOM 3010 C C . CYS A 1 374 ? -9.690 1.640 28.482 1.00 96.94 374 CYS A C 1
ATOM 3012 O O . CYS A 1 374 ? -10.323 0.615 28.755 1.00 96.94 374 CYS A O 1
ATOM 3014 N N . ASN A 1 375 ? -8.542 1.937 29.094 1.00 96.31 375 ASN A N 1
ATOM 3015 C CA . ASN A 1 375 ? -7.957 1.089 30.127 1.00 96.31 375 ASN A CA 1
ATOM 3016 C C . ASN A 1 375 ? -8.829 1.020 31.394 1.00 96.31 375 ASN A C 1
ATOM 3018 O O . ASN A 1 375 ? -9.078 -0.080 31.884 1.00 96.31 375 ASN A O 1
ATOM 3022 N N . LYS A 1 376 ? -9.352 2.147 31.898 1.00 96.69 376 LYS A N 1
ATOM 3023 C CA . LYS A 1 376 ? -10.245 2.155 33.074 1.00 96.69 376 LYS A CA 1
ATOM 3024 C C . LYS A 1 376 ? -11.571 1.441 32.817 1.00 96.69 376 LYS A C 1
ATOM 3026 O O . LYS A 1 376 ? -12.070 0.757 33.708 1.00 96.69 376 LYS A O 1
ATOM 3031 N N . LEU A 1 377 ? -12.150 1.580 31.622 1.00 96.62 377 LEU A N 1
ATOM 3032 C CA . LEU A 1 377 ? -13.357 0.847 31.231 1.00 96.62 377 LEU A CA 1
ATOM 3033 C C . LEU A 1 377 ? -13.079 -0.664 31.184 1.00 96.62 377 LEU A C 1
ATOM 3035 O O . LEU A 1 377 ? -13.880 -1.444 31.696 1.00 96.62 377 LEU A O 1
ATOM 3039 N N . SER A 1 378 ? -11.913 -1.066 30.667 1.00 96.44 378 SER A N 1
ATOM 3040 C CA . SER A 1 378 ? -11.455 -2.462 30.690 1.00 96.44 378 SER A CA 1
ATOM 3041 C C . SER A 1 378 ? -11.336 -2.991 32.121 1.00 96.44 378 SER A C 1
ATOM 3043 O O . SER A 1 378 ? -11.925 -4.020 32.439 1.00 96.44 378 SER A O 1
ATOM 3045 N N . GLU A 1 379 ? -10.662 -2.257 33.012 1.00 95.94 379 GLU A N 1
ATOM 3046 C CA . GLU A 1 379 ? -10.525 -2.628 34.427 1.00 95.94 379 GLU A CA 1
ATOM 3047 C C . GLU A 1 379 ? -11.885 -2.704 35.148 1.00 95.94 379 GLU A C 1
ATOM 3049 O O . GLU A 1 379 ? -12.128 -3.655 35.891 1.00 95.94 379 GLU A O 1
ATOM 3054 N N . LYS A 1 380 ? -12.804 -1.760 34.886 1.00 95.44 380 LYS A N 1
ATOM 3055 C CA . LYS A 1 380 ? -14.171 -1.738 35.448 1.00 95.44 380 LYS A CA 1
ATOM 3056 C C . LYS A 1 380 ? -15.003 -2.956 35.036 1.00 95.44 380 LYS A C 1
ATOM 3058 O O . LYS A 1 380 ? -15.841 -3.399 35.819 1.00 95.44 380 LYS A O 1
ATOM 3063 N N . GLU A 1 381 ? -14.774 -3.506 33.843 1.00 94.75 381 GLU A N 1
ATOM 3064 C CA . GLU A 1 381 ? -15.441 -4.722 33.355 1.00 94.75 381 GLU A CA 1
ATOM 3065 C C . GLU A 1 381 ? -14.629 -6.018 33.565 1.00 94.75 381 GLU A C 1
ATOM 3067 O O . GLU A 1 381 ? -15.082 -7.096 33.179 1.00 94.75 381 GLU A O 1
ATOM 3072 N N . GLY A 1 382 ? -13.460 -5.948 34.214 1.00 95.88 382 GLY A N 1
ATOM 3073 C CA . GLY A 1 382 ? -12.607 -7.113 34.485 1.00 95.88 382 GLY A CA 1
ATOM 3074 C C . GLY A 1 382 ? -11.877 -7.669 33.255 1.00 95.88 382 GLY A C 1
ATOM 3075 O O . GLY A 1 382 ? -11.524 -8.849 33.231 1.00 95.88 382 GLY A O 1
ATOM 3076 N N . LEU A 1 383 ? -11.670 -6.837 32.233 1.00 95.75 383 LEU A N 1
ATOM 3077 C CA . LEU A 1 383 ? -10.924 -7.149 31.014 1.00 95.75 383 LEU A CA 1
ATOM 3078 C C . LEU A 1 383 ? -9.447 -6.746 31.146 1.00 95.75 383 LEU A C 1
ATOM 3080 O O . LEU A 1 383 ? -9.068 -5.936 31.996 1.00 95.75 383 LEU A O 1
ATOM 3084 N N . GLN A 1 384 ? -8.597 -7.301 30.285 1.00 96.38 384 GLN A N 1
ATOM 3085 C CA . GLN A 1 384 ? -7.181 -6.942 30.219 1.00 96.38 384 GLN A CA 1
ATOM 3086 C C . GLN A 1 384 ? -7.013 -5.527 29.656 1.00 96.38 384 GLN A C 1
ATOM 3088 O O . GLN A 1 384 ? -7.655 -5.170 28.673 1.00 96.38 384 GLN A O 1
ATOM 3093 N N . LYS A 1 385 ? -6.114 -4.727 30.240 1.00 96.06 385 LYS A N 1
ATOM 3094 C CA . LYS A 1 385 ? -5.718 -3.441 29.650 1.00 96.06 385 LYS A CA 1
ATOM 3095 C C . LYS A 1 385 ? -5.028 -3.667 28.312 1.00 96.06 385 LYS A C 1
ATOM 3097 O O . LYS A 1 385 ? -4.111 -4.478 28.230 1.00 96.06 385 LYS A O 1
ATOM 3102 N N . VAL A 1 386 ? -5.452 -2.914 27.303 1.00 95.50 386 VAL A N 1
ATOM 3103 C CA . VAL A 1 386 ? -4.878 -2.971 25.955 1.00 95.50 386 VAL A CA 1
ATOM 3104 C C . VAL A 1 386 ? -3.652 -2.066 25.838 1.00 95.50 386 VAL A C 1
ATOM 3106 O O . VAL A 1 386 ? -2.699 -2.417 25.148 1.00 95.50 386 VAL A O 1
ATOM 3109 N N . TYR A 1 387 ? -3.634 -0.927 26.537 1.00 94.88 387 TYR A N 1
ATOM 3110 C CA . TYR A 1 387 ? -2.514 0.010 26.478 1.00 94.88 387 TYR A CA 1
ATOM 3111 C C . TYR A 1 387 ? -1.591 -0.126 27.695 1.00 94.88 387 TYR A C 1
ATOM 3113 O O . TYR A 1 387 ? -2.023 0.005 28.844 1.00 94.88 387 TYR A O 1
ATOM 3121 N N . CYS A 1 388 ? -0.299 -0.315 27.449 1.00 89.31 388 CYS A N 1
ATOM 3122 C CA . CYS A 1 388 ? 0.762 -0.223 28.444 1.00 89.31 388 CYS A CA 1
ATOM 3123 C C . CYS A 1 388 ? 1.465 1.131 28.308 1.00 89.31 388 CYS A C 1
ATOM 3125 O O . CYS A 1 388 ? 2.053 1.416 27.267 1.00 89.31 388 CYS A O 1
ATOM 3127 N N . VAL A 1 389 ? 1.412 1.947 29.363 1.00 82.88 389 VAL A N 1
ATOM 3128 C CA . VAL A 1 389 ? 2.047 3.273 29.429 1.00 82.88 389 VAL A CA 1
ATOM 3129 C C . VAL A 1 389 ? 3.324 3.172 30.267 1.00 82.88 389 VAL A C 1
ATOM 3131 O O . VAL A 1 389 ? 3.276 2.685 31.398 1.00 82.88 389 VAL A O 1
ATOM 3134 N N . SER A 1 390 ? 4.461 3.610 29.725 1.00 79.62 390 SER A N 1
ATOM 3135 C CA . SER A 1 390 ? 5.768 3.589 30.391 1.00 79.62 390 SER A CA 1
ATOM 3136 C C . SER A 1 390 ? 6.533 4.882 30.099 1.00 79.62 390 SER A C 1
ATOM 3138 O O . SER A 1 390 ? 7.168 5.029 29.057 1.00 79.62 390 SER A O 1
ATOM 3140 N N . GLY A 1 391 ? 6.433 5.854 31.011 1.00 77.38 391 GLY A N 1
ATOM 3141 C CA . GLY A 1 391 ? 6.858 7.225 30.717 1.00 77.38 391 GLY A CA 1
ATOM 3142 C C . GLY A 1 391 ? 6.026 7.795 29.566 1.00 77.38 391 GLY A C 1
ATOM 3143 O O . GLY A 1 391 ? 4.803 7.665 29.581 1.00 77.38 391 GLY A O 1
ATOM 3144 N N . ASP A 1 392 ? 6.697 8.361 28.565 1.00 75.50 392 ASP A N 1
ATOM 3145 C CA . ASP A 1 392 ? 6.063 8.904 27.356 1.00 75.50 392 ASP A CA 1
ATOM 3146 C C . ASP A 1 392 ? 5.763 7.826 26.287 1.00 75.50 392 ASP A C 1
ATOM 3148 O O . ASP A 1 392 ? 5.172 8.123 25.251 1.00 75.50 392 ASP A O 1
ATOM 3152 N N . GLU A 1 393 ? 6.163 6.566 26.509 1.00 82.56 393 GLU A N 1
ATOM 3153 C CA . GLU A 1 393 ? 5.926 5.468 25.568 1.00 82.56 393 GLU A CA 1
ATOM 3154 C C . GLU A 1 393 ? 4.587 4.765 25.845 1.00 82.56 393 GLU A C 1
ATOM 3156 O O . GLU A 1 393 ? 4.312 4.329 26.967 1.00 82.56 393 GLU A O 1
ATOM 3161 N N . ILE A 1 394 ? 3.765 4.598 24.803 1.00 87.38 394 ILE A N 1
ATOM 3162 C CA . ILE A 1 394 ? 2.497 3.862 24.861 1.00 87.38 394 ILE A CA 1
ATOM 3163 C C . ILE A 1 394 ? 2.537 2.707 23.863 1.00 87.38 394 ILE A C 1
ATOM 3165 O O . ILE A 1 394 ? 2.649 2.909 22.656 1.00 87.38 394 ILE A O 1
ATOM 3169 N N . LYS A 1 395 ? 2.430 1.483 24.382 1.00 89.56 395 LYS A N 1
ATOM 3170 C CA . LYS A 1 395 ? 2.401 0.233 23.611 1.00 89.56 395 LYS A CA 1
ATOM 3171 C C . LYS A 1 395 ? 1.025 -0.411 23.688 1.00 89.56 395 LYS A C 1
ATOM 3173 O O . LYS A 1 395 ? 0.369 -0.346 24.724 1.00 89.56 395 LYS A O 1
ATOM 3178 N N . MET A 1 396 ? 0.605 -1.050 22.601 1.00 91.69 396 MET A N 1
ATOM 3179 C CA . MET A 1 396 ? -0.666 -1.765 22.512 1.00 91.69 396 MET A CA 1
ATOM 3180 C C . MET A 1 396 ? -0.423 -3.279 22.530 1.00 91.69 396 MET A C 1
ATOM 3182 O O . MET A 1 396 ? 0.301 -3.782 21.673 1.00 91.69 396 MET A O 1
ATOM 3186 N N . ASP A 1 397 ? -1.035 -4.006 23.467 1.00 88.50 397 ASP A N 1
ATOM 3187 C CA . ASP A 1 397 ? -1.131 -5.467 23.394 1.00 88.50 397 ASP A CA 1
ATOM 3188 C C . ASP A 1 397 ? -2.342 -5.845 22.535 1.00 88.50 397 ASP A C 1
ATOM 3190 O O . ASP A 1 397 ? -3.494 -5.717 22.947 1.00 88.50 397 ASP A O 1
ATOM 3194 N N . THR A 1 398 ? -2.075 -6.318 21.319 1.00 82.38 398 THR A N 1
ATOM 3195 C CA . THR A 1 398 ? -3.094 -6.765 20.359 1.00 82.38 398 THR A CA 1
ATOM 3196 C C . THR A 1 398 ? -3.805 -8.057 20.768 1.00 82.38 398 THR A C 1
ATOM 3198 O O . THR A 1 398 ? -4.818 -8.396 20.159 1.00 82.38 398 THR A O 1
ATOM 3201 N N . ASN A 1 399 ? -3.310 -8.773 21.783 1.00 86.69 399 ASN A N 1
ATOM 3202 C CA . ASN A 1 399 ? -3.912 -10.007 22.296 1.00 86.69 399 ASN A CA 1
ATOM 3203 C C . ASN A 1 399 ? -4.818 -9.760 23.513 1.00 86.69 399 ASN A C 1
ATOM 3205 O O . ASN A 1 399 ? -5.556 -10.661 23.918 1.00 86.69 399 ASN A O 1
ATOM 3209 N N . ALA A 1 400 ? -4.763 -8.564 24.105 1.00 91.94 400 ALA A N 1
ATOM 3210 C CA . ALA A 1 400 ? -5.597 -8.193 25.237 1.00 91.94 400 ALA A CA 1
ATOM 3211 C C . ALA A 1 400 ? -7.069 -8.054 24.816 1.00 91.94 400 ALA A C 1
ATOM 3213 O O . ALA A 1 400 ? -7.399 -7.483 23.779 1.00 91.94 400 ALA A O 1
ATOM 3214 N N . ASN A 1 401 ? -7.976 -8.551 25.657 1.00 93.06 401 ASN A N 1
ATOM 3215 C CA . ASN A 1 401 ? -9.416 -8.587 25.376 1.00 93.06 401 ASN A CA 1
ATOM 3216 C C . ASN A 1 401 ? -10.204 -7.334 25.819 1.00 93.06 401 ASN A C 1
ATOM 3218 O O . ASN A 1 401 ? -11.431 -7.398 25.923 1.00 93.06 401 ASN A O 1
ATOM 3222 N N . GLY A 1 402 ? -9.515 -6.237 26.138 1.00 95.81 402 GLY A N 1
ATOM 3223 C CA . GLY A 1 402 ? -10.114 -4.998 26.632 1.00 95.81 402 GLY A CA 1
ATOM 3224 C C . GLY A 1 402 ? -10.578 -4.025 25.553 1.00 95.81 402 GLY A C 1
ATOM 3225 O O . GLY A 1 402 ? -10.512 -4.276 24.351 1.00 95.81 402 GLY A O 1
ATOM 3226 N N . TYR A 1 403 ? -11.039 -2.871 26.021 1.00 96.94 403 TYR A N 1
ATOM 3227 C CA . TYR A 1 403 ? -11.401 -1.734 25.189 1.00 96.94 403 TYR A CA 1
ATOM 3228 C C . TYR A 1 403 ? -10.155 -1.003 24.692 1.00 96.94 403 TYR A C 1
ATOM 3230 O O . TYR A 1 403 ? -9.170 -0.841 25.415 1.00 96.94 403 TYR A O 1
ATOM 3238 N N . ARG A 1 404 ? -10.243 -0.504 23.462 1.00 97.19 404 ARG A N 1
ATOM 3239 C CA . ARG A 1 404 ? -9.268 0.382 22.829 1.00 97.19 404 ARG A CA 1
ATOM 3240 C C . ARG A 1 404 ? -9.971 1.296 21.834 1.00 97.19 404 ARG A C 1
ATOM 3242 O O . ARG A 1 404 ? -11.124 1.052 21.477 1.00 97.19 404 ARG A O 1
ATOM 3249 N N . LEU A 1 405 ? -9.255 2.303 21.350 1.00 97.25 405 LEU A N 1
ATOM 3250 C CA . LEU A 1 405 ? -9.669 3.028 20.156 1.00 97.25 405 LEU A CA 1
ATOM 3251 C C . LEU A 1 405 ? -9.670 2.065 18.947 1.00 97.25 405 LEU A C 1
ATOM 3253 O O . LEU A 1 405 ? -8.831 1.150 18.895 1.00 97.25 405 LEU A O 1
ATOM 3257 N N . PRO A 1 406 ? -10.599 2.228 17.987 1.00 96.56 406 PRO A N 1
ATOM 3258 C CA . PRO A 1 406 ? -10.528 1.511 16.719 1.00 96.56 406 PRO A CA 1
ATOM 3259 C C . PRO A 1 406 ? -9.264 1.933 15.960 1.00 96.56 406 PRO A C 1
ATOM 3261 O O . PRO A 1 406 ? -8.769 3.049 16.134 1.00 96.56 406 PRO A O 1
ATOM 3264 N N . THR A 1 407 ? -8.742 1.058 15.103 1.00 94.00 407 THR A N 1
ATOM 3265 C CA . THR A 1 407 ? -7.809 1.513 14.064 1.00 94.00 407 THR A CA 1
ATOM 3266 C C . THR A 1 407 ? -8.568 2.360 13.041 1.00 94.00 407 THR A C 1
ATOM 3268 O O . THR A 1 407 ? -9.791 2.265 12.933 1.00 94.00 407 THR A O 1
ATOM 3271 N N . GLU A 1 408 ? -7.858 3.175 12.264 1.00 93.69 408 GLU A N 1
ATOM 3272 C CA . GLU A 1 408 ? -8.466 3.978 11.194 1.00 93.69 408 GLU A CA 1
ATOM 3273 C C . GLU A 1 408 ? -9.250 3.097 10.203 1.00 93.69 408 GLU A C 1
ATOM 3275 O O . GLU A 1 408 ? -10.408 3.373 9.900 1.00 93.69 408 GLU A O 1
ATOM 3280 N N . ALA A 1 409 ? -8.673 1.952 9.819 1.00 91.12 409 ALA A N 1
ATOM 3281 C CA . ALA A 1 409 ? -9.318 0.951 8.972 1.00 91.12 409 ALA A CA 1
ATOM 3282 C C . ALA A 1 409 ? -10.582 0.329 9.595 1.00 91.12 409 ALA A C 1
ATOM 3284 O O . ALA A 1 409 ? -11.573 0.122 8.899 1.00 91.12 409 ALA A O 1
ATOM 3285 N N . GLU A 1 410 ? -10.574 0.018 10.895 1.00 94.75 410 GLU A N 1
ATOM 3286 C CA . GLU A 1 410 ? -11.760 -0.499 11.592 1.00 94.75 410 GLU A CA 1
ATOM 3287 C C . GLU A 1 410 ? -12.862 0.556 11.694 1.00 94.75 410 GLU A C 1
ATOM 3289 O O . GLU A 1 410 ? -14.039 0.239 11.504 1.00 94.75 410 GLU A O 1
ATOM 3294 N N . TRP A 1 411 ? -12.488 1.806 11.979 1.00 95.94 411 TRP A N 1
ATOM 3295 C CA . TRP A 1 411 ? -13.423 2.922 12.049 1.00 95.94 411 TRP A CA 1
ATOM 3296 C C . TRP A 1 411 ? -14.063 3.180 10.683 1.00 95.94 411 TRP A C 1
ATOM 3298 O O . TRP A 1 411 ? -15.288 3.201 10.581 1.00 95.94 411 TRP A O 1
ATOM 3308 N N . GLU A 1 412 ? -13.259 3.271 9.622 1.00 94.00 412 GLU A N 1
ATOM 3309 C CA . GLU A 1 412 ? -13.751 3.501 8.265 1.00 94.00 412 GLU A CA 1
ATOM 3310 C C . GLU A 1 412 ? -14.615 2.337 7.760 1.00 94.00 412 GLU A C 1
ATOM 3312 O O . GLU A 1 412 ? -15.699 2.555 7.212 1.00 94.00 412 GLU A O 1
ATOM 3317 N N . TYR A 1 413 ? -14.193 1.089 7.992 1.00 89.88 413 TYR A N 1
ATOM 3318 C CA . TYR A 1 413 ? -14.992 -0.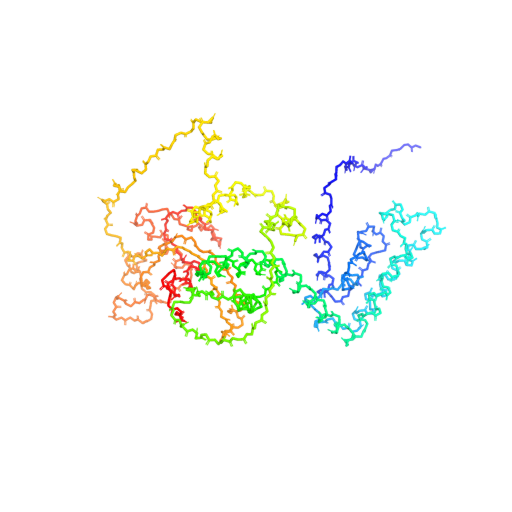087 7.647 1.00 89.88 413 TYR A CA 1
ATOM 3319 C C . TYR A 1 413 ? -16.346 -0.071 8.363 1.00 89.88 413 TYR A C 1
ATOM 3321 O O . TYR A 1 413 ? -17.379 -0.292 7.728 1.00 89.88 413 TYR A O 1
ATOM 3329 N N . ALA A 1 414 ? -16.373 0.234 9.666 1.00 93.50 414 ALA A N 1
ATOM 3330 C CA . ALA A 1 414 ? -17.614 0.350 10.427 1.00 93.50 414 ALA A CA 1
ATOM 3331 C C . ALA A 1 414 ? -18.498 1.507 9.921 1.00 93.50 414 ALA A C 1
ATOM 3333 O O . ALA A 1 414 ? -19.699 1.302 9.729 1.00 93.50 414 ALA A O 1
ATOM 3334 N N . ALA A 1 415 ? -17.916 2.676 9.634 1.00 92.00 415 ALA A N 1
ATOM 3335 C CA . ALA A 1 415 ? -18.614 3.856 9.117 1.00 92.00 415 ALA A CA 1
ATOM 3336 C C . ALA A 1 415 ? -19.225 3.616 7.723 1.00 92.00 415 ALA A C 1
ATOM 3338 O O . ALA A 1 415 ? -20.379 3.970 7.477 1.00 92.00 415 ALA A O 1
ATOM 3339 N N . LYS A 1 416 ? -18.518 2.893 6.841 1.00 88.88 416 LYS A N 1
ATOM 3340 C CA . LYS A 1 416 ? -19.044 2.404 5.552 1.00 88.88 416 LYS A CA 1
ATOM 3341 C C . LYS A 1 416 ? -20.170 1.364 5.711 1.00 88.88 416 LYS A C 1
ATOM 3343 O O . LYS A 1 416 ? -20.831 1.040 4.722 1.00 88.88 416 LYS A O 1
ATOM 3348 N N . GLY A 1 417 ? -20.431 0.849 6.917 1.00 87.56 417 GLY A N 1
ATOM 3349 C CA . GLY A 1 417 ? -21.454 -0.165 7.221 1.00 87.56 417 GLY A CA 1
ATOM 3350 C C . GLY A 1 417 ? -20.945 -1.615 7.221 1.00 87.56 417 GLY A C 1
ATOM 3351 O O . GLY A 1 417 ? -21.750 -2.551 7.246 1.00 87.56 417 GLY A O 1
ATOM 3352 N N . GLY A 1 418 ? -19.626 -1.811 7.177 1.00 86.19 418 GLY A N 1
ATOM 3353 C CA . GLY A 1 418 ? -18.941 -3.102 7.123 1.00 86.19 418 GLY A CA 1
ATOM 3354 C C . GLY A 1 418 ? -19.401 -3.982 5.959 1.00 86.19 418 GLY A C 1
ATOM 3355 O O . GLY A 1 418 ? -19.839 -3.500 4.916 1.00 86.19 418 GLY A O 1
ATOM 3356 N N . SER A 1 419 ? -19.427 -5.295 6.188 1.00 75.12 419 SER A N 1
ATOM 3357 C CA . SER A 1 419 ? -19.997 -6.312 5.284 1.00 75.12 419 SER A CA 1
ATOM 3358 C C . SER A 1 419 ? -21.496 -6.141 4.967 1.00 75.12 419 SER A C 1
ATOM 3360 O O . SER A 1 419 ? -22.058 -6.907 4.189 1.00 75.12 419 SER A O 1
ATOM 3362 N N . LYS A 1 420 ? -22.172 -5.140 5.549 1.00 77.38 420 LYS A N 1
ATOM 3363 C CA . LYS A 1 420 ? -23.563 -4.759 5.242 1.00 77.38 420 LYS A CA 1
ATOM 3364 C C . LYS A 1 420 ? -23.660 -3.403 4.529 1.00 77.38 420 LYS A C 1
ATOM 3366 O O . LYS A 1 420 ? -24.754 -2.833 4.461 1.00 77.38 420 LYS A O 1
ATOM 3371 N N . SER A 1 421 ? -22.543 -2.883 4.012 1.00 77.19 421 SER A N 1
ATOM 3372 C CA . SER A 1 421 ? -22.499 -1.621 3.277 1.00 77.19 421 SER A CA 1
ATOM 3373 C C . SER A 1 421 ? -23.462 -1.605 2.087 1.00 77.19 421 SER A C 1
ATOM 3375 O O . SER A 1 421 ? -23.625 -2.584 1.353 1.00 77.19 421 SER A O 1
ATOM 3377 N N . LYS A 1 422 ? -24.079 -0.442 1.871 1.00 72.81 422 LYS A N 1
ATOM 3378 C CA . LYS A 1 422 ? -24.913 -0.135 0.699 1.00 72.81 422 LYS A CA 1
ATOM 3379 C C . LYS A 1 422 ? -24.297 0.980 -0.150 1.00 72.81 422 LYS A C 1
ATOM 3381 O O . LYS A 1 422 ? -25.020 1.791 -0.719 1.00 72.81 422 LYS A O 1
ATOM 3386 N N . GLY A 1 423 ? -22.963 1.069 -0.161 1.00 67.44 423 GLY A N 1
ATOM 3387 C CA . GLY A 1 423 ? -22.238 2.175 -0.792 1.00 67.44 423 GLY A CA 1
ATOM 3388 C C . GLY A 1 423 ? -22.348 3.485 -0.008 1.00 67.44 423 GLY A C 1
ATOM 3389 O O . GLY A 1 423 ? -22.430 4.556 -0.608 1.00 67.44 423 GLY A O 1
ATOM 3390 N N . TYR A 1 424 ? -22.393 3.408 1.327 1.00 69.69 424 TYR A N 1
ATOM 3391 C CA . TYR A 1 424 ? -22.415 4.597 2.176 1.00 69.69 424 TYR A CA 1
ATOM 3392 C C . TYR A 1 424 ? -21.100 5.376 2.052 1.00 69.69 424 TYR A C 1
ATOM 3394 O O . TYR A 1 424 ? -20.015 4.800 2.144 1.00 69.69 424 TYR A O 1
ATOM 3402 N N . LYS A 1 425 ? -21.223 6.693 1.874 1.00 66.69 425 LYS A N 1
ATOM 3403 C CA . LYS A 1 425 ? -20.165 7.662 2.167 1.00 66.69 425 LYS A CA 1
ATOM 3404 C C . LYS A 1 425 ? -20.421 8.185 3.581 1.00 66.69 425 LYS A C 1
ATOM 3406 O O . LYS A 1 425 ? -21.584 8.430 3.914 1.00 66.69 425 LYS A O 1
ATOM 3411 N N . TYR A 1 426 ? -19.365 8.264 4.375 1.00 64.44 426 TYR A N 1
ATOM 3412 C CA . TYR A 1 426 ? -19.336 8.734 5.761 1.00 64.44 426 TYR A CA 1
ATOM 3413 C C . TYR A 1 426 ? -18.809 10.173 5.795 1.00 64.44 426 TYR A C 1
ATOM 3415 O O . TYR A 1 426 ? -18.170 10.570 4.793 1.00 64.44 426 TYR A O 1
#

Secondary structure (DSSP, 8-state):
---------------S--TTHHHHHHHHHHHHHHHHS-----SS---THHHHTT-SSHHHHTT--GGGTTT--HHHHHHHHHHHHHHHHHHHHHHHTT--HHHHTTT--HHHHHHHHHHHHHHHSSHHHHHHHHHHHHHHHHHHHHHHHHHHHHHHHTTSEE-HHHHHHHHHHHHHTT--HHHHHHHHHHHHHHH---EE-SSTT----------------S--PPPHHHHHHTTTTGGGSS--S---HHHHHHHHHHHHHSS--S-HHHHHHHHHTTTPPP-----SS-----PPPSS-EEEE--EEEEES-TTS-GGG-S-EEEEE--EEEESSPPBHHHHHHHHS----SS-S-TTSBP-S--HHHHHHHHHHHHHHTTPPPSEEEETTEEEE-TT--S--PPPHHHHHHHHTTGGG-SS---

Radius of gyration: 30.06 Å; Cα contacts (8 Å, |Δi|>4): 399; chains: 1; bounding box: 91×68×70 Å